Protein AF-A0A7G6E008-F1 (afdb_monomer)

Sequence (387 aa):
MEILMIYGLDGNKMNLVDRDIKILSAIYQLQAVRAIDIADAYYTGKNYGMARMQRLVERGYLERSYTVTPQGRRNHAVLQISEKGIDALVSIGVIKEQERRRARDLKLSGWDMVQRVDVSRICIHLAKAGWRFMSAQEAKQKHNINPSSIMHCCLISPDKEIYQTYRMGVTIKESTLAKLVSELGENRYSSLILYDAKEPLEKTEAYQSLLSELQRQQVFVNELCLIPLVDYFAGLGSFSLGVTMLKNSTNMHIWHYIHRNFGFVGHMSNRYGFGSMYTKIGEEDYLICNYLRRNLTALKMLARTLTISEHRNSGYNAFVLTWQGFKDEVQEEIDRVQPGRDFIQILPVLSKDLALPDDKPDLKLIKPEKPEGEWEKDEEEREEDEK

Nearest PDB structures (foldseek):
  5x11-assembly3_D  TM=4.011E-01  e=6.700E-02  Bacillus spizizenii str. W23
  1rq7-assembly1_A  TM=1.927E-01  e=3.352E+00  Mycobacterium tuberculosis
  6umk-assembly1_A  TM=1.759E-01  e=6.435E+00  Escherichia coli
  6ym9-assembly1_A  TM=2.028E-01  e=7.688E+00  Mycobacterium tuberculosis CDC1551

Secondary structure (DSSP, 8-state):
---------STT-----HHHHHHHHHHHHHS-EEHHHHHHHH-SSHHHHHHHHHHHHHTTSEEEEEEE-TTS-EEEEEEEE-HHHHHHHHHTTSS-GGG---HHHHPPPHHHHHHHHHHHHHHHHHHTTT-EEEEHHHHHHHHT--TT----EEEE-TT--EEEEEEE-SS--HHHHHHHHHHHHH-SSEEEEEE--SS-GGG-HHHHHHHHHHHHTT---S-EEEEE------TT----HHHHHHHTHHHHHHHHHHHHHHS-EEE---TT-S-SEEEEETTEEEEEEE-TT--HHHHHHHHHHS-HHHHHHH--EEEEEEEGGGHHHHHHHHHHHSS--TTEEEEEE-GGGGPPPSS---GGG-S-----SSTTHHHHHHHHTT-

Structure (mmCIF, N/CA/C/O backbone):
data_AF-A0A7G6E008-F1
#
_entry.id   AF-A0A7G6E008-F1
#
loop_
_atom_site.group_PDB
_atom_site.id
_atom_site.type_symbol
_atom_site.label_atom_id
_atom_site.label_alt_id
_atom_site.label_comp_id
_atom_site.label_asym_id
_atom_site.label_entity_id
_atom_site.label_seq_id
_atom_site.pdbx_PDB_ins_code
_atom_site.Cartn_x
_atom_site.Cartn_y
_atom_site.Cartn_z
_atom_site.occupancy
_atom_site.B_iso_or_equiv
_atom_site.auth_seq_id
_atom_site.auth_comp_id
_atom_site.auth_asym_id
_atom_site.auth_atom_id
_atom_site.pdbx_PDB_model_num
ATOM 1 N N . MET A 1 1 ? -12.595 -26.556 12.669 1.00 34.84 1 MET A N 1
ATOM 2 C CA . MET A 1 1 ? -12.632 -26.435 14.140 1.00 34.84 1 MET A CA 1
ATOM 3 C C . MET A 1 1 ? -13.800 -25.510 14.459 1.00 34.84 1 MET A C 1
ATOM 5 O O . MET A 1 1 ? -13.659 -24.300 14.354 1.00 34.84 1 MET A O 1
ATOM 9 N N . GLU A 1 2 ? -14.987 -26.088 14.653 1.00 38.28 2 GLU A N 1
ATOM 10 C CA . GLU A 1 2 ? -16.233 -25.368 14.948 1.00 38.28 2 GLU A CA 1
ATOM 11 C C . GLU A 1 2 ? -16.289 -25.071 16.449 1.00 38.28 2 GLU A C 1
ATOM 13 O O . GLU A 1 2 ? -16.404 -25.987 17.257 1.00 38.28 2 GLU A O 1
ATOM 18 N N . ILE A 1 3 ? -16.186 -23.796 16.827 1.00 38.97 3 ILE A N 1
ATOM 19 C CA . ILE A 1 3 ? -16.485 -23.339 18.189 1.00 38.97 3 ILE A CA 1
ATOM 20 C C . ILE A 1 3 ? -17.774 -22.522 18.105 1.00 38.97 3 ILE A C 1
ATOM 22 O O . ILE A 1 3 ? -17.759 -21.300 18.013 1.00 38.97 3 ILE A O 1
ATOM 26 N N . LEU A 1 4 ? -18.907 -23.223 18.104 1.00 43.78 4 LEU A N 1
ATOM 27 C CA . LEU A 1 4 ? -20.222 -22.654 18.390 1.00 43.78 4 LEU A CA 1
ATOM 28 C C . LEU A 1 4 ? -20.445 -22.746 19.906 1.00 43.78 4 LEU A C 1
ATOM 30 O O . LEU A 1 4 ? -21.076 -23.678 20.394 1.00 43.78 4 LEU A O 1
ATOM 34 N N . MET A 1 5 ? -19.909 -21.788 20.669 1.00 48.88 5 MET A N 1
ATOM 35 C CA . MET A 1 5 ? -20.347 -21.576 22.054 1.00 48.88 5 MET A CA 1
ATOM 36 C C . MET A 1 5 ? -21.422 -20.491 22.088 1.00 48.88 5 MET A C 1
ATOM 38 O O . MET A 1 5 ? -21.156 -19.292 22.014 1.00 48.88 5 MET A O 1
ATOM 42 N N . ILE A 1 6 ? -22.668 -20.952 22.185 1.00 47.78 6 ILE A N 1
ATOM 43 C CA . ILE A 1 6 ? -23.851 -20.135 22.437 1.00 47.78 6 ILE A CA 1
ATOM 44 C C . ILE A 1 6 ? -23.836 -19.745 23.921 1.00 47.78 6 ILE A C 1
ATOM 46 O O . ILE A 1 6 ? -24.185 -20.548 24.781 1.00 47.78 6 ILE A O 1
ATOM 50 N N . TYR A 1 7 ? -23.451 -18.507 24.229 1.00 47.00 7 TYR A N 1
ATOM 51 C CA . TYR A 1 7 ? -23.603 -17.937 25.570 1.00 47.00 7 TYR A CA 1
ATOM 52 C C . TYR A 1 7 ? -24.940 -17.182 25.692 1.00 47.00 7 TYR A C 1
ATOM 54 O O . TYR A 1 7 ? -25.028 -16.006 25.352 1.00 47.00 7 TYR A O 1
ATOM 62 N N . GLY A 1 8 ? -25.975 -17.845 26.217 1.00 39.12 8 GLY A N 1
ATOM 63 C CA . GLY A 1 8 ? -27.084 -17.208 26.951 1.00 39.12 8 GLY A CA 1
ATOM 64 C C . GLY A 1 8 ? -26.868 -17.490 28.443 1.00 39.12 8 GLY A C 1
ATOM 65 O O . GLY A 1 8 ? -26.446 -18.584 28.787 1.00 39.12 8 GLY A O 1
ATOM 66 N N . LEU A 1 9 ? -27.005 -16.553 29.379 1.00 37.88 9 LEU A N 1
ATOM 67 C CA . LEU A 1 9 ? -28.274 -16.041 29.891 1.00 37.88 9 LEU A CA 1
ATOM 68 C C . LEU A 1 9 ? -27.993 -14.713 30.623 1.00 37.88 9 LEU A C 1
ATOM 70 O O . LEU A 1 9 ? -27.474 -14.709 31.727 1.00 37.88 9 LEU A O 1
ATOM 74 N N . ASP A 1 10 ? -28.294 -13.591 29.981 1.00 45.91 10 ASP A N 1
ATOM 75 C CA . ASP A 1 10 ? -28.646 -12.317 30.621 1.00 45.91 10 ASP A CA 1
ATOM 76 C C . ASP A 1 10 ? -29.444 -11.557 29.567 1.00 45.91 10 ASP A C 1
ATOM 78 O O . ASP A 1 10 ? -28.973 -11.412 28.435 1.00 45.91 10 ASP A O 1
ATOM 82 N N . GLY A 1 11 ? -30.641 -11.079 29.910 1.00 45.81 11 GLY A N 1
ATOM 83 C CA . GLY A 1 11 ? -31.643 -10.526 28.982 1.00 45.81 11 GLY A CA 1
ATOM 84 C C . GLY A 1 11 ? -31.223 -9.296 28.160 1.00 45.81 11 GLY A C 1
ATOM 85 O O . GLY A 1 11 ? -32.052 -8.712 27.473 1.00 45.81 11 GLY A O 1
ATOM 86 N N . ASN A 1 12 ? -29.947 -8.904 28.197 1.00 55.44 12 ASN A N 1
ATOM 87 C CA . ASN A 1 12 ? -29.382 -7.792 27.438 1.00 55.44 12 ASN A CA 1
ATOM 88 C C . ASN A 1 12 ? -28.100 -8.156 26.646 1.00 55.44 12 ASN A C 1
ATOM 90 O O . ASN A 1 12 ? -27.477 -7.293 26.016 1.00 55.44 12 ASN A O 1
ATOM 94 N N . LYS A 1 13 ? -27.674 -9.430 26.638 1.00 61.47 13 LYS A N 1
ATOM 95 C CA . LYS A 1 13 ? -26.475 -9.868 25.900 1.00 61.47 13 LYS A CA 1
ATOM 96 C C . LYS A 1 13 ? -26.776 -10.020 24.407 1.00 61.47 13 LYS A C 1
ATOM 98 O O . LYS A 1 13 ? -27.789 -10.571 23.988 1.00 61.47 13 LYS A O 1
ATOM 103 N N . MET A 1 14 ? -25.924 -9.428 23.573 1.00 69.75 14 MET A N 1
ATOM 104 C CA . MET A 1 14 ? -25.943 -9.678 22.129 1.00 69.75 14 MET A CA 1
ATOM 105 C C . MET A 1 14 ? -25.180 -10.955 21.923 1.00 69.75 14 MET A C 1
ATOM 107 O O . MET A 1 14 ? -24.014 -11.006 22.302 1.00 69.75 14 MET A O 1
ATOM 111 N N . ASN A 1 15 ? -25.799 -11.940 21.289 1.00 84.56 15 ASN A N 1
ATOM 112 C CA . ASN A 1 15 ? -25.014 -13.030 20.742 1.00 84.56 15 ASN A CA 1
ATOM 113 C C . ASN A 1 15 ? -24.193 -12.439 19.592 1.00 84.56 15 ASN A C 1
ATOM 115 O O . ASN A 1 15 ? -24.741 -12.052 18.549 1.00 84.56 15 ASN A O 1
ATOM 119 N N . LEU A 1 16 ? -22.895 -12.264 19.853 1.00 92.50 16 LEU A N 1
ATOM 120 C CA . LEU A 1 16 ? -21.910 -11.945 18.833 1.00 92.50 16 LEU A CA 1
ATOM 121 C C . LEU A 1 16 ? -21.843 -13.152 17.905 1.00 92.50 16 LEU A C 1
ATOM 123 O O . LEU A 1 16 ? -21.568 -14.263 18.348 1.00 92.50 16 LEU A O 1
ATOM 127 N N . VAL A 1 17 ? -22.141 -12.939 16.630 1.00 94.38 17 VAL A N 1
ATOM 128 C CA . VAL A 1 17 ? -21.931 -13.971 15.612 1.00 94.38 17 VAL A CA 1
ATOM 129 C C . VAL A 1 17 ? -20.484 -13.902 15.127 1.00 94.38 17 VAL A C 1
ATOM 131 O O . VAL A 1 17 ? -19.844 -12.856 15.252 1.00 94.38 17 VAL A O 1
ATOM 134 N N . ASP A 1 18 ? -19.979 -14.956 14.485 1.00 94.94 18 ASP A N 1
ATOM 135 C CA . ASP A 1 18 ? -18.603 -15.016 13.954 1.00 94.94 18 ASP A CA 1
ATOM 136 C C . ASP A 1 18 ? -18.214 -13.789 13.127 1.00 94.94 18 ASP A C 1
ATOM 138 O O . ASP A 1 18 ? -17.078 -13.315 13.156 1.00 94.94 18 ASP A O 1
ATOM 142 N N . ARG A 1 19 ? -19.176 -13.240 12.381 1.00 95.69 19 ARG A N 1
ATOM 143 C CA . ARG A 1 19 ? -18.972 -12.018 11.607 1.00 95.69 19 ARG A CA 1
ATOM 144 C C . ARG A 1 19 ? -18.689 -10.808 12.495 1.00 95.69 19 ARG A C 1
ATOM 146 O O . ARG A 1 19 ? -17.813 -10.026 12.148 1.00 95.69 19 ARG A O 1
ATOM 153 N N . ASP A 1 20 ? -19.403 -10.642 13.608 1.00 97.38 20 ASP A N 1
ATOM 154 C CA . ASP A 1 20 ? -19.132 -9.542 14.536 1.00 97.38 20 ASP A CA 1
ATOM 155 C C . ASP A 1 20 ? -17.742 -9.705 15.146 1.00 97.38 20 ASP A C 1
ATOM 157 O O . ASP A 1 20 ? -17.000 -8.735 15.215 1.00 97.38 20 ASP A O 1
ATOM 161 N N . ILE A 1 21 ? -17.356 -10.933 15.506 1.00 96.75 21 ILE A N 1
ATOM 162 C CA . ILE A 1 21 ? -16.025 -11.238 16.044 1.00 96.75 21 ILE A CA 1
ATOM 163 C C . ILE A 1 21 ? -14.933 -10.841 15.040 1.00 96.75 21 ILE A C 1
ATOM 165 O O . ILE A 1 21 ? -13.984 -10.147 15.404 1.00 96.75 21 ILE A O 1
ATOM 169 N N . LYS A 1 22 ? -15.098 -11.192 13.756 1.00 95.62 22 LYS A N 1
ATOM 170 C CA . LYS A 1 22 ? -14.180 -10.773 12.680 1.00 95.62 22 LYS A CA 1
ATOM 171 C C . LYS A 1 22 ? -14.107 -9.250 12.541 1.00 95.62 22 LYS A C 1
ATOM 173 O O . LYS A 1 22 ? -13.021 -8.706 12.370 1.00 95.62 22 LYS A O 1
ATOM 178 N N . ILE A 1 23 ? -15.241 -8.558 12.648 1.00 96.44 23 ILE A N 1
ATOM 179 C CA . ILE A 1 23 ? -15.301 -7.092 12.578 1.00 96.44 23 ILE A CA 1
ATOM 180 C C . ILE A 1 23 ? -14.591 -6.453 13.776 1.00 96.44 23 ILE A C 1
ATOM 182 O O . ILE A 1 23 ? -13.779 -5.550 13.586 1.00 96.44 23 ILE A O 1
ATOM 186 N N . LEU A 1 24 ? -14.859 -6.926 14.995 1.00 97.56 24 LEU A N 1
ATOM 187 C CA . LEU A 1 24 ? -14.200 -6.446 16.209 1.00 97.56 24 LEU A CA 1
ATOM 188 C C . LEU A 1 24 ? -12.685 -6.671 16.127 1.00 97.56 24 LEU A C 1
ATOM 190 O O . LEU A 1 24 ? -11.922 -5.747 16.393 1.00 97.56 24 LEU A O 1
ATOM 194 N N . SER A 1 25 ? -12.248 -7.855 15.688 1.00 95.94 25 SER A N 1
ATOM 195 C CA . SER A 1 25 ? -10.831 -8.181 15.482 1.00 95.94 25 SER A CA 1
ATOM 196 C C . SER A 1 25 ? -10.171 -7.253 14.453 1.00 95.94 25 SER A C 1
ATOM 198 O O . SER A 1 25 ? -9.117 -6.673 14.726 1.00 95.94 25 SER A O 1
ATOM 200 N N . ALA A 1 26 ? -10.830 -7.010 13.314 1.00 95.69 26 ALA A N 1
ATOM 201 C CA . ALA A 1 26 ? -10.336 -6.082 12.301 1.00 95.69 26 ALA A CA 1
ATOM 202 C C . ALA A 1 26 ? -10.204 -4.649 12.846 1.00 95.69 26 ALA A C 1
ATOM 204 O O . ALA A 1 26 ? -9.173 -4.010 12.645 1.00 95.69 26 ALA A O 1
ATOM 205 N N . ILE A 1 27 ? -11.204 -4.147 13.581 1.00 96.56 27 ILE A N 1
ATOM 206 C CA . ILE A 1 27 ? -11.151 -2.810 14.196 1.00 96.56 27 ILE A CA 1
ATOM 207 C C . ILE A 1 27 ? -10.069 -2.745 15.281 1.00 96.56 27 ILE A C 1
ATOM 209 O O . ILE A 1 27 ? -9.379 -1.736 15.383 1.00 96.56 27 ILE A O 1
ATOM 213 N N . TYR A 1 28 ? -9.866 -3.806 16.064 1.00 96.31 28 TYR A N 1
ATOM 214 C CA . TYR A 1 28 ? -8.793 -3.873 17.059 1.00 96.31 28 TYR A CA 1
ATOM 215 C C . TYR A 1 28 ? -7.401 -3.753 16.418 1.00 96.31 28 TYR A C 1
ATOM 217 O O . TYR A 1 28 ? -6.537 -3.024 16.914 1.00 96.31 28 TYR A O 1
ATOM 225 N N . GLN A 1 29 ? -7.177 -4.440 15.297 1.00 94.94 29 GLN A N 1
ATOM 226 C CA . GLN A 1 29 ? -5.901 -4.407 14.579 1.00 94.94 29 GLN A CA 1
ATOM 227 C C . GLN A 1 29 ? -5.678 -3.081 13.836 1.00 94.94 29 GLN A C 1
ATOM 229 O O . GLN A 1 29 ? -4.562 -2.559 13.836 1.00 94.94 29 GLN A O 1
ATOM 234 N N . LEU A 1 30 ? -6.733 -2.527 13.234 1.00 94.62 30 LEU A N 1
ATOM 235 C CA . LEU A 1 30 ? -6.676 -1.325 12.395 1.00 94.62 30 LEU A CA 1
ATOM 236 C C . LEU A 1 30 ? -6.936 -0.017 13.157 1.00 94.62 30 LEU A C 1
ATOM 238 O O . LEU A 1 30 ? -6.732 1.059 12.601 1.00 94.62 30 LEU A O 1
ATOM 242 N N . GLN A 1 31 ? -7.359 -0.095 14.422 1.00 95.38 31 GLN A N 1
ATOM 243 C CA . GLN A 1 31 ? -7.668 0.994 15.365 1.00 95.38 31 GLN A CA 1
ATOM 244 C C . GLN A 1 31 ? -8.846 1.908 14.985 1.00 95.38 31 GLN A C 1
ATOM 246 O O . GLN A 1 31 ? -9.569 2.368 15.866 1.00 95.38 31 GLN A O 1
ATOM 251 N N . ALA A 1 32 ? -9.039 2.198 13.699 1.00 94.88 32 ALA A N 1
ATOM 252 C CA . ALA A 1 32 ? -10.036 3.132 13.193 1.00 94.88 32 ALA A CA 1
ATOM 253 C C . ALA A 1 32 ? -10.522 2.701 11.806 1.00 94.88 32 ALA A C 1
ATOM 255 O O . ALA A 1 32 ? -9.730 2.598 10.868 1.00 94.88 32 ALA A O 1
ATOM 256 N N . VAL A 1 33 ? -11.829 2.474 11.666 1.00 95.31 33 VAL A N 1
ATOM 257 C CA . VAL A 1 33 ? -12.448 2.024 10.410 1.00 95.31 33 VAL A CA 1
ATOM 258 C C . VAL A 1 33 ? -13.788 2.726 10.198 1.00 95.31 33 VAL A C 1
ATOM 260 O O . VAL A 1 33 ? -14.564 2.860 11.145 1.00 95.31 33 VAL A O 1
ATOM 263 N N . ARG A 1 34 ? -14.122 3.163 8.976 1.00 94.25 34 ARG A N 1
ATOM 264 C CA . ARG A 1 34 ? -15.466 3.711 8.720 1.00 94.25 34 ARG A CA 1
ATOM 265 C C . ARG A 1 34 ? -16.497 2.588 8.739 1.00 94.25 34 ARG A C 1
ATOM 267 O O . ARG A 1 34 ? -16.288 1.515 8.176 1.00 94.25 34 ARG A O 1
ATOM 274 N N . ALA A 1 35 ? -17.661 2.876 9.316 1.00 93.19 35 ALA A N 1
ATOM 275 C CA . ALA A 1 35 ? -18.782 1.937 9.327 1.00 93.19 35 ALA A CA 1
ATOM 276 C C . ALA A 1 35 ? -19.182 1.496 7.907 1.00 93.19 35 ALA A C 1
ATOM 278 O O . ALA A 1 35 ? -19.553 0.343 7.705 1.00 93.19 35 ALA A O 1
ATOM 279 N N . ILE A 1 36 ? -19.055 2.407 6.934 1.00 91.12 36 ILE A N 1
ATOM 280 C CA . ILE A 1 36 ? -19.383 2.160 5.529 1.00 91.12 36 ILE A CA 1
ATOM 281 C C . ILE A 1 36 ? -18.482 1.091 4.905 1.00 91.12 36 ILE A C 1
ATOM 283 O O . ILE A 1 36 ? -18.987 0.176 4.266 1.00 91.12 36 ILE A O 1
ATOM 287 N N . ASP A 1 37 ? -17.176 1.142 5.185 1.00 91.25 37 ASP A N 1
ATOM 288 C CA . ASP A 1 37 ? -16.206 0.191 4.641 1.00 91.25 37 ASP A CA 1
ATOM 289 C C . ASP A 1 37 ? -16.450 -1.204 5.228 1.00 91.25 37 ASP A C 1
ATOM 291 O O . ASP A 1 37 ? -16.359 -2.208 4.529 1.00 91.25 37 ASP A O 1
ATOM 295 N N . ILE A 1 38 ? -16.839 -1.284 6.507 1.00 93.06 38 ILE A N 1
ATOM 296 C CA . ILE A 1 38 ? -17.223 -2.550 7.146 1.00 93.06 38 ILE A CA 1
ATOM 297 C C . ILE A 1 38 ? -18.526 -3.085 6.559 1.00 93.06 38 ILE A C 1
ATOM 299 O O . ILE A 1 38 ? -18.626 -4.285 6.304 1.00 93.06 38 ILE A O 1
ATOM 303 N N . ALA A 1 39 ? -19.529 -2.225 6.368 1.00 92.62 39 ALA A N 1
ATOM 304 C CA . ALA A 1 39 ? -20.806 -2.619 5.788 1.00 92.62 39 ALA A CA 1
ATOM 305 C C . ALA A 1 39 ? -20.595 -3.211 4.389 1.00 92.62 39 ALA A C 1
ATOM 307 O O . ALA A 1 39 ? -21.026 -4.334 4.134 1.00 92.62 39 ALA A O 1
ATOM 308 N N . ASP A 1 40 ? -19.844 -2.512 3.542 1.00 88.31 40 ASP A N 1
ATOM 309 C CA . ASP A 1 40 ? -19.530 -2.946 2.182 1.00 88.31 40 ASP A CA 1
ATOM 310 C C . ASP A 1 40 ? -18.629 -4.196 2.185 1.00 88.31 40 ASP A C 1
ATOM 312 O O . ASP A 1 40 ? -18.685 -5.030 1.275 1.00 88.31 40 ASP A O 1
ATOM 316 N N . ALA A 1 41 ? -17.797 -4.378 3.217 1.00 88.50 41 ALA A N 1
ATOM 317 C CA . ALA A 1 41 ? -16.877 -5.501 3.294 1.00 88.50 41 ALA A CA 1
ATOM 318 C C . ALA A 1 41 ? -17.466 -6.798 3.874 1.00 88.50 41 ALA A C 1
ATOM 320 O O . ALA A 1 41 ? -17.191 -7.885 3.376 1.00 88.50 41 ALA A O 1
ATOM 321 N N . TYR A 1 42 ? -18.275 -6.718 4.919 1.00 92.00 42 TYR A N 1
ATOM 322 C CA . TYR A 1 42 ? -18.723 -7.900 5.661 1.00 92.00 42 TYR A CA 1
ATOM 323 C C . TYR A 1 42 ? -20.179 -8.274 5.381 1.00 92.00 42 TYR A C 1
ATOM 325 O O . TYR A 1 42 ? -20.645 -9.317 5.848 1.00 92.00 42 TYR A O 1
ATOM 333 N N . TYR A 1 43 ? -20.910 -7.447 4.632 1.00 92.06 43 TYR A N 1
ATOM 334 C CA . TYR A 1 43 ? -22.332 -7.635 4.378 1.00 92.06 43 TYR A CA 1
ATOM 335 C C . TYR A 1 43 ? -22.650 -7.501 2.890 1.00 92.06 43 TYR A C 1
ATOM 337 O O . TYR A 1 43 ? -22.039 -6.722 2.169 1.00 92.06 43 TYR A O 1
ATOM 345 N N . THR A 1 44 ? -23.641 -8.266 2.437 1.00 89.50 44 THR A N 1
ATOM 346 C CA . THR A 1 44 ? -24.230 -8.127 1.097 1.00 89.50 44 THR A CA 1
ATOM 347 C C . THR A 1 44 ? -25.186 -6.934 1.032 1.00 89.50 44 THR A C 1
ATOM 349 O O . THR A 1 44 ? -25.257 -6.249 0.020 1.00 89.50 44 THR A O 1
ATOM 352 N N . GLY A 1 45 ? -25.902 -6.655 2.128 1.00 90.44 45 GLY A N 1
ATOM 353 C CA . GLY A 1 45 ? -26.804 -5.513 2.261 1.00 90.44 45 GLY A CA 1
ATOM 354 C C . GLY A 1 45 ? -26.198 -4.393 3.104 1.00 90.44 45 GLY A C 1
ATOM 355 O O . GLY A 1 45 ? -26.106 -4.516 4.327 1.00 90.44 45 GLY A O 1
ATOM 356 N N . LYS A 1 46 ? -25.861 -3.270 2.463 1.00 89.88 46 LYS A N 1
ATOM 357 C CA . LYS A 1 46 ? -25.259 -2.089 3.103 1.00 89.88 46 LYS A CA 1
ATOM 358 C C . LYS A 1 46 ? -26.081 -1.549 4.278 1.00 89.88 46 LYS A C 1
ATOM 360 O O . LYS A 1 46 ? -25.547 -1.357 5.367 1.00 89.88 46 LYS A O 1
ATOM 365 N N . ASN A 1 47 ? -27.395 -1.394 4.097 1.00 93.25 47 ASN A N 1
ATOM 366 C CA . ASN A 1 47 ? -28.304 -0.912 5.146 1.00 93.25 47 ASN A CA 1
ATOM 367 C C . ASN A 1 47 ? -28.318 -1.841 6.366 1.00 93.25 47 ASN A C 1
ATOM 369 O O . ASN A 1 47 ? -28.248 -1.383 7.506 1.00 93.25 47 ASN A O 1
ATOM 373 N N . TYR A 1 48 ? -28.343 -3.155 6.127 1.00 95.25 48 TYR A N 1
ATOM 374 C CA . TYR A 1 48 ? -28.282 -4.145 7.197 1.00 95.25 48 TYR A CA 1
ATOM 375 C C . TYR A 1 48 ? -26.937 -4.097 7.936 1.00 95.25 48 TYR A C 1
ATOM 377 O O . TYR A 1 48 ? -26.919 -4.101 9.168 1.00 95.25 48 TYR A O 1
ATOM 385 N N . GLY A 1 49 ? -25.822 -3.998 7.204 1.00 95.06 49 GLY A N 1
ATOM 386 C CA . GLY A 1 49 ? -24.487 -3.848 7.786 1.00 95.06 49 GLY A CA 1
ATOM 387 C C . GLY A 1 49 ? -24.384 -2.613 8.682 1.00 95.06 49 GLY A C 1
ATOM 388 O O . GLY A 1 49 ? -23.981 -2.722 9.840 1.00 95.06 49 GLY A O 1
ATOM 389 N N . MET A 1 50 ? -24.852 -1.460 8.199 1.00 95.94 50 MET A N 1
ATOM 390 C CA . MET A 1 50 ? -24.888 -0.213 8.972 1.00 95.94 50 MET A CA 1
ATOM 391 C C . MET A 1 50 ? -25.755 -0.335 10.235 1.00 95.94 50 MET A C 1
ATOM 393 O O . MET A 1 50 ? -25.317 0.050 11.322 1.00 95.94 50 MET A O 1
ATOM 397 N N . ALA A 1 51 ? -26.943 -0.939 10.131 1.00 96.06 51 ALA A N 1
ATOM 398 C CA . ALA A 1 51 ? -27.814 -1.193 11.280 1.00 96.06 51 ALA A CA 1
ATOM 399 C C . ALA A 1 51 ? -27.193 -2.180 12.288 1.00 96.06 51 ALA A C 1
ATOM 401 O O . ALA A 1 51 ? -27.390 -2.055 13.499 1.00 96.06 51 ALA A O 1
ATOM 402 N N . ARG A 1 52 ? -26.419 -3.175 11.830 1.00 96.06 52 ARG A N 1
ATOM 403 C CA . ARG A 1 52 ? -25.667 -4.071 12.725 1.00 96.06 52 ARG A CA 1
ATOM 404 C C . ARG A 1 52 ? -24.547 -3.322 13.450 1.00 96.06 52 ARG A C 1
ATOM 406 O O . ARG A 1 52 ? -24.394 -3.526 14.651 1.00 96.06 52 ARG A O 1
ATOM 413 N N . MET A 1 53 ? -23.829 -2.422 12.774 1.00 96.69 53 MET A N 1
ATOM 414 C CA . MET A 1 53 ? -22.789 -1.596 13.405 1.00 96.69 53 MET A CA 1
ATOM 415 C C . MET A 1 53 ? -23.364 -0.644 14.456 1.00 96.69 53 MET A C 1
ATOM 417 O O . MET A 1 53 ? -22.793 -0.523 15.535 1.00 96.69 53 MET A O 1
ATOM 421 N N . GLN A 1 54 ? -24.518 -0.022 14.187 1.00 96.50 54 GLN A N 1
ATOM 422 C CA . GLN A 1 54 ? -25.245 0.777 15.181 1.00 96.50 54 GLN A CA 1
ATOM 423 C C . GLN A 1 54 ? -25.535 -0.043 16.449 1.00 96.50 54 GLN A C 1
ATOM 425 O O . GLN A 1 54 ? -25.225 0.412 17.544 1.00 96.50 54 GLN A O 1
ATOM 430 N N . ARG A 1 55 ? -26.035 -1.278 16.307 1.00 96.56 55 ARG A N 1
ATOM 431 C CA . ARG A 1 55 ? -26.312 -2.161 17.454 1.00 96.56 55 ARG A CA 1
ATOM 432 C C . ARG A 1 55 ? -25.057 -2.518 18.256 1.00 96.56 55 ARG A C 1
ATOM 434 O O . ARG A 1 55 ? -25.123 -2.577 19.481 1.00 96.56 55 ARG A O 1
ATOM 441 N N . LEU A 1 56 ? -23.917 -2.748 17.597 1.00 97.25 56 LEU A N 1
ATOM 442 C CA . LEU A 1 56 ? -22.643 -2.989 18.294 1.00 97.25 56 LEU A CA 1
ATOM 443 C C . LEU A 1 56 ? -22.190 -1.762 19.101 1.00 97.25 56 LEU A C 1
ATOM 445 O O . LEU A 1 56 ? -21.656 -1.925 20.198 1.00 97.25 56 LEU A O 1
ATOM 449 N N . VAL A 1 57 ? -22.441 -0.554 18.583 1.00 97.44 57 VAL A N 1
ATOM 450 C CA . VAL A 1 57 ? -22.165 0.710 19.285 1.00 97.44 57 VAL A CA 1
ATOM 451 C C . VAL A 1 57 ? -23.099 0.897 20.479 1.00 97.44 57 VAL A C 1
ATOM 453 O O . VAL A 1 57 ? -22.629 1.130 21.585 1.00 97.44 57 VAL A O 1
ATOM 456 N N . GLU A 1 58 ? -24.410 0.735 20.295 1.00 96.44 58 GLU A N 1
ATOM 457 C CA . GLU A 1 58 ? -25.410 0.873 21.369 1.00 96.44 58 GLU A CA 1
ATOM 458 C C . GLU A 1 58 ? -25.163 -0.093 22.526 1.00 96.44 58 GLU A C 1
ATOM 460 O O . GLU A 1 58 ? -25.380 0.240 23.687 1.00 96.44 58 GLU A O 1
ATOM 465 N N . ARG A 1 59 ? -24.664 -1.293 22.219 1.00 95.25 59 ARG A N 1
ATOM 466 C CA . ARG A 1 59 ? -24.310 -2.289 23.235 1.00 95.25 59 ARG A CA 1
ATOM 467 C C . ARG A 1 59 ? -22.896 -2.130 23.783 1.00 95.25 59 ARG A C 1
ATOM 469 O O . ARG A 1 59 ? -22.482 -2.938 24.617 1.00 95.25 59 ARG A O 1
ATOM 476 N N . GLY A 1 60 ? -22.175 -1.105 23.341 1.00 97.06 60 GLY A N 1
ATOM 477 C CA . GLY A 1 60 ? -20.893 -0.692 23.883 1.00 97.06 60 GLY A CA 1
ATOM 478 C C . GLY A 1 60 ? -19.711 -1.557 23.470 1.00 97.06 60 GLY A C 1
ATOM 479 O O . GLY A 1 60 ? -18.696 -1.470 24.141 1.00 97.06 60 GLY A O 1
ATOM 480 N N . TYR A 1 61 ? -19.800 -2.389 22.424 1.00 97.88 61 TYR A N 1
ATOM 481 C CA . TYR A 1 61 ? -18.638 -3.123 21.880 1.00 97.88 61 TYR A CA 1
ATOM 482 C C . TYR A 1 61 ? -17.755 -2.238 20.989 1.00 97.88 61 TYR A C 1
ATOM 484 O O . TYR A 1 61 ? -16.568 -2.505 20.810 1.00 97.88 61 TYR A O 1
ATOM 492 N N . LEU A 1 62 ? -18.352 -1.191 20.422 1.00 97.94 62 LEU A N 1
ATOM 493 C CA . LEU A 1 62 ? -17.699 -0.205 19.574 1.00 97.94 62 LEU A CA 1
ATOM 494 C C . LEU A 1 62 ? -18.038 1.200 20.059 1.00 97.94 62 LEU A C 1
ATOM 496 O O . LEU A 1 62 ? -19.112 1.443 20.604 1.00 97.94 62 LEU A O 1
ATOM 500 N N . GLU A 1 63 ? -17.144 2.138 19.793 1.00 97.19 63 GLU A N 1
ATOM 501 C CA . GLU A 1 63 ? -17.358 3.562 20.008 1.00 97.19 63 GLU A CA 1
ATOM 502 C C . GLU A 1 63 ? -17.363 4.300 18.670 1.00 97.19 63 GLU A C 1
ATOM 504 O O . GLU A 1 63 ? -16.665 3.923 17.724 1.00 97.19 63 GLU A O 1
ATOM 509 N N . ARG A 1 64 ? -18.153 5.375 18.597 1.00 96.00 64 ARG A N 1
ATOM 510 C CA . ARG A 1 64 ? -18.135 6.299 17.463 1.00 96.00 64 ARG A CA 1
ATOM 511 C C . ARG A 1 64 ? -17.217 7.468 17.743 1.00 96.00 64 ARG A C 1
ATOM 513 O O . ARG A 1 64 ? -17.371 8.159 18.744 1.00 96.00 64 ARG A O 1
ATOM 520 N N . SER A 1 65 ? -16.351 7.734 16.782 1.00 95.00 65 SER A N 1
ATOM 521 C CA . SER A 1 65 ? -15.527 8.928 16.713 1.00 95.00 65 SER A CA 1
ATOM 522 C C . SER A 1 65 ? -15.687 9.587 15.342 1.00 95.00 65 SER A C 1
ATOM 524 O O . SER A 1 65 ? -16.447 9.111 14.492 1.00 95.00 65 SER A O 1
ATOM 526 N N . TYR A 1 66 ? -14.998 10.703 15.128 1.00 92.06 66 TYR A N 1
ATOM 527 C CA . TYR A 1 66 ? -15.068 11.451 13.878 1.00 92.06 66 TYR A CA 1
ATOM 528 C C . TYR A 1 66 ? -13.678 11.867 13.416 1.00 92.06 66 TYR A C 1
ATOM 530 O O . TYR A 1 66 ? -12.884 12.373 14.211 1.00 92.06 66 TYR A O 1
ATOM 538 N N . THR A 1 67 ? -13.405 11.714 12.119 1.00 89.19 67 THR A N 1
ATOM 539 C CA . THR A 1 67 ? -12.264 12.403 11.508 1.00 89.19 67 THR A CA 1
ATOM 540 C C . THR A 1 67 ? -12.500 13.908 11.510 1.00 89.19 67 THR A C 1
ATOM 542 O O . THR A 1 67 ? -13.643 14.379 11.550 1.00 89.19 67 THR A O 1
ATOM 545 N N . VAL A 1 68 ? -11.409 14.666 11.450 1.00 87.38 68 VAL A N 1
ATOM 546 C CA . VAL A 1 68 ? -11.431 16.128 11.487 1.00 87.38 68 VAL A CA 1
ATOM 547 C C . VAL A 1 68 ? -10.860 16.683 10.179 1.00 87.38 68 VAL A C 1
ATOM 549 O O . VAL A 1 68 ? -9.838 16.201 9.697 1.00 87.38 68 VAL A O 1
ATOM 552 N N . THR A 1 69 ? -11.538 17.655 9.566 1.00 84.19 69 THR A N 1
ATOM 553 C CA . THR A 1 69 ? -11.034 18.381 8.390 1.00 84.19 69 THR A CA 1
ATOM 554 C C . THR A 1 69 ? -9.908 19.337 8.784 1.00 84.19 69 THR A C 1
ATOM 556 O O . THR A 1 69 ? -9.779 19.673 9.963 1.00 84.19 69 THR A O 1
ATOM 559 N N . PRO A 1 70 ? -9.155 19.893 7.817 1.00 78.88 70 PRO A N 1
ATOM 560 C CA . PRO A 1 70 ? -8.170 20.925 8.122 1.00 78.88 70 PRO A CA 1
ATOM 561 C C . PRO A 1 70 ? -8.703 22.148 8.868 1.00 78.88 70 PRO A C 1
ATOM 563 O O . PRO A 1 70 ? -7.976 22.768 9.633 1.00 78.88 70 PRO A O 1
ATOM 566 N N . GLN A 1 71 ? -9.991 22.453 8.712 1.00 84.31 71 GLN A N 1
ATOM 567 C CA . GLN A 1 71 ? -10.684 23.536 9.411 1.00 84.31 71 GLN A CA 1
ATOM 568 C C . GLN A 1 71 ? -11.244 23.114 10.781 1.00 84.31 71 GLN A C 1
ATOM 570 O O . GLN A 1 71 ? -12.078 23.818 11.344 1.00 84.31 71 GLN A O 1
ATOM 575 N N . GLY A 1 72 ? -10.867 21.943 11.301 1.00 84.00 72 GLY A N 1
ATOM 576 C CA . GLY A 1 72 ? -11.337 21.459 12.599 1.00 84.00 72 GLY A CA 1
ATOM 577 C C . GLY A 1 72 ? -12.762 20.891 12.594 1.00 84.00 72 GLY A C 1
ATOM 578 O O . GLY A 1 72 ? -13.294 20.566 13.655 1.00 84.00 72 GLY A O 1
ATOM 579 N N . ARG A 1 73 ? -13.411 20.753 11.429 1.00 83.50 73 ARG A N 1
ATOM 580 C CA . ARG A 1 73 ? -14.803 20.280 11.341 1.00 83.50 73 ARG A CA 1
ATOM 581 C C . ARG A 1 73 ? -14.862 18.758 11.330 1.00 83.50 73 ARG A C 1
ATOM 583 O O . ARG A 1 73 ? -13.991 18.108 10.765 1.00 83.50 73 ARG A O 1
ATOM 590 N N . ARG A 1 74 ? -15.908 18.170 11.914 1.00 85.94 74 ARG A N 1
ATOM 591 C CA . ARG A 1 74 ? -16.155 16.722 11.801 1.00 85.94 74 ARG A CA 1
ATOM 592 C C . ARG A 1 74 ? -16.420 16.364 10.338 1.00 85.94 74 ARG A C 1
ATOM 594 O O . ARG A 1 74 ? -17.195 17.058 9.686 1.00 85.94 74 ARG A O 1
ATOM 601 N N . ASN A 1 75 ? -15.798 15.295 9.848 1.00 84.38 75 ASN A N 1
ATOM 602 C CA . ASN A 1 75 ? -15.938 14.851 8.461 1.00 84.38 75 ASN A CA 1
ATOM 603 C C . ASN A 1 75 ? -16.642 13.488 8.363 1.00 84.38 75 ASN A C 1
ATOM 605 O O . ASN A 1 75 ? -17.821 13.419 8.025 1.00 84.38 75 ASN A O 1
ATOM 609 N N . HIS A 1 76 ? -15.960 12.397 8.718 1.00 84.88 76 HIS A N 1
ATOM 610 C CA . HIS A 1 76 ? -16.504 11.042 8.600 1.00 84.88 76 HIS A CA 1
ATOM 611 C C . HIS A 1 76 ? -16.655 10.377 9.963 1.00 84.88 76 HIS A C 1
ATOM 613 O O . HIS A 1 76 ? -15.784 10.510 10.820 1.00 84.88 76 HIS A O 1
ATOM 619 N N . ALA A 1 77 ? -17.741 9.621 10.146 1.00 89.00 77 ALA A N 1
ATOM 620 C CA . ALA A 1 77 ? -17.916 8.769 11.314 1.00 89.00 77 ALA A CA 1
ATOM 621 C C . ALA A 1 77 ? -17.006 7.536 11.215 1.00 89.00 77 ALA A C 1
ATOM 623 O O . ALA A 1 77 ? -16.995 6.824 10.206 1.00 89.00 77 ALA A O 1
ATOM 624 N N . VAL A 1 78 ? -16.270 7.276 12.288 1.00 95.12 78 VAL A N 1
ATOM 625 C CA . VAL A 1 78 ? -15.299 6.187 12.403 1.00 95.12 78 VAL A CA 1
ATOM 626 C C . VAL A 1 78 ? -15.649 5.345 13.620 1.00 95.12 78 VAL A C 1
ATOM 628 O O . VAL A 1 78 ? -16.089 5.867 14.643 1.00 95.12 78 VAL A O 1
ATOM 631 N N . LEU A 1 79 ? -15.476 4.034 13.499 1.00 97.62 79 LEU A N 1
ATOM 632 C CA . LEU A 1 79 ? -15.644 3.076 14.580 1.00 97.62 79 LEU A CA 1
ATOM 633 C C . LEU A 1 79 ? -14.278 2.724 15.169 1.00 97.62 79 LEU A C 1
ATOM 635 O O . LEU A 1 79 ? -13.324 2.460 14.432 1.00 97.62 79 LEU A O 1
ATOM 639 N N . GLN A 1 80 ? -14.215 2.710 16.496 1.00 97.50 80 GLN A N 1
ATOM 640 C CA . GLN A 1 80 ? -13.074 2.252 17.287 1.00 97.50 80 GLN A CA 1
ATOM 641 C C . GLN A 1 80 ? -13.561 1.189 18.273 1.00 97.50 80 GLN A C 1
ATOM 643 O O . GLN A 1 80 ? -14.737 1.173 18.642 1.00 97.50 80 GLN A O 1
ATOM 648 N N . ILE A 1 81 ? -12.681 0.278 18.683 1.00 97.88 81 ILE A N 1
ATOM 649 C CA . ILE A 1 81 ? -13.048 -0.770 19.639 1.00 97.88 81 ILE A CA 1
ATOM 650 C C . ILE A 1 81 ? -13.090 -0.206 21.067 1.00 97.88 81 ILE A C 1
ATOM 652 O O . ILE A 1 81 ? -12.231 0.587 21.451 1.00 97.88 81 ILE A O 1
ATOM 656 N N . SER A 1 82 ? -14.098 -0.597 21.848 1.00 98.00 82 SER A N 1
ATOM 657 C CA . SER A 1 82 ? -14.206 -0.251 23.272 1.00 98.00 82 SER A CA 1
ATOM 658 C C . SER A 1 82 ? -13.512 -1.297 24.156 1.00 98.00 82 SER A C 1
ATOM 660 O O . SER A 1 82 ? -13.169 -2.375 23.673 1.00 98.00 82 SER A O 1
ATOM 662 N N . GLU A 1 83 ? -13.376 -1.047 25.465 1.00 98.00 83 GLU A N 1
ATOM 663 C CA . GLU A 1 83 ? -12.891 -2.086 26.400 1.00 98.00 83 GLU A CA 1
ATOM 664 C C . GLU A 1 83 ? -13.772 -3.333 26.370 1.00 98.00 83 GLU A C 1
ATOM 666 O O . GLU A 1 83 ? -13.269 -4.434 26.194 1.00 98.00 83 GLU A O 1
ATOM 671 N N . LYS A 1 84 ? -15.099 -3.164 26.403 1.00 97.44 84 LYS A N 1
ATOM 672 C CA . LYS A 1 84 ? -16.034 -4.293 26.319 1.00 97.44 84 LYS A CA 1
ATOM 673 C C . LYS A 1 84 ? -15.861 -5.096 25.022 1.00 97.44 84 LYS A C 1
ATOM 675 O O . LYS A 1 84 ? -16.047 -6.311 25.019 1.00 97.44 84 LYS A O 1
ATOM 680 N N . GLY A 1 85 ? -15.528 -4.431 23.914 1.00 97.62 85 GLY A N 1
ATOM 681 C CA . GLY A 1 85 ? -15.165 -5.087 22.657 1.00 97.62 85 GLY A CA 1
ATOM 682 C C . GLY A 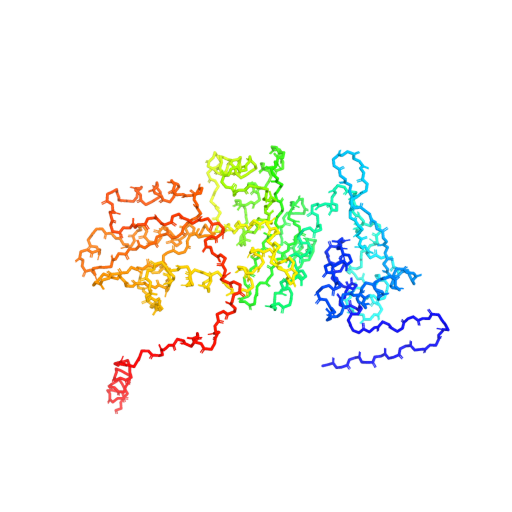1 85 ? -13.905 -5.941 22.785 1.00 97.62 85 GLY A C 1
ATOM 683 O O . GLY A 1 85 ? -13.883 -7.072 22.306 1.00 97.62 85 GLY A O 1
ATOM 684 N N . ILE A 1 86 ? -12.881 -5.421 23.459 1.00 97.81 86 ILE A N 1
ATOM 685 C CA . ILE A 1 86 ? -11.609 -6.115 23.699 1.00 97.81 86 ILE A CA 1
ATOM 686 C C . ILE A 1 86 ? -11.806 -7.294 24.657 1.00 97.81 86 ILE A C 1
ATOM 688 O O . ILE A 1 86 ? -11.376 -8.398 24.337 1.00 97.81 86 ILE A O 1
ATOM 692 N N . ASP A 1 87 ? -12.523 -7.101 25.766 1.00 97.19 87 ASP A N 1
ATOM 693 C CA . ASP A 1 87 ? -12.877 -8.160 26.722 1.00 97.19 87 ASP A CA 1
ATOM 694 C C . ASP A 1 87 ? -13.603 -9.325 26.030 1.00 97.19 87 ASP A C 1
ATOM 696 O O . ASP A 1 87 ? -13.337 -10.501 26.293 1.00 97.19 87 ASP A O 1
ATOM 700 N N . ALA A 1 88 ? -14.502 -9.012 25.092 1.00 96.69 88 ALA A N 1
ATOM 701 C CA . ALA A 1 88 ? -15.191 -10.023 24.300 1.00 96.69 88 ALA A CA 1
ATOM 702 C C . ALA A 1 88 ? -14.227 -10.815 23.397 1.00 96.69 88 ALA A C 1
ATOM 704 O O . ALA A 1 88 ? -14.342 -12.033 23.297 1.00 96.69 88 ALA A O 1
ATOM 705 N N . LEU A 1 89 ? -13.252 -10.156 22.763 1.00 96.88 89 LEU A N 1
ATOM 706 C CA . LEU A 1 89 ? -12.249 -10.840 21.937 1.00 96.88 89 LEU A CA 1
ATOM 707 C C . LEU A 1 89 ? -11.305 -11.722 22.767 1.00 96.88 89 LEU A C 1
ATOM 709 O O . LEU A 1 89 ? -10.948 -12.812 22.323 1.00 96.88 89 LEU A O 1
ATOM 713 N N . VAL A 1 90 ? -10.925 -11.266 23.961 1.00 96.88 90 VAL A N 1
ATOM 714 C CA . VAL A 1 90 ? -10.090 -12.023 24.904 1.00 96.88 90 VAL A CA 1
ATOM 715 C C . VAL A 1 90 ? -10.826 -13.258 25.417 1.00 96.88 90 VAL A C 1
ATOM 717 O O . VAL A 1 90 ? -10.298 -14.364 25.349 1.00 96.88 90 VAL A O 1
ATOM 720 N N . SER A 1 91 ? -12.064 -13.093 25.889 1.00 95.56 91 SER A N 1
ATOM 721 C CA . SER A 1 91 ? -12.852 -14.199 26.457 1.00 95.56 91 SER A CA 1
ATOM 722 C C . SER A 1 91 ? -13.139 -15.324 25.458 1.00 95.56 91 SER A C 1
ATOM 724 O O . SER A 1 91 ? -13.240 -16.480 25.859 1.00 95.56 91 SER A O 1
ATOM 726 N N . ILE A 1 92 ? -13.222 -15.008 24.162 1.00 94.81 92 ILE A N 1
ATOM 727 C CA . ILE A 1 92 ? -13.417 -15.987 23.077 1.00 94.81 92 ILE A CA 1
ATOM 728 C C . ILE A 1 92 ? -12.067 -16.534 22.553 1.00 94.81 92 ILE A C 1
ATOM 730 O O . ILE A 1 92 ? -12.034 -17.424 21.707 1.00 94.81 92 ILE A O 1
ATOM 734 N N . GLY A 1 93 ? -10.932 -16.038 23.058 1.00 95.19 93 GLY A N 1
ATOM 735 C CA . GLY A 1 93 ? -9.592 -16.514 22.697 1.00 95.19 93 GLY A CA 1
ATOM 736 C C . GLY A 1 93 ? -9.069 -16.001 21.353 1.00 95.19 93 GLY A C 1
ATOM 737 O O . GLY A 1 93 ? -8.106 -16.550 20.821 1.00 95.19 93 GLY A O 1
ATOM 738 N N . VAL A 1 94 ? -9.680 -14.952 20.791 1.00 94.88 94 VAL A N 1
ATOM 739 C CA . VAL A 1 94 ? -9.205 -14.304 19.553 1.00 94.88 94 VAL A CA 1
ATOM 740 C C . VAL A 1 94 ? -7.941 -13.486 19.810 1.00 94.88 94 VAL A C 1
ATOM 742 O O . VAL A 1 94 ? -7.081 -13.389 18.939 1.00 94.88 94 VAL A O 1
ATOM 745 N N . ILE A 1 95 ? -7.838 -12.897 21.002 1.00 94.19 95 ILE A N 1
ATOM 746 C CA . ILE A 1 95 ? -6.658 -12.179 21.490 1.00 94.19 95 ILE A CA 1
ATOM 747 C C . ILE A 1 95 ? -6.229 -12.856 22.785 1.00 94.19 95 ILE A C 1
ATOM 749 O O . ILE A 1 95 ? -7.072 -13.169 23.625 1.00 94.19 95 ILE A O 1
ATOM 753 N N . LYS A 1 96 ? -4.930 -13.080 22.968 1.00 93.50 96 LYS A N 1
ATOM 754 C CA . LYS A 1 96 ? -4.422 -13.635 24.227 1.00 93.50 96 LYS A CA 1
ATOM 755 C C . LYS A 1 96 ? -4.327 -12.539 25.289 1.00 93.50 96 LYS A C 1
ATOM 757 O O . LYS A 1 96 ? -4.056 -11.391 24.952 1.00 93.50 96 LYS A O 1
ATOM 762 N N . GLU A 1 97 ? -4.472 -12.876 26.570 1.00 94.44 97 GLU A N 1
ATOM 763 C CA . GLU A 1 97 ? -4.439 -11.866 27.646 1.00 94.44 97 GLU A CA 1
ATOM 764 C C . GLU A 1 97 ? -3.132 -11.056 27.650 1.00 94.44 97 GLU A C 1
ATOM 766 O O . GLU A 1 97 ? -3.147 -9.844 27.831 1.00 94.44 97 GLU A O 1
ATOM 771 N N . GLN A 1 98 ? -1.995 -11.682 27.340 1.00 92.12 98 GLN A N 1
ATOM 772 C CA . GLN A 1 98 ? -0.705 -10.991 27.227 1.00 92.12 98 GLN A CA 1
ATOM 773 C C . GLN A 1 98 ? -0.594 -10.045 26.017 1.00 92.12 98 GLN A C 1
ATOM 775 O O . GLN A 1 98 ? 0.276 -9.180 25.990 1.00 92.12 98 GLN A O 1
ATOM 780 N N . GLU A 1 99 ? -1.451 -10.210 25.010 1.00 90.19 99 GLU A N 1
ATOM 781 C CA . GLU A 1 99 ? -1.553 -9.334 23.835 1.00 90.19 99 GLU A CA 1
ATOM 782 C C . GLU A 1 99 ? -2.630 -8.254 24.044 1.00 90.19 99 GLU A C 1
ATOM 784 O O . GLU A 1 99 ? -2.834 -7.389 23.187 1.00 90.19 99 GLU A O 1
ATOM 789 N N . ARG A 1 100 ? -3.340 -8.279 25.180 1.00 93.88 100 ARG A N 1
ATOM 790 C CA . ARG A 1 100 ? -4.399 -7.325 25.490 1.00 93.88 100 ARG A CA 1
ATOM 791 C C . ARG A 1 100 ? -3.837 -5.906 25.529 1.00 93.88 100 ARG A C 1
ATOM 793 O O . ARG A 1 100 ? -2.888 -5.588 26.241 1.00 93.88 100 ARG A O 1
ATOM 800 N N . ARG A 1 101 ? -4.485 -5.017 24.778 1.00 93.31 101 ARG A N 1
ATOM 801 C CA . ARG A 1 101 ? -4.206 -3.576 24.764 1.00 93.31 101 ARG A CA 1
ATOM 802 C C . ARG A 1 101 ? -5.417 -2.860 25.322 1.00 93.31 101 ARG A C 1
ATOM 804 O O . ARG A 1 101 ? -6.535 -3.287 25.054 1.00 93.31 101 ARG A O 1
ATOM 811 N N . ARG A 1 102 ? -5.213 -1.776 26.070 1.00 95.31 102 ARG A N 1
ATOM 812 C CA . ARG A 1 102 ? -6.347 -0.997 26.578 1.00 95.31 102 ARG A CA 1
ATOM 813 C C . ARG A 1 102 ? -6.979 -0.200 25.455 1.00 95.31 102 ARG A C 1
ATOM 815 O O . ARG A 1 102 ? -6.266 0.361 24.623 1.00 95.31 102 ARG A O 1
ATOM 822 N N . ALA A 1 103 ? -8.298 -0.047 25.485 1.00 95.38 103 ALA A N 1
ATOM 823 C CA . ALA A 1 103 ? -9.017 0.702 24.454 1.00 95.38 103 ALA A CA 1
ATOM 824 C C . ALA A 1 103 ? -8.486 2.136 24.314 1.00 95.38 103 ALA A C 1
ATOM 826 O O . ALA A 1 103 ? -8.295 2.617 23.202 1.00 95.38 103 ALA A O 1
ATOM 827 N N . ARG A 1 104 ? -8.158 2.799 25.434 1.00 94.94 104 ARG A N 1
ATOM 828 C CA . ARG A 1 104 ? -7.594 4.161 25.444 1.00 94.94 104 ARG A CA 1
ATOM 829 C C . ARG A 1 104 ? -6.257 4.281 24.702 1.00 94.94 104 ARG A C 1
ATOM 831 O O . ARG A 1 104 ? -6.005 5.321 24.112 1.00 94.94 104 ARG A O 1
ATOM 838 N N . ASP A 1 105 ? -5.446 3.222 24.711 1.00 92.88 105 ASP A N 1
ATOM 839 C CA . ASP A 1 105 ? -4.128 3.189 24.066 1.00 92.88 105 ASP A CA 1
ATOM 840 C C . ASP A 1 105 ? -4.269 2.917 22.547 1.00 92.88 105 ASP A C 1
ATOM 842 O O . ASP A 1 105 ? -3.336 3.128 21.775 1.00 92.88 105 ASP A O 1
ATOM 846 N N . LEU A 1 106 ? -5.453 2.473 22.101 1.00 92.81 106 LEU A N 1
ATOM 847 C CA . LEU A 1 106 ? -5.809 2.287 20.690 1.00 92.81 106 LEU A CA 1
ATOM 848 C C . LEU A 1 106 ? -6.534 3.493 20.084 1.00 92.81 106 LEU A C 1
ATOM 850 O O . LEU A 1 106 ? -6.704 3.542 18.864 1.00 92.81 106 LEU A O 1
ATOM 854 N N . LYS A 1 107 ? -6.980 4.452 20.906 1.00 93.81 107 LYS A N 1
ATOM 855 C CA . LYS A 1 107 ? -7.699 5.631 20.418 1.00 93.81 107 LYS A CA 1
ATOM 856 C C . LYS A 1 107 ? -6.751 6.541 19.646 1.00 93.81 107 LYS A C 1
ATOM 858 O O . LYS A 1 107 ? -5.708 6.957 20.135 1.00 93.81 107 LYS A O 1
ATOM 863 N N . LEU A 1 108 ? -7.166 6.871 18.433 1.00 92.38 108 LEU A N 1
ATOM 864 C CA . LEU A 1 108 ? -6.499 7.832 17.562 1.00 92.38 108 LEU A CA 1
ATOM 865 C C . LEU A 1 108 ? -7.141 9.215 17.672 1.00 92.38 108 LEU A C 1
ATOM 867 O O . LEU A 1 108 ? -8.353 9.331 17.871 1.00 92.38 108 LEU A O 1
ATOM 871 N N . SER A 1 109 ? -6.329 10.258 17.495 1.00 91.12 109 SER A N 1
ATOM 872 C CA . SER A 1 109 ? -6.814 11.635 17.400 1.00 91.12 109 SER A CA 1
ATOM 873 C C . SER A 1 109 ? -7.593 11.874 16.096 1.00 91.12 109 SER A C 1
ATOM 875 O O . SER A 1 109 ? -7.492 11.103 15.140 1.00 91.12 109 SER A O 1
ATOM 877 N N . GLY A 1 110 ? -8.350 12.977 16.033 1.00 87.44 110 GLY A N 1
ATOM 878 C CA . GLY A 1 110 ? -9.093 13.415 14.839 1.00 87.44 110 GLY A CA 1
ATOM 879 C C . GLY A 1 110 ? -8.275 13.392 13.544 1.00 87.44 110 GLY A C 1
ATOM 880 O O . GLY A 1 110 ? -8.767 12.957 12.501 1.00 87.44 110 GLY A O 1
ATOM 881 N N . TRP A 1 111 ? -7.023 13.838 13.643 1.00 85.50 111 TRP A N 1
ATOM 882 C CA . TRP A 1 111 ? -6.071 13.938 12.541 1.00 85.50 111 TRP A CA 1
ATOM 883 C C . TRP A 1 111 ? -5.421 12.596 12.199 1.00 85.50 111 TRP A C 1
ATOM 885 O O . TRP A 1 111 ? -5.361 12.230 11.026 1.00 85.50 111 TRP A O 1
ATOM 895 N N . ASP A 1 112 ? -5.009 11.822 13.206 1.00 87.69 112 ASP A N 1
ATOM 896 C CA . ASP A 1 112 ? -4.413 10.497 12.986 1.00 87.69 112 ASP A CA 1
ATOM 897 C C . ASP A 1 112 ? -5.425 9.515 12.384 1.00 87.69 112 ASP A C 1
ATOM 899 O O . ASP A 1 112 ? -5.068 8.647 11.586 1.00 87.69 112 ASP A O 1
ATOM 903 N N . MET A 1 113 ? -6.712 9.677 12.713 1.00 91.00 113 MET A N 1
ATOM 904 C CA . MET A 1 113 ? -7.786 8.894 12.105 1.00 91.00 113 MET A CA 1
ATOM 905 C C . MET A 1 113 ? -7.900 9.130 10.599 1.00 91.00 113 MET A C 1
ATOM 907 O O . MET A 1 113 ? -8.174 8.171 9.884 1.00 91.00 113 MET A O 1
ATOM 911 N N . VAL A 1 114 ? -7.669 10.352 10.098 1.00 86.44 114 VAL A N 1
ATOM 912 C CA . VAL A 1 114 ? -7.676 10.617 8.644 1.00 86.44 114 VAL A CA 1
ATOM 913 C C . VAL A 1 114 ? -6.632 9.749 7.956 1.00 86.44 114 VAL A C 1
ATOM 915 O O . VAL A 1 114 ? -6.933 9.089 6.967 1.00 86.44 114 VAL A O 1
ATOM 918 N N . GLN A 1 115 ? -5.427 9.689 8.526 1.00 84.25 115 GLN A N 1
ATOM 919 C CA . GLN A 1 115 ? -4.351 8.882 7.964 1.00 84.25 115 GLN A CA 1
ATOM 920 C C . GLN A 1 115 ? -4.668 7.383 8.049 1.00 84.25 115 GLN A C 1
ATOM 922 O O . GLN A 1 115 ? -4.379 6.614 7.137 1.00 84.25 115 GLN A O 1
ATOM 927 N N . ARG A 1 116 ? -5.291 6.951 9.149 1.00 90.12 116 ARG A N 1
ATOM 928 C CA . ARG A 1 116 ? -5.566 5.535 9.394 1.00 90.12 116 ARG A CA 1
ATOM 929 C C . ARG A 1 116 ? -6.692 4.977 8.530 1.00 90.12 116 ARG A C 1
ATOM 931 O O . ARG A 1 116 ? -6.594 3.843 8.073 1.00 90.12 116 ARG A O 1
ATOM 938 N N . VAL A 1 117 ? -7.759 5.745 8.330 1.00 90.50 117 VAL A N 1
ATOM 939 C CA . VAL A 1 117 ? -8.998 5.267 7.702 1.00 90.50 117 VAL A CA 1
ATOM 940 C C . VAL A 1 117 ? -8.773 4.753 6.280 1.00 90.5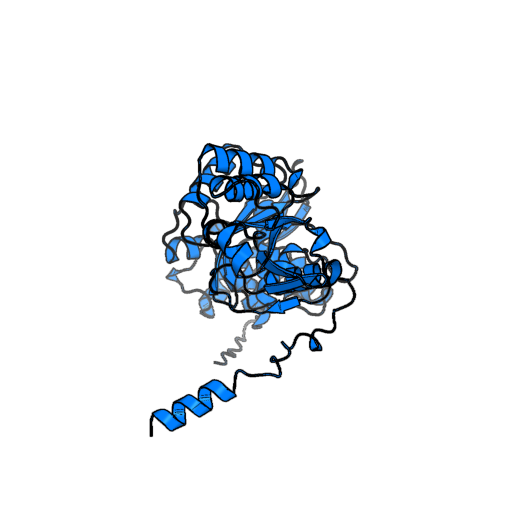0 117 VAL A C 1
ATOM 942 O O . VAL A 1 117 ? -9.318 3.706 5.932 1.00 90.50 117 VAL A O 1
ATOM 945 N N . ASP A 1 118 ? -7.945 5.429 5.483 1.00 86.69 118 ASP A N 1
ATOM 946 C CA . ASP A 1 118 ? -7.683 5.006 4.103 1.00 86.69 118 ASP A CA 1
ATOM 947 C C . ASP A 1 118 ? -6.926 3.676 4.052 1.00 86.69 118 ASP A C 1
ATOM 949 O O . ASP A 1 118 ? -7.281 2.773 3.291 1.00 86.69 118 ASP A O 1
ATOM 953 N N . VAL A 1 119 ? -5.933 3.513 4.931 1.00 91.00 119 VAL A N 1
ATOM 954 C CA . VAL A 1 119 ? -5.191 2.255 5.080 1.00 91.00 119 VAL A CA 1
ATOM 955 C C . VAL A 1 119 ? -6.133 1.135 5.521 1.00 91.00 119 VAL A C 1
ATOM 957 O O . VAL A 1 119 ? -6.130 0.049 4.939 1.00 91.00 119 VAL A O 1
ATOM 960 N N . SER A 1 120 ? -6.987 1.403 6.512 1.00 92.81 120 SER A N 1
ATOM 961 C CA . SER A 1 120 ? -7.963 0.442 7.027 1.00 92.81 120 SER A CA 1
ATOM 962 C C . SER A 1 120 ? -8.943 -0.030 5.960 1.00 92.81 120 SER A C 1
ATOM 964 O O . SER A 1 120 ? -9.223 -1.227 5.867 1.00 92.81 120 SER A O 1
ATOM 966 N N . ARG A 1 121 ? -9.446 0.896 5.133 1.00 89.62 121 ARG A N 1
ATOM 967 C CA . ARG A 1 121 ? -10.311 0.578 3.994 1.00 89.62 121 ARG A CA 1
ATOM 968 C C . ARG A 1 121 ? -9.621 -0.430 3.079 1.00 89.62 121 ARG A C 1
ATOM 970 O O . ARG A 1 121 ? -10.188 -1.483 2.795 1.00 89.62 121 ARG A O 1
ATOM 977 N N . ILE A 1 122 ? -8.383 -0.151 2.672 1.00 88.12 122 ILE A N 1
ATOM 978 C CA . ILE A 1 122 ? -7.612 -1.043 1.798 1.00 88.12 122 ILE A CA 1
ATOM 979 C C . ILE A 1 122 ? -7.430 -2.421 2.430 1.00 88.12 122 ILE A C 1
ATOM 981 O O . ILE A 1 122 ? -7.766 -3.420 1.795 1.00 88.12 122 ILE A O 1
ATOM 985 N N . CYS A 1 123 ? -6.993 -2.483 3.689 1.00 91.50 123 CYS A N 1
ATOM 986 C CA . CYS A 1 123 ? -6.783 -3.744 4.404 1.00 91.50 123 CYS A CA 1
ATOM 987 C C . CYS A 1 123 ? -8.039 -4.624 4.394 1.00 91.50 123 CYS A C 1
ATOM 989 O O . CYS A 1 123 ? -7.986 -5.809 4.069 1.00 91.50 123 CYS A O 1
ATOM 991 N N . ILE A 1 124 ? -9.192 -4.029 4.700 1.00 91.56 124 ILE A N 1
ATOM 992 C CA . ILE A 1 124 ? -10.468 -4.740 4.775 1.00 91.56 124 ILE A CA 1
ATOM 993 C C . ILE A 1 124 ? -10.932 -5.216 3.396 1.00 91.56 124 ILE A C 1
ATOM 995 O O . ILE A 1 124 ? -11.417 -6.342 3.257 1.00 91.56 124 ILE A O 1
ATOM 999 N N . HIS A 1 125 ? -10.783 -4.393 2.357 1.00 86.19 125 HIS A N 1
ATOM 1000 C CA . HIS A 1 125 ? -11.165 -4.807 1.010 1.00 86.19 125 HIS A CA 1
ATOM 1001 C C . HIS A 1 125 ? -10.236 -5.885 0.452 1.00 86.19 125 HIS A C 1
ATOM 1003 O O . HIS A 1 125 ? -10.731 -6.778 -0.242 1.00 86.19 125 HIS A O 1
ATOM 1009 N N . LEU A 1 126 ? -8.934 -5.825 0.742 1.00 86.62 126 LEU A N 1
ATOM 1010 C CA . LEU A 1 126 ? -7.960 -6.842 0.346 1.00 86.62 126 LEU A CA 1
ATOM 1011 C C . LEU A 1 126 ? -8.174 -8.163 1.081 1.00 86.62 126 LEU A C 1
ATOM 1013 O O . LEU A 1 126 ? -8.019 -9.216 0.467 1.00 86.62 126 LEU A O 1
ATOM 1017 N N . ALA A 1 127 ? -8.630 -8.134 2.335 1.00 89.06 127 ALA A N 1
ATOM 1018 C CA . ALA A 1 127 ? -8.946 -9.352 3.079 1.00 89.06 127 ALA A CA 1
ATOM 1019 C C . ALA A 1 127 ? -9.980 -10.244 2.364 1.00 89.06 127 ALA A C 1
ATOM 1021 O O . ALA A 1 127 ? -9.898 -11.469 2.429 1.00 89.06 127 ALA A O 1
ATOM 1022 N N . LYS A 1 128 ? -10.907 -9.653 1.590 1.00 83.44 128 LYS A N 1
ATOM 1023 C CA . LYS A 1 128 ? -11.835 -10.412 0.726 1.00 83.44 128 LYS A CA 1
ATOM 1024 C C . LYS A 1 128 ? -11.146 -11.211 -0.380 1.00 83.44 128 LYS A C 1
ATOM 1026 O O . LYS A 1 128 ? -11.720 -12.177 -0.864 1.00 83.44 128 LYS A O 1
ATOM 1031 N N . ALA A 1 129 ? -9.971 -10.771 -0.813 1.00 80.88 129 ALA A N 1
ATOM 1032 C CA . ALA A 1 129 ? -9.171 -11.404 -1.856 1.00 80.88 129 ALA A CA 1
ATOM 1033 C C . ALA A 1 129 ? -8.084 -12.326 -1.272 1.00 80.88 129 ALA A C 1
ATOM 1035 O O . ALA A 1 129 ? -7.095 -12.611 -1.934 1.00 80.88 129 ALA A O 1
ATOM 1036 N N . GLY A 1 130 ? -8.232 -12.759 -0.014 1.00 87.19 130 GLY A N 1
ATOM 1037 C CA . GLY A 1 130 ? -7.300 -13.688 0.631 1.00 87.19 130 GLY A CA 1
ATOM 1038 C C . GLY A 1 130 ? -6.048 -13.038 1.224 1.00 87.19 130 GLY A C 1
ATOM 1039 O O . GLY A 1 130 ? -5.217 -13.742 1.796 1.00 87.19 130 GLY A O 1
ATOM 1040 N N . TRP A 1 131 ? -5.918 -11.712 1.145 1.00 92.12 131 TRP A N 1
ATOM 1041 C CA . TRP A 1 131 ? -4.851 -11.007 1.848 1.00 92.12 131 TRP A CA 1
ATOM 1042 C C . TRP A 1 131 ? -5.068 -11.072 3.359 1.00 92.12 131 TRP A C 1
ATOM 1044 O O . TRP A 1 131 ? -6.193 -11.138 3.859 1.00 92.12 131 TRP A O 1
ATOM 1054 N N . ARG A 1 132 ? -3.975 -11.000 4.107 1.00 93.75 132 ARG A N 1
ATOM 1055 C CA . ARG A 1 132 ? -3.995 -10.849 5.562 1.00 93.75 132 ARG A CA 1
ATOM 1056 C C . ARG A 1 132 ? -3.343 -9.528 5.925 1.00 93.75 132 ARG A C 1
ATOM 1058 O O . ARG A 1 132 ? -2.524 -9.010 5.175 1.00 93.75 132 ARG A O 1
ATOM 1065 N N . PHE A 1 133 ? -3.700 -8.978 7.073 1.00 95.12 133 PHE A N 1
ATOM 1066 C CA . PHE A 1 133 ? -3.051 -7.784 7.590 1.00 95.12 133 PHE A CA 1
ATOM 1067 C C . PHE A 1 133 ? -2.645 -7.990 9.041 1.00 95.12 133 PHE A C 1
ATOM 1069 O O . PHE A 1 133 ? -3.257 -8.764 9.774 1.00 95.12 133 PHE A O 1
ATOM 1076 N N . MET A 1 134 ? -1.579 -7.304 9.421 1.00 94.69 134 MET A N 1
ATOM 1077 C CA . MET A 1 134 ? -0.980 -7.329 10.743 1.00 94.69 134 MET A CA 1
ATOM 1078 C C . MET A 1 134 ? -0.895 -5.899 11.253 1.00 94.69 134 MET A C 1
ATOM 1080 O O . MET A 1 134 ? -0.479 -4.997 10.519 1.00 94.69 134 MET A O 1
ATOM 1084 N N . SER A 1 135 ? -1.285 -5.673 12.507 1.00 93.56 135 SER A N 1
ATOM 1085 C CA . SER A 1 135 ? -1.189 -4.334 13.096 1.00 93.56 135 SER A CA 1
ATOM 1086 C C . SER A 1 135 ? 0.268 -3.848 13.112 1.00 93.56 135 SER A C 1
ATOM 1088 O O . SER A 1 135 ? 1.190 -4.660 13.188 1.00 93.56 135 SER A O 1
ATOM 1090 N N . ALA A 1 136 ? 0.500 -2.530 13.086 1.00 93.31 136 ALA A N 1
ATOM 1091 C CA . ALA A 1 136 ? 1.863 -1.989 13.152 1.00 93.31 136 ALA A CA 1
ATOM 1092 C C . ALA A 1 136 ? 2.659 -2.516 14.350 1.00 93.31 136 ALA A C 1
ATOM 1094 O O . ALA A 1 136 ? 3.837 -2.816 14.218 1.00 93.31 136 ALA A O 1
ATOM 1095 N N . GLN A 1 137 ? 2.027 -2.623 15.518 1.00 91.38 137 GLN A N 1
ATOM 1096 C CA . GLN A 1 137 ? 2.701 -3.056 16.739 1.00 91.38 137 GLN A CA 1
ATOM 1097 C C . GLN A 1 137 ? 3.114 -4.528 16.672 1.00 91.38 137 GLN A C 1
ATOM 1099 O O . GLN A 1 137 ? 4.259 -4.855 16.973 1.00 91.38 137 GLN A O 1
ATOM 1104 N N . GLU A 1 138 ? 2.202 -5.394 16.229 1.00 92.81 138 GLU A N 1
ATOM 1105 C CA . GLU A 1 138 ? 2.486 -6.817 16.036 1.00 92.81 138 GLU A CA 1
ATOM 1106 C C . GLU A 1 138 ? 3.586 -7.013 14.986 1.00 92.81 138 GLU A C 1
ATOM 1108 O O . GLU A 1 138 ? 4.538 -7.752 15.222 1.00 92.81 138 GLU A O 1
ATOM 1113 N N . ALA A 1 139 ? 3.518 -6.280 13.872 1.00 94.56 139 ALA A N 1
ATOM 1114 C CA . ALA A 1 139 ? 4.537 -6.325 12.833 1.00 94.56 139 ALA A CA 1
ATOM 1115 C C . ALA A 1 139 ? 5.904 -5.855 13.337 1.00 94.56 139 ALA A C 1
ATOM 1117 O O . ALA A 1 139 ? 6.910 -6.511 13.072 1.00 94.56 139 ALA A O 1
ATOM 1118 N N . LYS A 1 140 ? 5.947 -4.766 14.113 1.00 94.50 140 LYS A N 1
ATOM 1119 C CA . LYS A 1 140 ? 7.185 -4.254 14.712 1.00 94.50 140 LYS A CA 1
ATOM 1120 C C . LYS A 1 140 ? 7.839 -5.265 15.638 1.00 94.50 140 LYS A C 1
ATOM 1122 O O . LYS A 1 140 ? 9.034 -5.509 15.516 1.00 94.50 140 LYS A O 1
ATOM 1127 N N . GLN A 1 141 ? 7.050 -5.903 16.496 1.00 93.19 141 GLN A N 1
ATOM 1128 C CA . GLN A 1 141 ? 7.546 -6.940 17.392 1.00 93.19 141 GLN A CA 1
ATOM 1129 C C . GLN A 1 141 ? 8.010 -8.182 16.623 1.00 93.19 141 GLN A C 1
ATOM 1131 O O . GLN A 1 141 ? 9.116 -8.669 16.837 1.00 93.19 141 GLN A O 1
ATOM 1136 N N . LYS A 1 142 ? 7.176 -8.691 15.712 1.00 94.44 142 LYS A N 1
ATOM 1137 C CA . LYS A 1 142 ? 7.428 -9.946 14.997 1.00 94.44 142 LYS A CA 1
ATOM 1138 C C . LYS A 1 142 ? 8.609 -9.858 14.036 1.00 94.44 142 LYS A C 1
ATOM 1140 O O . LYS A 1 142 ? 9.354 -10.822 13.894 1.00 94.44 142 LYS A O 1
ATOM 1145 N N . HIS A 1 143 ? 8.759 -8.722 13.363 1.00 93.06 143 HIS A N 1
ATOM 1146 C CA . HIS A 1 143 ? 9.756 -8.528 12.313 1.00 93.06 143 HIS A CA 1
ATOM 1147 C C . HIS A 1 143 ? 10.947 -7.673 12.761 1.00 93.06 143 HIS A C 1
ATOM 1149 O O . HIS A 1 143 ? 11.770 -7.314 11.922 1.00 93.06 143 HIS A O 1
ATOM 1155 N N . ASN A 1 144 ? 11.047 -7.369 14.062 1.00 92.38 144 ASN A N 1
ATOM 1156 C CA . ASN A 1 144 ? 12.085 -6.520 14.650 1.00 92.38 144 ASN A CA 1
ATOM 1157 C C . ASN A 1 144 ? 12.230 -5.164 13.926 1.00 92.38 144 ASN A C 1
ATOM 1159 O O . ASN A 1 144 ? 13.338 -4.689 13.682 1.00 92.38 144 ASN A O 1
ATOM 1163 N N . ILE A 1 145 ? 11.099 -4.567 13.534 1.00 92.56 145 ILE A N 1
ATOM 1164 C CA . ILE A 1 145 ? 11.066 -3.232 12.920 1.00 92.56 145 ILE A CA 1
ATOM 1165 C C . ILE A 1 145 ? 11.174 -2.204 14.045 1.00 92.56 145 ILE A C 1
ATOM 1167 O O . ILE A 1 145 ? 10.599 -2.389 15.122 1.00 92.56 145 ILE A O 1
ATOM 1171 N N . ASN A 1 146 ? 11.879 -1.101 13.782 1.00 93.81 146 ASN A N 1
ATOM 1172 C CA . ASN A 1 146 ? 12.051 -0.009 14.732 1.00 93.81 146 ASN A CA 1
ATOM 1173 C C . ASN A 1 146 ? 10.697 0.380 15.377 1.00 93.81 146 ASN A C 1
ATOM 1175 O O . ASN A 1 146 ? 9.754 0.736 14.657 1.00 93.81 146 ASN A O 1
ATOM 1179 N N . PRO A 1 147 ? 10.570 0.360 16.721 1.00 92.62 147 PRO A N 1
ATOM 1180 C CA . PRO A 1 147 ? 9.332 0.723 17.411 1.00 92.62 147 PRO A CA 1
ATOM 1181 C C . PRO A 1 147 ? 8.810 2.111 17.029 1.00 92.62 147 PRO A C 1
ATOM 1183 O O . PRO A 1 147 ? 7.596 2.331 16.974 1.00 92.62 147 PRO A O 1
ATOM 1186 N N . SER A 1 148 ? 9.720 3.030 16.701 1.00 93.50 148 SER A N 1
ATOM 1187 C CA . SER A 1 148 ? 9.394 4.388 16.278 1.00 93.50 148 SER A CA 1
ATOM 1188 C C . SER A 1 148 ? 8.920 4.491 14.826 1.00 93.50 148 SER A C 1
ATOM 1190 O O . SER A 1 148 ? 8.491 5.577 14.449 1.00 93.50 148 SER A O 1
ATOM 1192 N N . SER A 1 149 ? 8.942 3.415 14.028 1.00 94.69 149 SER A N 1
ATOM 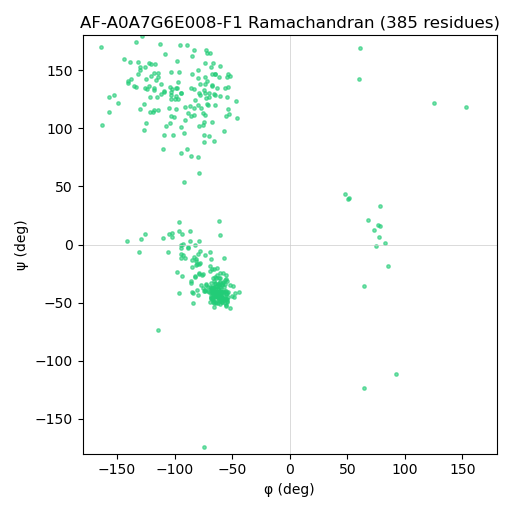1193 C CA . SER A 1 149 ? 8.580 3.463 12.604 1.00 94.69 149 SER A CA 1
ATOM 1194 C C . SER A 1 149 ? 7.191 4.071 12.364 1.00 94.69 149 SER A C 1
ATOM 1196 O O . SER A 1 149 ? 6.265 3.859 13.158 1.00 94.69 149 SER A O 1
ATOM 1198 N N . ILE A 1 150 ? 7.030 4.820 11.273 1.00 94.62 150 ILE A N 1
ATOM 1199 C CA . ILE A 1 150 ? 5.751 5.434 10.881 1.00 94.62 150 ILE A CA 1
ATOM 1200 C C . ILE A 1 150 ? 4.811 4.476 10.134 1.00 94.62 150 ILE A C 1
ATOM 1202 O O . ILE A 1 150 ? 3.698 4.870 9.787 1.00 94.62 150 ILE A O 1
ATOM 1206 N N . MET A 1 151 ? 5.219 3.225 9.907 1.00 95.00 151 MET A N 1
ATOM 1207 C CA . MET A 1 151 ? 4.401 2.206 9.248 1.00 95.00 151 MET A CA 1
ATOM 1208 C C . MET A 1 151 ? 3.032 2.041 9.930 1.00 95.00 151 MET A C 1
ATOM 1210 O O . MET A 1 151 ? 2.922 1.928 11.157 1.00 95.00 151 MET A O 1
ATOM 1214 N N . HIS A 1 152 ? 1.972 1.964 9.124 1.00 94.31 152 HIS A N 1
ATOM 1215 C CA . HIS A 1 152 ? 0.607 1.792 9.615 1.00 94.31 152 HIS A CA 1
ATOM 1216 C C . HIS A 1 152 ? 0.252 0.325 9.882 1.00 94.31 152 HIS A C 1
ATOM 1218 O O . HIS A 1 152 ? -0.384 0.021 10.896 1.00 94.31 152 HIS A O 1
ATOM 1224 N N . CYS A 1 153 ? 0.646 -0.588 9.003 1.00 95.50 153 CYS A N 1
ATOM 1225 C CA . CYS A 1 153 ? 0.411 -2.026 9.133 1.00 95.50 153 CYS A CA 1
ATOM 1226 C C . CYS A 1 153 ? 1.322 -2.801 8.177 1.00 95.50 153 CYS A C 1
ATOM 1228 O O . CYS A 1 153 ? 1.918 -2.205 7.281 1.00 95.50 153 CYS A O 1
ATOM 1230 N N . CYS A 1 154 ? 1.366 -4.124 8.329 1.00 95.94 154 CYS A N 1
ATOM 1231 C CA . CYS A 1 154 ? 1.862 -5.003 7.274 1.00 95.94 154 CYS A CA 1
ATOM 1232 C C . CYS A 1 154 ? 0.692 -5.666 6.552 1.00 95.94 154 CYS A C 1
ATOM 1234 O O . CYS A 1 154 ? -0.213 -6.198 7.197 1.00 95.94 154 CYS A O 1
ATOM 1236 N N . LEU A 1 155 ? 0.736 -5.671 5.225 1.00 94.44 155 LEU A N 1
ATOM 1237 C CA . LEU A 1 155 ? -0.115 -6.502 4.384 1.00 94.44 155 LEU A CA 1
ATOM 1238 C C . LEU A 1 155 ? 0.656 -7.754 3.981 1.00 94.44 155 LEU A C 1
ATOM 1240 O O . LEU A 1 155 ? 1.847 -7.691 3.700 1.00 94.44 155 LEU A O 1
ATOM 1244 N N . ILE A 1 156 ? -0.028 -8.889 3.975 1.00 94.25 156 ILE A N 1
ATOM 1245 C CA . ILE A 1 156 ? 0.514 -10.178 3.563 1.00 94.25 156 ILE A CA 1
ATOM 1246 C C . ILE A 1 156 ? -0.356 -10.665 2.416 1.00 94.25 156 ILE A C 1
ATOM 1248 O O . ILE A 1 156 ? -1.548 -10.934 2.607 1.00 94.25 156 ILE A O 1
ATOM 1252 N N . SER A 1 157 ? 0.227 -10.754 1.234 1.00 90.12 157 SER A N 1
ATOM 1253 C CA . SER A 1 157 ? -0.454 -11.220 0.032 1.00 90.12 157 SER A CA 1
ATOM 1254 C C . SER A 1 157 ? -0.713 -12.733 0.069 1.00 90.12 157 SER A C 1
ATOM 1256 O O . SER A 1 157 ? -0.150 -13.455 0.903 1.00 90.12 157 SER A O 1
ATOM 1258 N N . PRO A 1 158 ? -1.590 -13.250 -0.812 1.00 85.44 158 PRO A N 1
ATOM 1259 C CA . PRO A 1 158 ? -1.868 -14.684 -0.909 1.00 85.44 158 PRO A CA 1
ATOM 1260 C C . PRO A 1 158 ? -0.628 -15.542 -1.211 1.00 85.44 158 PRO A C 1
ATOM 1262 O O . PRO A 1 158 ? -0.519 -16.660 -0.710 1.00 85.44 158 PRO A O 1
ATOM 1265 N N . ASP A 1 159 ? 0.329 -14.999 -1.965 1.00 82.88 159 ASP A N 1
ATOM 1266 C CA . ASP A 1 159 ? 1.642 -15.595 -2.264 1.00 82.88 159 ASP A CA 1
ATOM 1267 C C . ASP A 1 159 ? 2.665 -15.449 -1.115 1.00 82.88 159 ASP A C 1
ATOM 1269 O O . ASP A 1 159 ? 3.787 -15.938 -1.218 1.00 82.88 159 ASP A O 1
ATOM 1273 N N . LYS A 1 160 ? 2.248 -14.880 0.025 1.00 89.50 160 LYS A N 1
ATOM 1274 C CA . LYS A 1 160 ? 3.028 -14.684 1.259 1.00 89.50 160 LYS A CA 1
ATOM 1275 C C . LYS A 1 160 ? 4.091 -13.581 1.191 1.00 89.50 160 LYS A C 1
ATOM 1277 O O . LYS A 1 160 ? 4.885 -13.488 2.130 1.00 89.50 160 LYS A O 1
ATOM 1282 N N . GLU A 1 161 ? 4.085 -12.722 0.173 1.00 88.56 161 GLU A N 1
ATOM 1283 C CA . GLU A 1 161 ? 4.883 -11.492 0.211 1.00 88.56 161 GLU A CA 1
ATOM 1284 C C . GLU A 1 161 ? 4.381 -10.550 1.319 1.00 88.56 161 GLU A C 1
ATOM 1286 O O . GLU A 1 161 ? 3.195 -10.510 1.659 1.00 88.56 161 GLU A O 1
ATOM 1291 N N . ILE A 1 162 ? 5.306 -9.809 1.931 1.00 92.50 162 ILE A N 1
ATOM 1292 C CA . ILE A 1 162 ? 5.023 -8.915 3.058 1.00 92.50 162 ILE A CA 1
ATOM 1293 C C . ILE A 1 162 ? 5.284 -7.481 2.619 1.00 92.50 162 ILE A C 1
ATOM 1295 O O . ILE A 1 162 ? 6.385 -7.153 2.182 1.00 92.50 162 ILE A O 1
ATOM 1299 N N . TYR A 1 163 ? 4.283 -6.627 2.815 1.00 93.62 163 TYR A N 1
ATOM 1300 C CA . TYR A 1 163 ? 4.320 -5.218 2.457 1.00 93.62 163 TYR A CA 1
ATOM 1301 C C . TYR A 1 163 ? 4.166 -4.344 3.692 1.00 93.62 163 TYR A C 1
ATOM 1303 O O . TYR A 1 163 ? 3.101 -4.315 4.318 1.00 93.62 163 TYR A O 1
ATOM 1311 N N . GLN A 1 164 ? 5.199 -3.574 4.013 1.00 95.50 164 GLN A N 1
ATOM 1312 C CA . GLN A 1 164 ? 5.083 -2.500 4.992 1.00 95.50 164 GLN A CA 1
ATOM 1313 C C . GLN A 1 164 ? 4.277 -1.356 4.389 1.00 95.50 164 GLN A C 1
ATOM 1315 O O . GLN A 1 164 ? 4.629 -0.830 3.338 1.00 95.50 164 GLN A O 1
ATOM 1320 N N . THR A 1 165 ? 3.165 -0.999 5.026 1.00 94.88 165 THR A N 1
ATOM 1321 C CA . THR A 1 165 ? 2.199 -0.058 4.454 1.00 94.88 165 THR A CA 1
ATOM 1322 C C . THR A 1 165 ? 2.320 1.324 5.082 1.00 94.88 165 THR A C 1
ATOM 1324 O O . THR A 1 165 ? 2.234 1.484 6.304 1.00 94.88 165 THR A O 1
ATOM 1327 N N . TYR A 1 166 ? 2.430 2.329 4.222 1.00 94.56 166 TYR A N 1
ATOM 1328 C CA . TYR A 1 166 ? 2.537 3.746 4.544 1.00 94.56 166 TYR A CA 1
ATOM 1329 C C . TYR A 1 166 ? 1.404 4.523 3.875 1.00 94.56 166 TYR A C 1
ATOM 1331 O O . TYR A 1 166 ? 0.863 4.084 2.859 1.00 94.56 166 TYR A O 1
ATOM 1339 N N . ARG A 1 167 ? 1.059 5.693 4.419 1.00 91.25 167 ARG A N 1
ATOM 1340 C CA . ARG A 1 167 ? 0.186 6.662 3.752 1.00 91.25 167 ARG A CA 1
ATOM 1341 C C . ARG A 1 167 ? 0.957 7.947 3.512 1.00 91.25 167 ARG A C 1
ATOM 1343 O O . ARG A 1 167 ? 1.612 8.461 4.415 1.00 91.25 167 ARG A O 1
ATOM 1350 N N . MET A 1 168 ? 0.829 8.476 2.308 1.00 90.56 168 MET A N 1
ATOM 1351 C CA . MET A 1 168 ? 1.379 9.760 1.912 1.00 90.56 168 MET A CA 1
ATOM 1352 C C . MET A 1 168 ? 0.233 10.657 1.445 1.00 90.56 168 MET A C 1
ATOM 1354 O O . MET A 1 168 ? -0.585 10.253 0.625 1.00 90.56 168 MET A O 1
ATOM 1358 N N . GLY A 1 169 ? 0.125 11.857 2.014 1.00 86.88 169 GLY A N 1
ATOM 1359 C CA . GLY A 1 169 ? -0.862 12.841 1.566 1.00 86.88 169 GLY A CA 1
ATOM 1360 C C . GLY A 1 169 ? -0.471 13.485 0.232 1.00 86.88 169 GLY A C 1
ATOM 1361 O O . GLY A 1 169 ? 0.546 13.136 -0.358 1.00 86.88 169 GLY A O 1
ATOM 1362 N N . VAL A 1 170 ? -1.247 14.485 -0.198 1.00 85.38 170 VAL A N 1
ATOM 1363 C CA . VAL A 1 170 ? -0.876 15.361 -1.331 1.00 85.38 170 VAL A CA 1
ATOM 1364 C C . VAL A 1 170 ? 0.429 16.111 -1.039 1.00 85.38 170 VAL A C 1
ATOM 1366 O O . VAL A 1 170 ? 1.257 16.298 -1.927 1.00 85.38 170 VAL A O 1
ATOM 1369 N N . THR A 1 171 ? 0.614 16.502 0.224 1.00 88.00 171 THR A N 1
ATOM 1370 C CA . THR A 1 171 ? 1.847 17.073 0.767 1.00 88.00 171 THR A CA 1
ATOM 1371 C C . THR A 1 171 ? 2.362 16.199 1.908 1.00 88.00 171 THR A C 1
ATOM 1373 O O . THR A 1 171 ? 1.601 15.466 2.555 1.00 88.00 171 THR A O 1
ATOM 1376 N N . ILE A 1 172 ? 3.666 16.269 2.164 1.00 90.56 172 ILE A N 1
ATOM 1377 C CA . ILE A 1 172 ? 4.331 15.557 3.255 1.00 90.56 172 ILE A CA 1
ATOM 1378 C C . ILE A 1 172 ? 5.266 16.521 3.981 1.00 90.56 172 ILE A C 1
ATOM 1380 O O . ILE A 1 172 ? 5.979 17.301 3.360 1.00 90.56 172 ILE A O 1
ATOM 1384 N N . LYS A 1 173 ? 5.251 16.495 5.317 1.00 92.69 173 LYS A N 1
ATOM 1385 C CA . LYS A 1 173 ? 6.198 17.292 6.106 1.00 92.69 173 LYS A CA 1
ATOM 1386 C C . LYS A 1 173 ? 7.604 16.744 5.897 1.00 92.69 173 LYS A C 1
ATOM 1388 O O . LYS A 1 173 ? 7.788 15.534 6.001 1.00 92.69 173 LYS A O 1
ATOM 1393 N N . GLU A 1 174 ? 8.583 17.624 5.732 1.00 93.75 174 GLU A N 1
ATOM 1394 C CA . GLU A 1 174 ? 9.990 17.262 5.516 1.00 93.75 174 GLU A CA 1
ATOM 1395 C C . GLU A 1 174 ? 10.514 16.256 6.555 1.00 93.75 174 GLU A C 1
ATOM 1397 O O . GLU A 1 174 ? 11.089 15.234 6.200 1.00 93.75 174 GLU A O 1
ATOM 1402 N N . SER A 1 175 ? 10.207 16.454 7.841 1.00 94.62 175 SER A N 1
ATOM 1403 C CA . SER A 1 175 ? 10.610 15.519 8.902 1.00 94.62 175 SER A CA 1
ATOM 1404 C C . SER A 1 175 ? 9.973 14.130 8.783 1.00 94.62 175 SER A C 1
ATOM 1406 O O . SER A 1 175 ? 10.586 13.126 9.139 1.00 94.62 175 SER A O 1
ATOM 1408 N N . THR A 1 176 ? 8.736 14.052 8.282 1.00 93.94 176 THR A N 1
ATOM 1409 C CA . THR A 1 176 ? 8.051 12.775 8.025 1.00 93.94 176 THR A CA 1
ATOM 1410 C C . THR A 1 176 ? 8.606 12.112 6.773 1.00 93.94 176 THR A C 1
ATOM 1412 O O . THR A 1 176 ? 8.776 10.898 6.761 1.00 93.94 176 THR A O 1
ATOM 1415 N N . LEU A 1 177 ? 8.928 12.904 5.751 1.00 95.44 177 LEU A N 1
ATOM 1416 C CA . LEU A 1 177 ? 9.543 12.437 4.518 1.00 95.44 177 LEU A CA 1
ATOM 1417 C C . LEU A 1 177 ? 10.943 11.865 4.761 1.00 95.44 177 LEU A C 1
ATOM 1419 O O . LEU A 1 177 ? 11.206 10.736 4.361 1.00 95.44 177 LEU A O 1
ATOM 1423 N N . ALA A 1 178 ? 11.808 12.593 5.469 1.00 94.44 178 ALA A N 1
ATOM 1424 C CA . ALA A 1 178 ? 13.151 12.128 5.809 1.00 94.44 178 ALA A CA 1
ATOM 1425 C C . ALA A 1 178 ? 13.101 10.796 6.571 1.00 94.44 178 ALA A C 1
ATOM 1427 O O . ALA A 1 178 ? 13.861 9.871 6.284 1.00 94.44 178 ALA A O 1
ATOM 1428 N N . LYS A 1 179 ? 12.146 10.670 7.500 1.00 95.50 179 LYS A N 1
ATOM 1429 C CA . LYS A 1 179 ? 11.913 9.432 8.241 1.00 95.50 179 LYS A CA 1
ATOM 1430 C C . LYS A 1 179 ? 11.392 8.301 7.355 1.00 95.50 179 LYS A C 1
ATOM 1432 O O . LYS A 1 179 ? 11.888 7.187 7.464 1.00 95.50 179 LYS A O 1
ATOM 1437 N N . LEU A 1 180 ? 10.431 8.580 6.472 1.00 95.69 180 LEU A N 1
ATOM 1438 C CA . LEU A 1 180 ? 9.935 7.610 5.497 1.00 95.69 180 LEU A CA 1
ATOM 1439 C C . LEU A 1 180 ? 11.083 7.076 4.637 1.00 95.69 180 LEU A C 1
ATOM 1441 O O . LEU A 1 180 ? 11.246 5.870 4.536 1.00 95.69 180 LEU A O 1
ATOM 1445 N N . VAL A 1 181 ? 11.903 7.958 4.063 1.00 95.19 181 VAL A N 1
ATOM 1446 C CA . VAL A 1 181 ? 13.031 7.581 3.197 1.00 95.19 181 VAL A CA 1
ATOM 1447 C C . VAL A 1 181 ? 14.074 6.749 3.944 1.00 95.19 181 VAL A C 1
ATOM 1449 O O . VAL A 1 181 ? 14.513 5.726 3.423 1.00 95.19 181 VAL A O 1
ATOM 1452 N N . SER A 1 182 ? 14.406 7.127 5.181 1.00 94.06 182 SER A N 1
ATOM 1453 C CA . SER A 1 182 ? 15.281 6.326 6.046 1.00 94.06 182 SER A CA 1
ATOM 1454 C C . SER A 1 182 ? 14.706 4.926 6.294 1.00 94.06 182 SER A C 1
ATOM 1456 O O . SER A 1 182 ? 15.414 3.939 6.109 1.00 94.06 182 SER A O 1
ATOM 1458 N N . GLU A 1 183 ? 13.414 4.813 6.619 1.00 94.50 183 GLU A N 1
ATOM 1459 C CA . GLU A 1 183 ? 12.758 3.511 6.804 1.00 94.50 183 GLU A CA 1
ATOM 1460 C C . GLU A 1 183 ? 12.757 2.677 5.514 1.00 94.50 183 GLU A C 1
ATOM 1462 O O . GLU A 1 183 ? 13.041 1.482 5.555 1.00 94.50 183 GLU A O 1
ATOM 1467 N N . LEU A 1 184 ? 12.504 3.295 4.356 1.00 93.25 184 LEU A N 1
ATOM 1468 C CA . LEU A 1 184 ? 12.531 2.609 3.061 1.00 93.25 184 LEU A CA 1
ATOM 1469 C C . LEU A 1 184 ? 13.911 2.019 2.732 1.00 93.25 184 LEU A C 1
ATOM 1471 O O . LEU A 1 184 ? 13.971 0.956 2.118 1.00 93.25 184 LEU A O 1
ATOM 1475 N N . GLY A 1 185 ? 15.000 2.680 3.137 1.00 90.44 185 GLY A N 1
ATOM 1476 C CA . GLY A 1 185 ? 16.367 2.194 2.918 1.00 90.44 185 GLY A CA 1
ATOM 1477 C C . GLY A 1 185 ? 16.801 1.069 3.854 1.00 90.44 185 GLY A C 1
ATOM 1478 O O . GLY A 1 185 ? 17.642 0.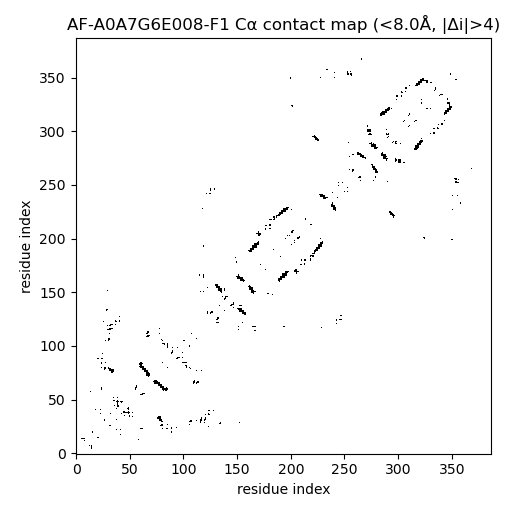252 3.490 1.00 90.44 185 GLY A O 1
ATOM 1479 N N . GLU A 1 186 ? 16.215 0.995 5.047 1.00 89.75 186 GLU A N 1
ATOM 1480 C CA . GLU A 1 186 ? 16.500 -0.057 6.032 1.00 89.75 186 GLU A CA 1
ATOM 1481 C C . GLU A 1 186 ? 15.567 -1.274 5.887 1.00 89.75 186 GLU A C 1
ATOM 1483 O O . GLU A 1 186 ? 15.793 -2.337 6.480 1.00 89.75 186 GLU A O 1
ATOM 1488 N N . ASN A 1 187 ? 14.502 -1.135 5.094 1.00 86.31 187 ASN A N 1
ATOM 1489 C CA . ASN A 1 187 ? 13.454 -2.133 4.973 1.00 86.31 187 ASN A CA 1
ATOM 1490 C C . ASN A 1 187 ? 13.905 -3.389 4.219 1.00 86.31 187 ASN A C 1
ATOM 1492 O O . ASN A 1 187 ? 14.211 -3.381 3.030 1.00 86.31 187 ASN A O 1
ATOM 1496 N N . ARG A 1 188 ? 13.822 -4.529 4.913 1.00 87.56 188 ARG A N 1
ATOM 1497 C CA . ARG A 1 188 ? 14.043 -5.864 4.326 1.00 87.56 188 ARG A CA 1
ATOM 1498 C C . ARG A 1 188 ? 12.853 -6.384 3.517 1.00 87.56 188 ARG A C 1
ATOM 1500 O O . ARG A 1 188 ? 13.004 -7.349 2.778 1.00 87.56 188 ARG A O 1
ATOM 1507 N N . TYR A 1 189 ? 11.683 -5.781 3.695 1.00 90.19 189 TYR A N 1
ATOM 1508 C CA . TYR A 1 189 ? 10.426 -6.185 3.066 1.00 90.19 189 TYR A CA 1
ATOM 1509 C C . TYR A 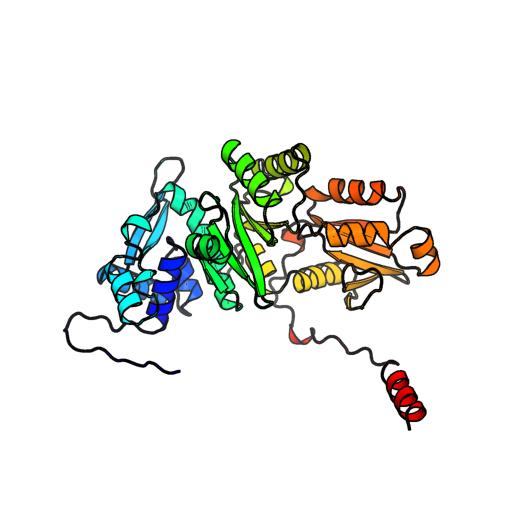1 189 ? 10.019 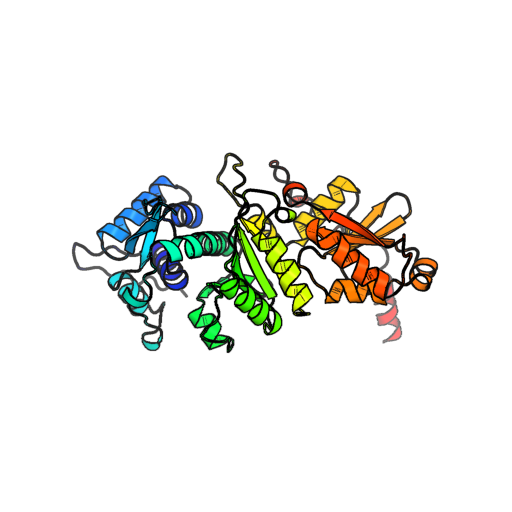-5.179 1.990 1.00 90.19 189 TYR A C 1
ATOM 1511 O O . TYR A 1 189 ? 10.495 -4.041 1.989 1.00 90.19 189 TYR A O 1
ATOM 1519 N N . SER A 1 190 ? 9.096 -5.577 1.116 1.00 90.88 190 SER A N 1
ATOM 1520 C CA . SER A 1 190 ? 8.507 -4.669 0.137 1.00 90.88 190 SER A CA 1
ATOM 1521 C C . SER A 1 190 ? 7.772 -3.536 0.851 1.00 90.88 190 SER A C 1
ATOM 1523 O O . SER A 1 190 ? 7.177 -3.716 1.918 1.00 90.88 190 SER A O 1
ATOM 1525 N N . SER A 1 191 ? 7.826 -2.340 0.279 1.00 92.81 191 SER A N 1
ATOM 1526 C CA . SER A 1 191 ? 7.158 -1.165 0.831 1.00 92.81 191 SER A CA 1
ATOM 1527 C C . SER A 1 191 ? 5.976 -0.789 -0.049 1.00 92.81 191 SER A C 1
ATOM 1529 O O . SER A 1 191 ? 6.102 -0.713 -1.267 1.00 92.81 191 SER A O 1
ATOM 1531 N N . LEU A 1 192 ? 4.821 -0.557 0.566 1.00 91.75 192 LEU A N 1
ATOM 1532 C CA . LEU A 1 192 ? 3.606 -0.099 -0.090 1.00 91.75 192 LEU A CA 1
ATOM 1533 C C . LEU A 1 192 ? 3.264 1.305 0.404 1.00 91.75 192 LEU A C 1
ATOM 1535 O O . LEU A 1 192 ? 2.919 1.486 1.570 1.00 91.75 192 LEU A O 1
ATOM 1539 N N . ILE A 1 193 ? 3.300 2.290 -0.487 1.00 91.44 193 ILE A N 1
ATOM 1540 C CA . ILE A 1 193 ? 2.876 3.656 -0.181 1.00 91.44 193 ILE A CA 1
ATOM 1541 C C . ILE A 1 193 ? 1.516 3.907 -0.818 1.00 91.44 193 ILE A C 1
ATOM 1543 O O . ILE A 1 193 ? 1.365 3.900 -2.039 1.00 91.44 193 ILE A O 1
ATOM 1547 N N . LEU A 1 194 ? 0.533 4.161 0.037 1.00 87.94 194 LEU A N 1
ATOM 1548 C CA . LEU A 1 194 ? -0.804 4.592 -0.334 1.00 87.94 194 LEU A CA 1
ATOM 1549 C C . LEU A 1 194 ? -0.817 6.114 -0.417 1.00 87.94 194 LEU A C 1
ATOM 1551 O O . LEU A 1 194 ? -0.653 6.791 0.596 1.00 87.94 194 LEU A O 1
ATOM 1555 N N . TYR A 1 195 ? -0.990 6.657 -1.611 1.00 84.06 195 TYR A N 1
ATOM 1556 C CA . TYR A 1 195 ? -0.839 8.084 -1.861 1.00 84.06 195 TYR A CA 1
ATOM 1557 C C . TYR A 1 195 ? -2.197 8.750 -2.137 1.00 84.06 195 TYR A C 1
ATOM 1559 O O . TYR A 1 195 ? -2.981 8.252 -2.939 1.00 84.06 195 TYR A O 1
ATOM 1567 N N . ASP A 1 196 ? -2.488 9.865 -1.468 1.00 78.44 196 ASP A N 1
ATOM 1568 C CA . ASP A 1 196 ? -3.722 10.642 -1.644 1.00 78.44 196 ASP A CA 1
ATOM 1569 C C . ASP A 1 196 ? -3.688 11.441 -2.957 1.00 78.44 196 ASP A C 1
ATOM 1571 O O . ASP A 1 196 ? -2.976 12.441 -3.091 1.00 78.44 196 ASP A O 1
ATOM 1575 N N . ALA A 1 197 ? -4.452 10.965 -3.936 1.00 67.06 197 ALA A N 1
ATOM 1576 C CA . ALA A 1 197 ? -4.346 11.362 -5.327 1.00 67.06 197 ALA A CA 1
ATOM 1577 C C . ALA A 1 197 ? -5.534 12.218 -5.770 1.00 67.06 197 ALA A C 1
ATOM 1579 O O . ALA A 1 197 ? -6.561 11.697 -6.205 1.00 67.06 197 ALA A O 1
ATOM 1580 N N . LYS A 1 198 ? -5.397 13.546 -5.700 1.00 70.31 198 LYS A N 1
ATOM 1581 C CA . LYS A 1 198 ? -6.349 14.470 -6.356 1.00 70.31 198 LYS A CA 1
ATOM 1582 C C . LYS A 1 198 ? -6.019 14.735 -7.824 1.00 70.31 198 LYS A C 1
ATOM 1584 O O . LYS A 1 198 ? -6.873 15.175 -8.584 1.00 70.31 198 LYS A O 1
ATOM 1589 N N . GLU A 1 199 ? -4.778 14.470 -8.198 1.00 69.00 199 GLU A N 1
ATOM 1590 C CA . GLU A 1 199 ? -4.196 14.655 -9.524 1.00 69.00 199 GLU A CA 1
ATOM 1591 C C . GLU A 1 199 ? -3.417 13.380 -9.890 1.00 69.00 199 GLU A C 1
ATOM 1593 O O . GLU A 1 199 ? -3.316 12.493 -9.046 1.00 69.00 199 GLU A O 1
ATOM 1598 N N . PRO A 1 200 ? -2.875 13.228 -11.111 1.00 70.06 200 PRO A N 1
ATOM 1599 C CA . PRO A 1 200 ? -1.908 12.167 -11.400 1.00 70.06 200 PRO A CA 1
ATOM 1600 C C . PRO A 1 200 ? -0.740 12.161 -10.397 1.00 70.06 200 PRO A C 1
ATOM 1602 O O . PRO A 1 200 ? -0.310 13.228 -9.953 1.00 70.06 200 PRO A O 1
ATOM 1605 N N . LEU A 1 201 ? -0.224 10.970 -10.060 1.00 71.81 201 LEU A N 1
ATOM 1606 C CA . LEU A 1 201 ? 0.840 10.752 -9.061 1.00 71.81 201 LEU A CA 1
ATOM 1607 C C . LEU A 1 201 ? 2.022 11.696 -9.273 1.00 71.81 201 LEU A C 1
ATOM 1609 O O . LEU A 1 201 ? 2.482 12.364 -8.348 1.00 71.81 201 LEU A O 1
ATOM 1613 N N . GLU A 1 202 ? 2.423 11.809 -10.530 1.00 73.69 202 GLU A N 1
ATOM 1614 C CA . GLU A 1 202 ? 3.558 12.572 -11.022 1.00 73.69 202 GLU A CA 1
ATOM 1615 C C . GLU A 1 202 ? 3.428 14.075 -10.778 1.00 73.69 202 GLU A C 1
ATOM 1617 O O . GLU A 1 202 ? 4.425 14.784 -10.803 1.00 73.69 202 GLU A O 1
ATOM 1622 N N . LYS A 1 203 ? 2.219 14.588 -10.547 1.00 78.94 203 LYS A N 1
ATOM 1623 C CA . LYS A 1 203 ? 1.996 16.020 -10.314 1.00 78.94 203 LYS A CA 1
ATOM 1624 C C . LYS A 1 203 ? 1.975 16.390 -8.839 1.00 78.94 203 LYS A C 1
ATOM 1626 O O . LYS A 1 203 ? 1.927 17.569 -8.507 1.00 78.94 203 LYS A O 1
ATOM 1631 N N . THR A 1 204 ? 1.993 15.404 -7.947 1.00 82.69 204 THR A N 1
ATOM 1632 C CA . THR A 1 204 ? 1.805 15.677 -6.524 1.00 82.69 204 THR A CA 1
ATOM 1633 C C . THR A 1 204 ? 3.114 16.041 -5.844 1.00 82.69 204 THR A C 1
ATOM 1635 O O . THR A 1 204 ? 4.135 15.383 -6.040 1.00 82.69 204 THR A O 1
ATOM 1638 N N . GLU A 1 205 ? 3.074 17.095 -5.026 1.00 88.75 205 GLU A N 1
ATOM 1639 C CA . GLU A 1 205 ? 4.243 17.620 -4.316 1.00 88.75 205 GLU A CA 1
ATOM 1640 C C . GLU A 1 205 ? 4.900 16.533 -3.466 1.00 88.75 205 GLU A C 1
ATOM 1642 O O . GLU A 1 205 ? 6.101 16.317 -3.573 1.00 88.75 205 GLU A O 1
ATOM 1647 N N . ALA A 1 206 ? 4.113 15.773 -2.696 1.00 88.25 206 ALA A N 1
ATOM 1648 C CA . ALA A 1 206 ? 4.655 14.714 -1.853 1.00 88.25 206 ALA A CA 1
ATOM 1649 C C . ALA A 1 206 ? 5.408 13.635 -2.641 1.00 88.25 206 ALA A C 1
ATOM 1651 O O . ALA A 1 206 ? 6.440 13.152 -2.177 1.00 88.25 206 ALA A O 1
ATOM 1652 N N . TYR A 1 207 ? 4.917 13.269 -3.828 1.00 86.62 207 TYR A N 1
ATOM 1653 C CA . TYR A 1 207 ? 5.602 12.315 -4.694 1.00 86.62 207 TYR A CA 1
ATOM 1654 C C . TYR A 1 207 ? 6.917 12.889 -5.227 1.00 86.62 207 TYR A C 1
ATOM 1656 O O . TYR A 1 207 ? 7.951 12.237 -5.120 1.00 86.62 207 TYR A O 1
ATOM 1664 N N . GLN A 1 208 ? 6.903 14.125 -5.725 1.00 87.69 208 GLN A N 1
ATOM 1665 C CA . GLN A 1 208 ? 8.109 14.789 -6.225 1.00 87.69 208 GLN A CA 1
ATOM 1666 C C . GLN A 1 208 ? 9.165 14.973 -5.128 1.00 87.69 208 GLN A C 1
ATOM 1668 O O . GLN A 1 208 ? 10.349 14.710 -5.353 1.00 87.69 208 GLN A O 1
ATOM 1673 N N . SER A 1 209 ? 8.739 15.333 -3.914 1.00 92.00 209 SER A N 1
ATOM 1674 C CA . SER A 1 209 ? 9.620 15.401 -2.750 1.00 92.00 209 SER A CA 1
ATOM 1675 C C . SER A 1 209 ? 10.173 14.024 -2.384 1.00 92.00 209 SER A C 1
ATOM 1677 O O . SER A 1 209 ? 11.360 13.915 -2.097 1.00 92.00 209 SER A O 1
ATOM 1679 N N . LEU A 1 210 ? 9.357 12.964 -2.440 1.00 91.50 210 LEU A N 1
ATOM 1680 C CA . LEU A 1 210 ? 9.815 11.592 -2.208 1.00 91.50 210 LEU A CA 1
ATOM 1681 C C . LEU A 1 210 ? 10.895 11.169 -3.206 1.00 91.50 210 LEU A C 1
ATOM 1683 O O . LEU A 1 210 ? 11.921 10.643 -2.784 1.00 91.50 210 LEU A O 1
ATOM 1687 N N . LEU A 1 211 ? 10.689 11.415 -4.502 1.00 87.44 211 LEU A N 1
ATOM 1688 C CA . LEU A 1 211 ? 11.681 11.098 -5.531 1.00 87.44 211 LEU A CA 1
ATOM 1689 C C . LEU A 1 211 ? 12.989 11.851 -5.311 1.00 87.44 211 LEU A C 1
ATOM 1691 O O . LEU A 1 211 ? 14.052 11.234 -5.249 1.00 87.44 211 LEU A O 1
ATOM 1695 N N . SER A 1 212 ? 12.888 13.169 -5.132 1.00 89.69 212 SER A N 1
ATOM 1696 C CA . SER A 1 212 ? 14.037 14.040 -4.882 1.00 89.69 212 SER A CA 1
ATOM 1697 C C . SER A 1 212 ? 14.834 13.563 -3.672 1.00 89.69 212 SER A C 1
ATOM 1699 O O . SER A 1 212 ? 16.059 13.499 -3.708 1.00 89.69 212 SER A O 1
ATOM 1701 N N . GLU A 1 213 ? 14.142 13.175 -2.602 1.00 92.56 213 GLU A N 1
ATOM 1702 C CA . GLU A 1 213 ? 14.772 12.757 -1.356 1.00 92.56 213 GLU A CA 1
ATOM 1703 C C . GLU A 1 213 ? 15.406 11.361 -1.450 1.00 92.56 213 GLU A C 1
ATOM 1705 O O . GLU A 1 213 ? 16.517 11.159 -0.957 1.00 92.56 213 GLU A O 1
ATOM 1710 N N . LEU A 1 214 ? 14.753 10.412 -2.130 1.00 89.75 214 LEU A N 1
ATOM 1711 C CA . LEU A 1 214 ? 15.325 9.094 -2.423 1.00 89.75 214 LEU A CA 1
ATOM 1712 C C . LEU A 1 214 ? 16.614 9.218 -3.245 1.00 89.75 214 LEU A C 1
ATOM 1714 O O . LEU A 1 214 ? 17.600 8.546 -2.941 1.00 89.75 214 LEU A O 1
ATOM 1718 N N . GLN A 1 215 ? 16.615 10.092 -4.256 1.00 86.44 215 GLN A N 1
ATOM 1719 C CA . GLN A 1 215 ? 17.791 10.384 -5.078 1.00 86.44 215 GLN A CA 1
ATOM 1720 C C . GLN A 1 215 ? 18.889 11.065 -4.256 1.00 86.44 215 GLN A C 1
ATOM 1722 O O . GLN A 1 215 ? 20.036 10.616 -4.267 1.00 86.44 215 GLN A O 1
ATOM 1727 N N . ARG A 1 216 ? 18.539 12.106 -3.488 1.00 89.06 216 ARG A N 1
ATOM 1728 C CA . ARG A 1 216 ? 19.472 12.867 -2.645 1.00 89.06 216 ARG A CA 1
ATOM 1729 C C . ARG A 1 216 ? 20.186 11.983 -1.626 1.00 89.06 216 ARG A C 1
ATOM 1731 O O . ARG A 1 216 ? 21.379 12.162 -1.400 1.00 89.06 216 ARG A O 1
ATOM 1738 N N . GLN A 1 217 ? 19.466 11.046 -1.012 1.00 89.31 217 GLN A N 1
ATOM 1739 C CA . GLN A 1 217 ? 20.023 10.117 -0.027 1.00 89.31 217 GLN A CA 1
ATOM 1740 C C . GLN A 1 217 ? 20.605 8.835 -0.649 1.00 89.31 217 GLN A C 1
ATOM 1742 O O . GLN A 1 217 ? 21.134 8.003 0.082 1.00 89.31 217 GLN A O 1
ATOM 1747 N N . GLN A 1 218 ? 20.514 8.663 -1.975 1.00 84.88 218 GLN A N 1
ATOM 1748 C CA . GLN A 1 218 ? 20.934 7.450 -2.692 1.00 84.88 218 GLN A CA 1
ATOM 1749 C C . GLN A 1 218 ? 20.349 6.166 -2.083 1.00 84.88 218 GLN A C 1
ATOM 1751 O O . GLN A 1 218 ? 21.018 5.137 -1.967 1.00 84.88 218 GLN A O 1
ATOM 1756 N N . VAL A 1 219 ? 19.086 6.230 -1.656 1.00 83.94 219 VAL A N 1
ATOM 1757 C CA . VAL A 1 219 ? 18.440 5.120 -0.960 1.00 83.94 219 VAL A CA 1
ATOM 1758 C C . VAL A 1 219 ? 18.033 4.042 -1.956 1.00 83.94 219 VAL A C 1
ATOM 1760 O O . VAL A 1 219 ? 17.183 4.245 -2.828 1.00 83.94 219 VAL A O 1
ATOM 1763 N N . PHE A 1 220 ? 18.618 2.859 -1.781 1.00 77.56 220 PHE A N 1
ATOM 1764 C CA . PHE A 1 220 ? 18.245 1.660 -2.515 1.00 77.56 220 PHE A CA 1
ATOM 1765 C C . PHE A 1 220 ? 17.082 0.969 -1.813 1.00 77.56 220 PHE A C 1
ATOM 1767 O O . PHE A 1 220 ? 17.239 0.407 -0.733 1.00 77.56 220 PHE A O 1
ATOM 1774 N N . VAL A 1 221 ? 15.913 0.999 -2.447 1.00 77.19 221 VAL A N 1
ATOM 1775 C CA . VAL A 1 221 ? 14.724 0.293 -1.962 1.00 77.19 221 VAL A CA 1
ATOM 1776 C C . VAL A 1 221 ? 14.607 -1.021 -2.725 1.00 77.19 221 VAL A C 1
ATOM 1778 O O . VAL A 1 221 ? 14.623 -1.005 -3.955 1.00 77.19 221 VAL A O 1
ATOM 1781 N N . ASN A 1 222 ? 14.481 -2.145 -2.011 1.00 70.25 222 ASN A N 1
ATOM 1782 C CA . ASN A 1 222 ? 14.303 -3.465 -2.631 1.00 70.25 222 ASN A CA 1
ATOM 1783 C C . ASN A 1 222 ? 13.098 -3.470 -3.576 1.00 70.25 222 ASN A C 1
ATOM 1785 O O . ASN A 1 222 ? 13.203 -3.836 -4.745 1.00 70.25 222 ASN A O 1
ATOM 1789 N N . GLU A 1 223 ? 11.954 -3.037 -3.048 1.00 81.94 223 GLU A N 1
ATOM 1790 C CA . GLU A 1 223 ? 10.722 -2.922 -3.802 1.00 81.94 223 GLU A CA 1
ATOM 1791 C C . GLU A 1 223 ? 9.822 -1.834 -3.216 1.00 81.94 223 GLU A C 1
ATOM 1793 O O . GLU A 1 223 ? 9.535 -1.827 -2.013 1.00 81.94 223 GLU A O 1
ATOM 1798 N N . LEU A 1 224 ? 9.365 -0.926 -4.079 1.00 86.25 224 LEU A N 1
ATOM 1799 C CA . LEU A 1 224 ? 8.516 0.199 -3.713 1.00 86.25 224 LEU A CA 1
ATOM 1800 C C . LEU A 1 224 ? 7.258 0.213 -4.580 1.00 86.25 224 LEU A C 1
ATOM 1802 O O . LEU A 1 224 ? 7.244 0.714 -5.702 1.00 86.25 224 LEU A O 1
ATOM 1806 N N . CYS A 1 225 ? 6.173 -0.309 -4.023 1.00 85.25 225 CYS A N 1
ATOM 1807 C CA . CYS A 1 225 ? 4.852 -0.241 -4.620 1.00 85.25 225 CYS A CA 1
ATOM 1808 C C . CYS A 1 225 ? 4.209 1.102 -4.277 1.00 85.25 225 CYS A C 1
ATOM 1810 O O . CYS A 1 225 ? 3.939 1.396 -3.112 1.00 85.25 225 CYS A O 1
ATOM 1812 N N . LEU A 1 226 ? 3.929 1.908 -5.295 1.00 82.81 226 LEU A N 1
ATOM 1813 C CA . LEU A 1 226 ? 3.187 3.154 -5.142 1.00 82.81 226 LEU A CA 1
ATOM 1814 C C . LEU A 1 226 ? 1.764 2.947 -5.628 1.00 82.81 226 LEU A C 1
ATOM 1816 O O . LEU A 1 226 ? 1.545 2.508 -6.757 1.00 82.81 226 LEU A O 1
ATOM 1820 N N . ILE A 1 227 ? 0.796 3.248 -4.767 1.00 78.62 227 ILE A N 1
ATOM 1821 C CA . ILE A 1 227 ? -0.611 3.043 -5.073 1.00 78.62 227 ILE A CA 1
ATOM 1822 C C . ILE A 1 227 ? -1.408 4.320 -4.851 1.00 78.62 227 ILE A C 1
ATOM 1824 O O . ILE A 1 227 ? -1.481 4.812 -3.722 1.00 78.62 227 ILE A O 1
ATOM 1828 N N . PRO A 1 228 ? -2.079 4.825 -5.895 1.00 75.50 228 PRO A N 1
ATOM 1829 C CA . PRO A 1 228 ? -2.923 5.990 -5.766 1.00 75.50 228 PRO A CA 1
ATOM 1830 C C . PRO A 1 228 ? -4.266 5.633 -5.117 1.00 75.50 228 PRO A C 1
ATOM 1832 O O . PRO A 1 228 ? -4.988 4.728 -5.546 1.00 75.50 228 PRO A O 1
ATOM 1835 N N . LEU A 1 229 ? -4.623 6.389 -4.083 1.00 74.69 229 LEU A N 1
ATOM 1836 C CA . LEU A 1 229 ? -5.936 6.420 -3.448 1.00 74.69 229 LEU A CA 1
ATOM 1837 C C . LEU A 1 229 ? -6.886 7.270 -4.300 1.00 74.69 229 LEU A C 1
ATOM 1839 O O . LEU A 1 229 ? -7.383 8.300 -3.859 1.00 74.69 229 LEU A O 1
ATOM 1843 N N . VAL A 1 230 ? -7.118 6.855 -5.546 1.00 64.62 230 VAL A N 1
ATOM 1844 C CA . VAL A 1 230 ? -8.149 7.468 -6.394 1.00 64.62 230 VAL A CA 1
ATOM 1845 C C . VAL A 1 230 ? -9.441 6.700 -6.186 1.00 64.62 230 VAL A C 1
ATOM 1847 O O . VAL A 1 230 ? -9.519 5.509 -6.498 1.00 64.62 230 VAL A O 1
ATOM 1850 N N . ASP A 1 231 ? -10.466 7.379 -5.685 1.00 57.16 231 ASP A N 1
ATOM 1851 C CA . ASP A 1 231 ? -11.831 6.870 -5.719 1.00 57.16 231 ASP A CA 1
ATOM 1852 C C . ASP A 1 231 ? -12.369 7.000 -7.152 1.00 57.16 231 ASP A C 1
ATOM 1854 O O . ASP A 1 231 ? -12.885 8.047 -7.540 1.00 57.16 231 ASP A O 1
ATOM 1858 N N . TYR A 1 232 ? -12.258 5.938 -7.957 1.00 48.38 232 TYR A N 1
ATOM 1859 C CA . TYR A 1 232 ? -13.044 5.847 -9.188 1.00 48.38 232 TYR A CA 1
ATOM 1860 C C . TYR A 1 232 ? -14.488 5.507 -8.810 1.00 48.38 232 TYR A C 1
ATOM 1862 O O . TYR A 1 232 ? -14.792 4.431 -8.289 1.00 48.38 232 TYR A O 1
ATOM 1870 N N . PHE A 1 233 ? -15.387 6.459 -9.047 1.00 38.44 233 PHE A N 1
ATOM 1871 C CA . PHE A 1 233 ? -16.826 6.255 -8.943 1.00 38.44 233 PHE A CA 1
ATOM 1872 C C . PHE A 1 233 ? -17.334 5.555 -10.210 1.00 38.44 233 PHE A C 1
ATOM 1874 O O . PHE A 1 233 ? -17.955 6.183 -11.060 1.00 38.44 233 PHE A O 1
ATOM 1881 N N . ALA A 1 234 ? -17.089 4.252 -10.340 1.00 35.56 234 ALA A N 1
ATOM 1882 C CA . ALA A 1 234 ? -17.935 3.412 -11.185 1.00 35.56 234 ALA A CA 1
ATOM 1883 C C . ALA A 1 234 ? -19.165 3.015 -10.350 1.00 35.56 234 ALA A C 1
ATOM 1885 O O . ALA A 1 234 ? -19.032 2.669 -9.173 1.00 35.56 234 ALA A O 1
ATOM 1886 N N . GLY A 1 235 ? -20.367 3.125 -10.917 1.00 34.22 235 GLY A N 1
ATOM 1887 C CA . GLY A 1 235 ? -21.673 3.162 -10.233 1.00 34.22 235 GLY A CA 1
ATOM 1888 C C . GLY A 1 235 ? -22.108 1.947 -9.391 1.00 34.22 235 GLY A C 1
ATOM 1889 O O . GLY A 1 235 ? -23.295 1.808 -9.119 1.00 34.22 235 GLY A O 1
ATOM 1890 N N . LEU A 1 236 ? -21.196 1.080 -8.946 1.00 35.44 236 LEU A N 1
ATOM 1891 C CA . LEU A 1 236 ? -21.469 -0.115 -8.133 1.00 35.44 236 LEU A CA 1
ATOM 1892 C C . LEU A 1 236 ? -20.667 -0.190 -6.819 1.00 35.44 236 LEU A C 1
ATOM 1894 O O . LEU A 1 236 ? -20.736 -1.187 -6.102 1.00 35.44 236 LEU A O 1
ATOM 1898 N N . GLY A 1 237 ? -19.971 0.887 -6.455 1.00 47.03 237 GLY A N 1
ATOM 1899 C CA . GLY A 1 237 ? -19.245 1.008 -5.193 1.00 47.03 237 GLY A CA 1
ATOM 1900 C C . GLY A 1 237 ? -17.792 1.358 -5.453 1.00 47.03 237 GLY A C 1
ATOM 1901 O O . GLY A 1 237 ? -17.096 0.640 -6.161 1.00 47.03 237 GLY A O 1
ATOM 1902 N N . SER A 1 238 ? -17.348 2.481 -4.896 1.00 49.53 238 SER A N 1
ATOM 1903 C CA . SER A 1 238 ? -16.025 3.059 -5.116 1.00 49.53 238 SER A CA 1
ATOM 1904 C C . SER A 1 238 ? -14.925 2.055 -4.744 1.00 49.53 238 SER A C 1
ATOM 1906 O O . SER A 1 238 ? -14.579 1.891 -3.570 1.00 49.53 238 SER A O 1
ATOM 1908 N N . PHE A 1 239 ? -14.381 1.360 -5.740 1.00 54.94 239 PHE A N 1
ATOM 1909 C CA . PHE A 1 239 ? -13.186 0.540 -5.601 1.00 54.94 239 PHE A CA 1
ATOM 1910 C C . PHE A 1 239 ? -12.018 1.362 -6.121 1.00 54.94 239 PHE A C 1
ATOM 1912 O O . PHE A 1 239 ? -11.992 1.732 -7.293 1.00 54.94 239 PHE A O 1
ATOM 1919 N N . SER A 1 240 ? -11.057 1.681 -5.252 1.00 63.59 240 SER A N 1
ATOM 1920 C CA . SER A 1 240 ? -9.858 2.360 -5.723 1.00 63.59 240 SER A CA 1
ATOM 1921 C C . SER A 1 240 ? -9.088 1.413 -6.638 1.00 63.59 240 SER A C 1
ATOM 1923 O O . SER A 1 240 ? -8.835 0.259 -6.285 1.00 63.59 240 SER A O 1
ATOM 1925 N N . LEU A 1 241 ? -8.724 1.901 -7.824 1.00 64.88 241 LEU A N 1
ATOM 1926 C CA . LEU A 1 241 ? -7.934 1.182 -8.829 1.00 64.88 241 LEU A CA 1
ATOM 1927 C C . LEU A 1 241 ? -6.740 0.445 -8.201 1.00 64.88 241 LEU A C 1
ATOM 1929 O O . LEU A 1 241 ? -6.471 -0.711 -8.515 1.00 64.88 241 LEU A O 1
ATOM 1933 N N . GLY A 1 242 ? -6.080 1.102 -7.248 1.00 65.12 242 GLY A N 1
ATOM 1934 C CA . GLY A 1 242 ? -4.987 0.550 -6.465 1.00 65.12 242 GLY A CA 1
ATOM 1935 C C . GLY A 1 242 ? -5.298 -0.749 -5.727 1.00 65.12 242 GLY A C 1
ATOM 1936 O O . GLY A 1 242 ? -4.503 -1.686 -5.733 1.00 65.12 242 GLY A O 1
ATOM 1937 N N . VAL A 1 243 ? -6.480 -0.838 -5.115 1.00 68.81 243 VAL A N 1
ATOM 1938 C CA . VAL A 1 243 ? -6.930 -2.072 -4.465 1.00 68.81 243 VAL A CA 1
ATOM 1939 C C . VAL A 1 243 ? -7.149 -3.157 -5.508 1.00 68.81 243 VAL A C 1
ATOM 1941 O O . VAL A 1 243 ? -6.762 -4.294 -5.271 1.00 68.81 243 VAL A O 1
ATOM 1944 N N . THR A 1 244 ? -7.733 -2.830 -6.660 1.00 67.81 244 THR A N 1
ATOM 1945 C CA . THR A 1 244 ? -7.935 -3.797 -7.749 1.00 67.81 244 THR A CA 1
ATOM 1946 C C . THR A 1 244 ? -6.600 -4.353 -8.253 1.00 67.81 244 THR A C 1
ATOM 1948 O O . THR A 1 244 ? -6.463 -5.571 -8.364 1.00 67.81 244 THR A O 1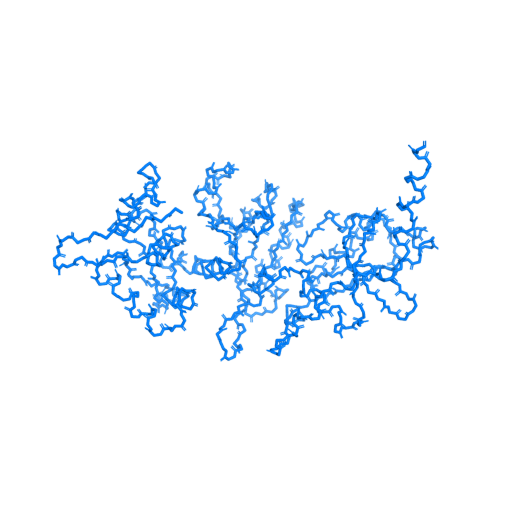
ATOM 1951 N N . MET A 1 245 ? -5.593 -3.489 -8.430 1.00 69.25 245 MET A N 1
ATOM 1952 C CA . MET A 1 245 ? -4.239 -3.896 -8.825 1.00 69.25 245 MET A CA 1
ATOM 1953 C C . MET A 1 245 ? -3.594 -4.864 -7.826 1.00 69.25 245 MET A C 1
ATOM 1955 O O . MET A 1 245 ? -2.964 -5.836 -8.236 1.00 69.25 245 MET A O 1
ATOM 1959 N N . LEU A 1 246 ? -3.776 -4.643 -6.520 1.00 73.69 246 LEU A N 1
ATOM 1960 C CA . LEU A 1 246 ? -3.291 -5.574 -5.494 1.00 73.69 246 LEU A CA 1
ATOM 1961 C C . LEU A 1 246 ? -4.109 -6.871 -5.435 1.00 73.69 246 LEU A C 1
ATOM 1963 O O . LEU A 1 246 ? -3.562 -7.939 -5.175 1.00 73.69 246 LEU A O 1
ATOM 1967 N N . LYS A 1 247 ? -5.422 -6.812 -5.674 1.00 67.44 247 LYS A N 1
ATOM 1968 C CA . LYS A 1 247 ? -6.298 -7.993 -5.619 1.00 67.44 247 LYS A CA 1
ATOM 1969 C C . LYS A 1 247 ? -6.011 -9.007 -6.713 1.00 67.44 247 LYS A C 1
ATOM 1971 O O . LYS A 1 247 ? -5.974 -10.197 -6.426 1.00 67.44 247 LYS A O 1
ATOM 1976 N N . ASN A 1 248 ? -5.855 -8.538 -7.946 1.00 56.91 248 ASN A N 1
ATOM 1977 C CA . ASN A 1 248 ? -5.855 -9.400 -9.127 1.00 56.91 248 ASN A CA 1
ATOM 1978 C C . ASN A 1 248 ? -4.445 -9.799 -9.585 1.00 56.91 248 ASN A C 1
ATOM 1980 O O . ASN A 1 248 ? -4.290 -10.334 -10.681 1.00 56.91 248 ASN A O 1
ATOM 1984 N N . SER A 1 249 ? -3.427 -9.546 -8.754 1.00 60.41 249 SER A N 1
ATOM 1985 C CA . SER A 1 249 ? -2.014 -9.440 -9.135 1.00 60.41 249 SER A CA 1
ATOM 1986 C C . SER A 1 249 ? -1.764 -8.314 -10.148 1.00 60.41 249 SER A C 1
ATOM 1988 O O . SER A 1 249 ? -2.536 -8.080 -11.081 1.00 60.41 249 SER A O 1
ATOM 1990 N N . THR A 1 250 ? -0.636 -7.621 -10.003 1.00 62.72 250 THR A N 1
ATOM 1991 C CA . THR A 1 250 ? -0.179 -6.613 -10.973 1.00 62.72 250 THR A CA 1
ATOM 1992 C C . THR A 1 250 ? -0.073 -7.196 -12.384 1.00 62.72 250 THR A C 1
ATOM 1994 O O . THR A 1 250 ? -0.336 -6.491 -13.356 1.00 62.72 250 THR A O 1
ATOM 1997 N N . ASN A 1 251 ? 0.212 -8.495 -12.500 1.00 74.25 251 ASN A N 1
ATOM 1998 C CA . ASN A 1 251 ? 0.356 -9.182 -13.778 1.00 74.25 251 ASN A CA 1
ATOM 1999 C C . ASN A 1 251 ? -0.929 -9.179 -14.615 1.00 74.25 251 ASN A C 1
ATOM 2001 O O . ASN A 1 251 ? -0.831 -8.963 -15.812 1.00 74.25 251 ASN A O 1
ATOM 2005 N N . MET A 1 252 ? -2.128 -9.328 -14.034 1.00 79.56 252 MET A N 1
ATOM 2006 C CA . MET A 1 252 ? -3.368 -9.359 -14.833 1.00 79.56 252 MET A CA 1
ATOM 2007 C C . MET A 1 252 ? -3.695 -8.001 -15.472 1.00 79.56 252 MET A C 1
ATOM 2009 O O . MET A 1 252 ? -4.163 -7.938 -16.609 1.00 79.56 252 MET A O 1
ATOM 2013 N N . HIS A 1 253 ? -3.445 -6.910 -14.746 1.00 81.62 253 HIS A N 1
ATOM 2014 C CA . HIS A 1 253 ? -3.647 -5.548 -15.250 1.00 81.62 253 HIS A CA 1
ATOM 2015 C C . HIS A 1 253 ? -2.627 -5.191 -16.326 1.00 81.62 253 HIS A C 1
ATOM 2017 O O . HIS A 1 253 ? -2.983 -4.604 -17.345 1.00 81.62 253 HIS A O 1
ATOM 2023 N N . ILE A 1 254 ? -1.371 -5.586 -16.115 1.00 86.12 254 ILE A N 1
ATOM 2024 C CA . ILE A 1 254 ? -0.312 -5.434 -17.112 1.00 86.12 254 ILE A CA 1
ATOM 2025 C C . ILE A 1 254 ? -0.642 -6.251 -18.355 1.00 86.12 254 ILE A C 1
ATOM 2027 O O . ILE A 1 254 ? -0.572 -5.713 -19.451 1.00 86.12 254 ILE A O 1
ATOM 2031 N N . TRP A 1 255 ? -1.068 -7.503 -18.186 1.00 89.56 255 TRP A N 1
ATOM 2032 C CA . TRP A 1 255 ? -1.489 -8.368 -19.282 1.00 89.56 255 TRP A CA 1
ATOM 2033 C C . TRP A 1 255 ? -2.584 -7.696 -20.112 1.00 89.56 255 TRP A C 1
ATOM 2035 O O . TRP A 1 255 ? -2.432 -7.567 -21.319 1.00 89.56 255 TRP A O 1
ATOM 2045 N N . HIS A 1 256 ? -3.638 -7.168 -19.476 1.00 88.00 256 HIS A N 1
ATOM 2046 C CA . HIS A 1 256 ? -4.721 -6.480 -20.192 1.00 88.00 256 HIS A CA 1
ATOM 2047 C C . HIS A 1 256 ? -4.248 -5.209 -20.892 1.00 88.00 256 HIS A C 1
ATOM 2049 O O . HIS A 1 256 ? -4.657 -4.946 -22.021 1.00 88.00 256 HIS A O 1
ATOM 2055 N N . TYR A 1 257 ? -3.404 -4.415 -20.234 1.00 90.62 257 TYR A N 1
ATOM 2056 C CA . TYR A 1 257 ? -2.832 -3.220 -20.839 1.00 90.62 257 TYR A CA 1
ATOM 2057 C C . TYR A 1 257 ? -2.008 -3.580 -22.077 1.00 90.62 257 TYR A C 1
ATOM 2059 O O . TYR A 1 257 ? -2.217 -2.991 -23.136 1.00 90.62 257 TYR A O 1
ATOM 2067 N N . ILE A 1 258 ? -1.120 -4.569 -21.980 1.00 93.75 258 ILE A N 1
ATOM 2068 C CA . ILE A 1 258 ? -0.296 -4.993 -23.112 1.00 93.75 258 ILE A CA 1
ATOM 2069 C C . ILE A 1 258 ? -1.177 -5.582 -24.209 1.00 93.75 258 ILE A C 1
ATOM 2071 O O . ILE A 1 258 ? -1.056 -5.166 -25.355 1.00 93.75 258 ILE A O 1
ATOM 2075 N N . HIS A 1 259 ? -2.148 -6.425 -23.861 1.00 92.75 259 HIS A N 1
ATOM 2076 C CA . HIS A 1 259 ? -3.053 -7.016 -24.837 1.00 92.75 259 HIS A CA 1
ATOM 2077 C C . HIS A 1 259 ? -3.859 -5.960 -25.598 1.00 92.75 259 HIS A C 1
ATOM 2079 O O . HIS A 1 259 ? -3.981 -6.003 -26.818 1.00 92.75 259 HIS A O 1
ATOM 2085 N N . ARG A 1 260 ? -4.381 -4.953 -24.889 1.00 92.88 260 ARG A N 1
ATOM 2086 C CA . ARG A 1 260 ? -5.154 -3.865 -25.499 1.00 92.88 260 ARG A CA 1
ATOM 2087 C C . ARG A 1 260 ? -4.326 -3.019 -26.466 1.00 92.88 260 ARG A C 1
ATOM 2089 O O . ARG A 1 260 ? -4.873 -2.551 -27.457 1.00 92.88 260 ARG A O 1
ATOM 2096 N N . ASN A 1 261 ? -3.057 -2.764 -26.150 1.00 93.81 261 ASN A N 1
ATOM 2097 C CA . ASN A 1 261 ? -2.221 -1.853 -26.936 1.00 93.81 261 ASN A CA 1
ATOM 2098 C C . ASN A 1 261 ? -1.388 -2.569 -28.011 1.00 93.81 261 ASN A C 1
ATOM 2100 O O . ASN A 1 261 ? -1.061 -1.949 -29.018 1.00 93.81 261 ASN A O 1
ATOM 2104 N N . PHE A 1 262 ? -1.056 -3.847 -27.811 1.00 94.81 262 PHE A N 1
ATOM 2105 C CA . PHE A 1 262 ? -0.094 -4.584 -28.639 1.00 94.81 262 PHE A CA 1
ATOM 2106 C C . PHE A 1 262 ? -0.594 -5.958 -29.113 1.00 94.81 262 PHE A C 1
ATOM 2108 O O . PHE A 1 262 ? 0.051 -6.577 -29.951 1.00 94.81 262 PHE A O 1
ATOM 2115 N N . GLY A 1 263 ? -1.755 -6.429 -28.645 1.00 92.44 263 GLY A N 1
ATOM 2116 C CA . GLY A 1 263 ? -2.368 -7.674 -29.107 1.00 92.44 263 GLY A CA 1
ATOM 2117 C C . GLY A 1 263 ? -1.979 -8.892 -28.271 1.00 92.44 263 GLY A C 1
ATOM 2118 O O . GLY A 1 263 ? -2.439 -9.053 -27.148 1.00 92.44 263 GLY A O 1
ATOM 2119 N N . PHE A 1 264 ? -1.202 -9.816 -28.824 1.00 93.62 264 PHE A N 1
ATOM 2120 C CA . PHE A 1 264 ? -0.928 -11.091 -28.157 1.00 93.62 264 PHE A CA 1
ATOM 2121 C C . PHE A 1 264 ? -0.085 -10.916 -26.885 1.00 93.62 264 PHE A C 1
ATOM 2123 O O . PHE A 1 264 ? 0.933 -10.236 -26.915 1.00 93.62 264 PHE A O 1
ATOM 2130 N N . VAL A 1 265 ? -0.444 -11.601 -25.792 1.00 94.00 265 VAL A N 1
ATOM 2131 C CA . VAL A 1 265 ? 0.382 -11.653 -24.575 1.00 94.00 265 VAL A CA 1
ATOM 2132 C C . VAL A 1 265 ? 0.559 -13.091 -24.123 1.00 94.00 265 VAL A C 1
ATOM 2134 O O . VAL A 1 265 ? -0.401 -13.755 -23.730 1.00 94.00 265 VAL A O 1
ATOM 2137 N N . GLY A 1 266 ? 1.807 -13.546 -24.135 1.00 93.12 266 GLY A N 1
ATOM 2138 C CA . GLY A 1 266 ? 2.195 -14.879 -23.701 1.00 93.12 266 GLY A CA 1
ATOM 2139 C C . GLY A 1 266 ? 3.035 -14.860 -22.429 1.00 93.12 266 GLY A C 1
ATOM 2140 O O . GLY A 1 266 ? 3.471 -13.810 -21.947 1.00 93.12 266 GLY A O 1
ATOM 2141 N N . HIS A 1 267 ? 3.293 -16.056 -21.906 1.00 91.88 267 HIS A N 1
ATOM 2142 C CA . HIS A 1 267 ? 4.274 -16.275 -20.853 1.00 91.88 267 HIS A CA 1
ATOM 2143 C C . HIS A 1 267 ? 5.462 -17.066 -21.390 1.00 91.88 267 HIS A C 1
ATOM 2145 O O . HIS A 1 267 ? 5.276 -18.037 -22.118 1.00 91.88 267 HIS A O 1
ATOM 2151 N N . MET A 1 268 ? 6.674 -16.670 -21.008 1.00 88.56 268 MET A N 1
ATOM 2152 C CA . MET A 1 268 ? 7.880 -17.446 -21.278 1.00 88.56 268 MET A CA 1
ATOM 2153 C C . MET A 1 268 ? 8.831 -17.404 -20.088 1.00 88.56 268 MET A C 1
ATOM 2155 O O . MET A 1 268 ? 9.011 -16.366 -19.447 1.00 88.56 268 MET A O 1
ATOM 2159 N N . SER A 1 269 ? 9.453 -18.547 -19.805 1.00 85.88 269 SER A N 1
ATOM 2160 C CA . SER A 1 269 ? 10.655 -18.573 -18.980 1.00 85.88 269 SER A CA 1
ATOM 2161 C C . SER A 1 269 ? 11.794 -18.013 -19.819 1.00 85.88 269 SER A C 1
ATOM 2163 O O . SER A 1 269 ? 12.016 -18.473 -20.937 1.00 85.88 269 SER A O 1
ATOM 2165 N N . ASN A 1 270 ? 12.499 -17.008 -19.309 1.00 83.12 270 ASN A N 1
ATOM 2166 C CA . ASN A 1 270 ? 13.653 -16.451 -19.998 1.00 83.12 270 ASN A CA 1
ATOM 2167 C C . ASN A 1 270 ? 14.906 -16.582 -19.132 1.00 83.12 270 ASN A C 1
ATOM 2169 O O . ASN A 1 270 ? 14.871 -16.455 -17.907 1.00 83.12 270 ASN A O 1
ATOM 2173 N N . ARG A 1 271 ? 16.040 -16.807 -19.797 1.00 85.25 271 ARG A N 1
ATOM 2174 C CA . ARG A 1 271 ? 17.356 -16.922 -19.153 1.00 85.25 271 ARG A CA 1
ATOM 2175 C C . ARG A 1 271 ? 17.870 -15.607 -18.565 1.00 85.25 271 ARG A C 1
ATOM 2177 O O . ARG A 1 271 ? 18.857 -15.607 -17.839 1.00 85.25 271 ARG A O 1
ATOM 2184 N N . TYR A 1 272 ? 17.229 -14.492 -18.905 1.00 85.38 272 TYR A N 1
ATOM 2185 C CA . TYR A 1 272 ? 17.642 -13.156 -18.496 1.00 85.38 272 TYR A CA 1
ATOM 2186 C C . TYR A 1 272 ? 17.230 -12.827 -17.057 1.00 85.38 272 TYR A C 1
ATOM 2188 O O . TYR A 1 272 ? 17.769 -11.901 -16.450 1.00 85.38 272 TYR A O 1
ATOM 2196 N N . GLY A 1 273 ? 16.294 -13.603 -16.498 1.00 80.62 273 GLY A N 1
ATOM 2197 C CA . GLY A 1 273 ? 15.865 -13.504 -15.107 1.00 80.62 273 GLY A CA 1
ATOM 2198 C C . GLY A 1 273 ? 15.107 -12.214 -14.785 1.00 80.62 273 GLY A C 1
ATOM 2199 O O . GLY A 1 273 ? 15.026 -11.828 -13.621 1.00 80.62 273 GLY A O 1
ATOM 2200 N N . PHE A 1 274 ? 14.539 -11.550 -15.796 1.00 86.19 274 PHE A N 1
ATOM 2201 C CA . PHE A 1 274 ? 13.612 -10.437 -15.612 1.00 86.19 274 PHE A CA 1
ATOM 2202 C C . PHE A 1 274 ? 12.295 -10.732 -16.331 1.00 86.19 274 PHE A C 1
ATOM 2204 O O . PHE A 1 274 ? 12.285 -11.149 -17.486 1.00 86.19 274 PHE A O 1
ATOM 2211 N N . GLY A 1 275 ? 11.174 -10.488 -15.649 1.00 82.81 275 GLY A N 1
ATOM 2212 C CA . GLY A 1 275 ? 9.840 -10.684 -16.217 1.00 82.81 275 GLY A CA 1
ATOM 2213 C C . GLY A 1 275 ? 9.536 -12.130 -16.636 1.00 82.81 275 GLY A C 1
ATOM 2214 O O . GLY A 1 275 ? 10.393 -13.005 -16.660 1.00 82.81 275 GLY A O 1
ATOM 2215 N N . SER A 1 276 ? 8.274 -12.394 -16.950 1.00 87.44 276 SER A N 1
ATOM 2216 C CA . SER A 1 276 ? 7.836 -13.681 -17.517 1.00 87.44 276 SER A CA 1
ATOM 2217 C C . SER A 1 276 ? 6.763 -13.517 -18.586 1.00 87.44 276 SER A C 1
ATOM 2219 O O . SER A 1 276 ? 6.225 -14.506 -19.071 1.00 87.44 276 SER A O 1
ATOM 2221 N N . MET A 1 277 ? 6.412 -12.275 -18.921 1.00 92.62 277 MET A N 1
ATOM 2222 C CA . MET A 1 277 ? 5.441 -11.939 -19.957 1.00 92.62 277 MET A CA 1
ATOM 2223 C C . MET A 1 277 ? 6.187 -11.475 -21.203 1.00 92.62 277 MET A C 1
ATOM 2225 O O . MET A 1 277 ? 7.248 -10.856 -21.092 1.00 92.62 277 MET A O 1
ATOM 2229 N N . TYR A 1 278 ? 5.611 -11.732 -22.368 1.00 95.19 278 TYR A N 1
ATOM 2230 C CA . TYR A 1 278 ? 6.086 -11.197 -23.638 1.00 95.19 278 TYR A CA 1
ATOM 2231 C C . TYR A 1 278 ? 4.904 -10.871 -24.558 1.00 95.19 278 TYR A C 1
ATOM 2233 O O . TYR A 1 278 ? 3.796 -11.373 -24.355 1.00 95.19 278 TYR A O 1
ATOM 2241 N N . THR A 1 279 ? 5.136 -10.015 -25.548 1.00 96.50 279 THR A N 1
ATOM 2242 C CA . THR A 1 279 ? 4.171 -9.658 -26.598 1.00 96.50 279 THR A CA 1
ATOM 2243 C C . THR A 1 279 ? 4.839 -9.743 -27.962 1.00 96.50 279 THR A C 1
ATOM 2245 O O . THR A 1 279 ? 6.060 -9.625 -28.053 1.00 96.50 279 THR A O 1
ATOM 2248 N N . LYS A 1 280 ? 4.039 -9.917 -29.016 1.00 96.19 280 LYS A N 1
ATOM 2249 C CA . LYS A 1 280 ? 4.501 -9.909 -30.411 1.00 96.19 280 LYS A CA 1
ATOM 2250 C C . LYS A 1 280 ? 3.972 -8.685 -31.140 1.00 96.19 280 LYS A C 1
ATOM 2252 O O . LYS A 1 280 ? 2.771 -8.431 -31.090 1.00 96.19 280 LYS A O 1
ATOM 2257 N N . ILE A 1 281 ? 4.848 -7.945 -31.816 1.00 95.94 281 ILE A N 1
ATOM 2258 C CA . ILE A 1 281 ? 4.472 -6.815 -32.676 1.00 95.94 281 ILE A CA 1
ATOM 2259 C C . ILE A 1 281 ? 5.055 -7.075 -34.062 1.00 95.94 281 ILE A C 1
ATOM 2261 O O . ILE A 1 281 ? 6.257 -6.952 -34.277 1.00 95.94 281 ILE A O 1
ATOM 2265 N N . GLY A 1 282 ? 4.200 -7.468 -35.008 1.00 94.25 282 GLY A N 1
ATOM 2266 C CA . GLY A 1 282 ? 4.672 -7.974 -36.297 1.00 94.25 282 GLY A CA 1
ATOM 2267 C C . GLY A 1 282 ? 5.458 -9.275 -36.111 1.00 94.25 282 GLY A C 1
ATOM 2268 O O . GLY A 1 282 ? 4.931 -10.229 -35.543 1.00 94.25 282 GLY A O 1
ATOM 2269 N N . GLU A 1 283 ? 6.706 -9.296 -36.576 1.00 93.81 283 GLU A N 1
ATOM 2270 C CA . GLU A 1 283 ? 7.625 -10.439 -36.442 1.00 93.81 283 GLU A CA 1
ATOM 2271 C C . GLU A 1 283 ? 8.552 -10.330 -35.219 1.00 93.81 283 GLU A C 1
ATOM 2273 O O . GLU A 1 283 ? 9.360 -11.220 -34.973 1.00 93.81 283 GLU A O 1
ATOM 2278 N N . GLU A 1 284 ? 8.441 -9.251 -34.443 1.00 96.12 284 GLU A N 1
ATOM 2279 C CA . GLU A 1 284 ? 9.334 -8.975 -33.323 1.00 96.12 284 GLU A CA 1
ATOM 2280 C C . GLU A 1 284 ? 8.733 -9.407 -31.980 1.00 96.12 284 GLU A C 1
ATOM 2282 O O . GLU A 1 284 ? 7.581 -9.096 -31.655 1.00 96.12 284 GLU A O 1
ATOM 2287 N N . ASP A 1 285 ? 9.557 -10.065 -31.164 1.00 95.94 285 ASP A N 1
ATOM 2288 C CA . ASP A 1 285 ? 9.233 -10.458 -29.794 1.00 95.94 285 ASP A CA 1
ATOM 2289 C C . ASP A 1 285 ? 9.724 -9.413 -28.783 1.00 95.94 285 ASP A C 1
ATOM 2291 O O . ASP A 1 285 ? 10.893 -9.019 -28.778 1.00 95.94 285 ASP A O 1
ATOM 2295 N N . TYR A 1 286 ? 8.835 -9.002 -27.877 1.00 97.19 286 TYR A N 1
ATOM 2296 C CA . TYR A 1 286 ? 9.112 -8.022 -26.830 1.00 97.19 286 TYR A CA 1
ATOM 2297 C C . TYR A 1 286 ? 8.918 -8.631 -25.444 1.00 97.19 286 TYR A C 1
ATOM 2299 O O . TYR A 1 286 ? 7.795 -8.926 -25.027 1.00 97.19 286 TYR A O 1
ATOM 2307 N N . LEU A 1 287 ? 10.008 -8.758 -24.689 1.00 96.25 287 LEU A N 1
ATOM 2308 C CA . LEU A 1 287 ? 9.984 -9.165 -23.286 1.00 96.25 287 LEU A CA 1
ATOM 2309 C C . LEU A 1 287 ? 9.455 -8.036 -22.401 1.00 96.25 287 LEU A C 1
ATOM 2311 O O . LEU A 1 287 ? 9.839 -6.879 -22.552 1.00 96.25 287 LEU A O 1
ATOM 2315 N N . ILE A 1 288 ? 8.611 -8.365 -21.426 1.00 95.50 288 ILE A N 1
ATOM 2316 C CA . ILE A 1 288 ? 7.996 -7.373 -20.544 1.00 95.50 288 ILE A CA 1
ATOM 2317 C C . ILE A 1 288 ? 8.720 -7.312 -19.196 1.00 95.50 288 ILE A C 1
ATOM 2319 O O . ILE A 1 288 ? 8.575 -8.189 -18.341 1.00 95.50 288 ILE A O 1
ATOM 2323 N N . CYS A 1 289 ? 9.432 -6.213 -18.956 1.00 94.12 289 CYS A N 1
ATOM 2324 C CA . CYS A 1 289 ? 9.961 -5.854 -17.647 1.00 94.12 289 CYS A CA 1
ATOM 2325 C C . CYS A 1 289 ? 8.948 -4.980 -16.890 1.00 94.12 289 CYS A C 1
ATOM 2327 O O . CYS A 1 289 ? 8.750 -3.802 -17.195 1.00 94.12 289 CYS A O 1
ATOM 2329 N N . ASN A 1 290 ? 8.305 -5.553 -15.870 1.00 89.88 290 ASN A N 1
ATOM 2330 C CA . ASN A 1 290 ? 7.376 -4.829 -15.003 1.00 89.88 290 ASN A CA 1
ATOM 2331 C C . ASN A 1 290 ? 8.128 -3.992 -13.956 1.00 89.88 290 ASN A C 1
ATOM 2333 O O . ASN A 1 290 ? 8.545 -4.511 -12.918 1.00 89.88 290 ASN A O 1
ATOM 2337 N N . TYR A 1 291 ? 8.232 -2.687 -14.193 1.00 89.62 291 TYR A N 1
ATOM 2338 C CA . TYR A 1 291 ? 8.829 -1.730 -13.264 1.00 89.62 291 TYR A CA 1
ATOM 2339 C C . TYR A 1 291 ? 7.788 -0.895 -12.492 1.00 89.62 291 TYR A C 1
ATOM 2341 O O . TYR A 1 291 ? 8.139 0.008 -11.738 1.00 89.62 291 TYR A O 1
ATOM 2349 N N . LEU A 1 292 ? 6.494 -1.227 -12.565 1.00 83.69 292 LEU A N 1
ATOM 2350 C CA . LEU A 1 292 ? 5.436 -0.505 -11.833 1.00 83.69 292 LEU A CA 1
ATOM 2351 C C . LEU A 1 292 ? 5.537 -0.653 -10.306 1.00 83.69 292 LEU A C 1
ATOM 2353 O O . LEU A 1 292 ? 5.012 0.174 -9.560 1.00 83.69 292 LEU A O 1
ATOM 2357 N N . ARG A 1 293 ? 6.226 -1.699 -9.835 1.00 81.06 293 ARG A N 1
ATOM 2358 C CA . ARG A 1 293 ? 6.570 -1.926 -8.418 1.00 81.06 293 ARG A CA 1
ATOM 2359 C C . ARG A 1 293 ? 7.963 -1.379 -8.052 1.00 81.06 293 ARG A C 1
ATOM 2361 O O . ARG A 1 293 ? 8.483 -1.687 -6.983 1.00 81.06 293 ARG A O 1
ATOM 2368 N N . ARG A 1 294 ? 8.592 -0.619 -8.963 1.00 83.38 294 ARG A N 1
A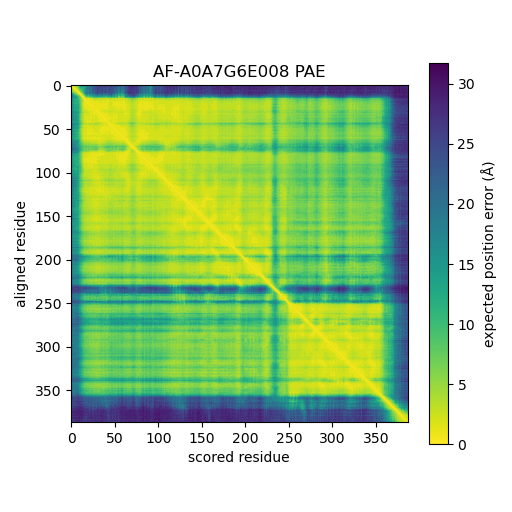TOM 2369 C CA . ARG A 1 294 ? 9.969 -0.108 -8.866 1.00 83.38 294 ARG A CA 1
ATOM 2370 C C . ARG A 1 294 ? 10.974 -1.202 -8.471 1.00 83.38 294 ARG A C 1
ATOM 2372 O O . ARG A 1 294 ? 11.830 -1.007 -7.611 1.00 83.38 294 ARG A O 1
ATOM 2379 N N . ASN A 1 295 ? 10.844 -2.384 -9.078 1.00 84.62 295 ASN A N 1
ATOM 2380 C CA . ASN A 1 295 ? 11.750 -3.507 -8.842 1.00 84.62 295 ASN A CA 1
ATOM 2381 C C . ASN A 1 295 ? 13.086 -3.242 -9.558 1.00 84.62 295 ASN A C 1
ATOM 2383 O O . ASN A 1 295 ? 13.286 -3.610 -10.719 1.00 84.62 295 ASN A O 1
ATOM 2387 N N . LEU A 1 296 ? 13.994 -2.557 -8.860 1.00 83.31 296 LEU A N 1
ATOM 2388 C CA . LEU A 1 296 ? 15.298 -2.161 -9.392 1.00 83.31 296 LEU A CA 1
ATOM 2389 C C . LEU A 1 296 ? 16.180 -3.364 -9.730 1.00 83.31 296 LEU A C 1
ATOM 2391 O O . LEU A 1 296 ? 16.986 -3.286 -10.653 1.00 83.31 296 LEU A O 1
ATOM 2395 N N . THR A 1 297 ? 16.007 -4.484 -9.030 1.00 85.88 297 THR A N 1
ATOM 2396 C CA . THR A 1 297 ? 16.716 -5.729 -9.339 1.00 85.88 297 THR A CA 1
ATOM 2397 C C . THR A 1 297 ? 16.350 -6.228 -10.733 1.00 85.88 297 THR A C 1
ATOM 2399 O O . THR A 1 297 ? 17.249 -6.449 -11.540 1.00 85.88 297 THR A O 1
ATOM 2402 N N . ALA A 1 298 ? 15.056 -6.317 -11.057 1.00 88.69 298 ALA A N 1
ATOM 2403 C CA . ALA A 1 298 ? 14.598 -6.730 -12.384 1.00 88.69 298 ALA A CA 1
ATOM 2404 C C . ALA A 1 298 ? 15.092 -5.776 -13.487 1.00 88.69 298 ALA A C 1
ATOM 2406 O O . ALA A 1 298 ? 15.588 -6.235 -14.515 1.00 88.69 298 ALA A O 1
ATOM 2407 N N . LEU A 1 299 ? 15.044 -4.458 -13.248 1.00 92.75 299 LEU A N 1
ATOM 2408 C CA . LEU A 1 299 ? 15.554 -3.463 -14.199 1.00 92.75 299 LEU A CA 1
ATOM 2409 C C . LEU A 1 299 ? 17.065 -3.604 -14.430 1.00 92.75 299 LEU A C 1
ATOM 2411 O O . LEU A 1 299 ? 17.525 -3.578 -15.568 1.00 92.75 299 LEU A O 1
ATOM 2415 N N . LYS A 1 300 ? 17.848 -3.803 -13.364 1.00 91.25 300 LYS A N 1
ATOM 2416 C CA . LYS A 1 300 ? 19.296 -4.034 -13.465 1.00 91.25 300 LYS A CA 1
ATOM 2417 C C . LYS A 1 300 ? 19.617 -5.345 -14.170 1.00 91.25 300 LYS A C 1
ATOM 2419 O O . LYS A 1 300 ? 20.597 -5.403 -14.909 1.00 91.25 300 LYS A O 1
ATOM 2424 N N . MET A 1 301 ? 18.820 -6.390 -13.950 1.00 92.38 301 MET A N 1
ATOM 2425 C CA . MET A 1 301 ? 18.966 -7.662 -14.657 1.00 92.38 301 MET A CA 1
ATOM 2426 C C . MET A 1 301 ? 18.711 -7.480 -16.150 1.00 92.38 301 MET A C 1
ATOM 2428 O O . MET A 1 301 ? 19.590 -7.834 -16.931 1.00 92.38 301 MET A O 1
ATOM 2432 N N . LEU A 1 302 ? 17.614 -6.8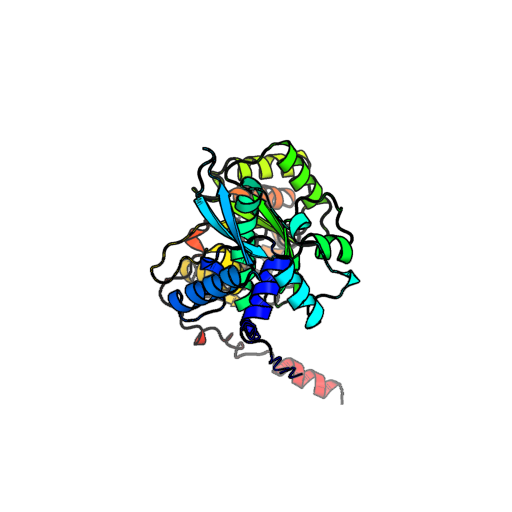25 -16.546 1.00 94.81 302 LEU A N 1
ATOM 2433 C CA . LEU A 1 302 ? 17.373 -6.418 -17.936 1.00 94.81 302 LEU A CA 1
ATOM 2434 C C . LEU A 1 302 ? 18.566 -5.646 -18.503 1.00 94.81 302 LEU A C 1
ATOM 2436 O O . LEU A 1 302 ? 19.141 -6.043 -19.514 1.00 94.81 302 LEU A O 1
ATOM 2440 N N . ALA A 1 303 ? 18.979 -4.580 -17.816 1.00 93.69 303 ALA A N 1
ATOM 2441 C CA . ALA A 1 303 ? 20.030 -3.697 -18.293 1.00 93.69 303 ALA A CA 1
ATOM 2442 C C . ALA A 1 303 ? 21.377 -4.419 -18.467 1.00 93.69 303 ALA A C 1
ATOM 2444 O O . ALA A 1 303 ? 22.127 -4.061 -19.370 1.00 93.69 303 ALA A O 1
ATOM 2445 N N . ARG A 1 304 ? 21.694 -5.420 -17.638 1.00 93.38 304 ARG A N 1
ATOM 2446 C CA . ARG A 1 304 ? 22.958 -6.173 -17.706 1.00 93.38 304 ARG A CA 1
ATOM 2447 C C . ARG A 1 304 ? 22.933 -7.342 -18.681 1.00 93.38 304 ARG A C 1
ATOM 2449 O O . ARG A 1 304 ? 23.982 -7.689 -19.211 1.00 93.38 304 ARG A O 1
ATOM 2456 N N . THR A 1 305 ? 21.781 -7.976 -18.865 1.00 94.25 305 THR A N 1
ATOM 2457 C CA . THR A 1 305 ? 21.681 -9.231 -19.622 1.00 94.25 305 THR A CA 1
ATOM 2458 C C . THR A 1 305 ? 21.287 -8.997 -21.076 1.00 94.25 305 THR A C 1
ATOM 2460 O O . THR A 1 305 ? 21.910 -9.575 -21.964 1.00 94.25 305 THR A O 1
ATOM 2463 N N . LEU A 1 306 ? 20.341 -8.092 -21.346 1.00 94.25 306 LEU A N 1
ATOM 2464 C CA . LEU A 1 306 ? 19.932 -7.738 -22.705 1.00 94.25 306 LEU A CA 1
ATOM 2465 C C . LEU A 1 306 ? 20.850 -6.635 -23.266 1.00 94.25 306 LEU A C 1
ATOM 2467 O O . LEU A 1 306 ? 20.534 -5.442 -23.287 1.00 94.25 306 LEU A O 1
ATOM 2471 N N . THR A 1 307 ? 22.058 -7.049 -23.647 1.00 94.12 307 THR A N 1
ATOM 2472 C CA . THR A 1 307 ? 23.082 -6.203 -24.287 1.00 94.12 307 THR A CA 1
ATOM 2473 C C . THR A 1 307 ? 22.856 -6.092 -25.799 1.00 94.12 307 THR A C 1
ATOM 2475 O O . THR A 1 307 ? 22.121 -6.894 -26.366 1.00 94.12 307 THR A O 1
ATOM 2478 N N . ILE A 1 308 ? 23.535 -5.163 -26.489 1.00 94.81 308 ILE A N 1
ATOM 2479 C CA . ILE A 1 308 ? 23.486 -5.077 -27.970 1.00 94.81 308 ILE A CA 1
ATOM 2480 C C . ILE A 1 308 ? 23.869 -6.413 -28.628 1.00 94.81 308 ILE A C 1
ATOM 2482 O O . ILE A 1 308 ? 23.253 -6.827 -29.607 1.00 94.81 308 ILE A O 1
ATOM 2486 N N . SER A 1 309 ? 24.894 -7.088 -28.099 1.00 93.94 309 SER A N 1
ATOM 2487 C CA . SER A 1 309 ? 25.330 -8.395 -28.608 1.00 93.94 309 SER A CA 1
ATOM 2488 C C . SER A 1 309 ? 24.230 -9.441 -28.435 1.00 93.94 309 SER A C 1
ATOM 2490 O O . SER A 1 309 ? 23.906 -10.177 -29.360 1.00 93.94 309 SER A O 1
ATOM 2492 N N . GLU A 1 310 ? 23.603 -9.455 -27.260 1.00 94.62 310 GLU A N 1
ATOM 2493 C CA . GLU A 1 310 ? 22.537 -10.399 -26.945 1.00 94.62 310 GLU A CA 1
ATOM 2494 C C . GLU A 1 310 ? 21.277 -10.161 -27.783 1.00 94.62 310 GLU A C 1
ATOM 2496 O O . GLU A 1 310 ? 20.683 -11.117 -28.279 1.00 94.62 310 GLU A O 1
ATOM 2501 N N . HIS A 1 311 ? 20.901 -8.901 -27.999 1.00 95.12 311 HIS A N 1
ATOM 2502 C CA . HIS A 1 311 ? 19.812 -8.536 -28.900 1.00 95.12 311 HIS A CA 1
ATOM 2503 C C . HIS A 1 311 ? 20.094 -9.013 -30.332 1.00 95.12 311 HIS A C 1
ATOM 2505 O O . HIS A 1 311 ? 19.245 -9.657 -30.935 1.00 95.12 311 HIS A O 1
ATOM 2511 N N . ARG A 1 312 ? 21.312 -8.808 -30.854 1.00 95.44 312 ARG A N 1
ATOM 2512 C CA . ARG A 1 312 ? 21.693 -9.298 -32.194 1.00 95.44 312 ARG A CA 1
ATOM 2513 C C . ARG A 1 312 ? 21.645 -10.820 -32.318 1.00 95.44 312 ARG A C 1
ATOM 2515 O O . ARG A 1 312 ? 21.346 -11.323 -33.393 1.00 95.44 312 ARG A O 1
ATOM 2522 N N . ASN A 1 313 ? 21.961 -11.537 -31.242 1.00 95.44 313 ASN A N 1
ATOM 2523 C CA . ASN A 1 313 ? 21.975 -12.998 -31.243 1.00 95.44 313 ASN A CA 1
ATOM 2524 C C . ASN A 1 313 ? 20.577 -13.604 -31.082 1.00 95.44 313 ASN A C 1
ATOM 2526 O O . ASN A 1 313 ? 20.288 -14.633 -31.682 1.00 95.44 313 ASN A O 1
ATOM 2530 N N . SER A 1 314 ? 19.741 -13.008 -30.233 1.00 94.00 314 SER A N 1
ATOM 2531 C CA . SER A 1 314 ? 18.434 -13.562 -29.861 1.00 94.00 314 SER A CA 1
ATOM 2532 C C . SER A 1 314 ? 17.260 -12.963 -30.632 1.00 94.00 314 SER A C 1
ATOM 2534 O O . SER A 1 314 ? 16.216 -13.595 -30.721 1.00 94.00 314 SER A O 1
ATOM 2536 N N . GLY A 1 315 ? 17.413 -11.746 -31.158 1.00 95.00 315 GLY A N 1
ATOM 2537 C CA . GLY A 1 315 ? 16.341 -10.972 -31.781 1.00 95.00 315 GLY A CA 1
ATOM 2538 C C . GLY A 1 315 ? 15.341 -10.359 -30.794 1.00 95.00 315 GLY A C 1
ATOM 2539 O O . GLY A 1 315 ? 14.435 -9.654 -31.224 1.00 95.00 315 GLY A O 1
ATOM 2540 N N . TYR A 1 316 ? 15.484 -10.588 -29.481 1.00 95.38 316 TYR A N 1
ATOM 2541 C CA . TYR A 1 316 ? 14.515 -10.091 -28.504 1.00 95.38 316 TYR A CA 1
ATOM 2542 C C . TYR A 1 316 ? 14.645 -8.588 -28.268 1.00 95.38 316 TYR A C 1
ATOM 2544 O O . TYR A 1 316 ? 15.730 -8.071 -27.981 1.00 95.38 316 TYR A O 1
ATOM 2552 N N . ASN A 1 317 ? 13.504 -7.910 -28.295 1.00 96.88 317 ASN A N 1
ATOM 2553 C CA . ASN A 1 317 ? 13.324 -6.559 -27.786 1.00 96.88 317 ASN A CA 1
ATOM 2554 C C . ASN A 1 317 ? 12.786 -6.606 -26.347 1.00 96.88 317 ASN A C 1
ATOM 2556 O O . ASN A 1 317 ? 12.402 -7.662 -25.831 1.00 96.88 317 ASN A O 1
ATOM 2560 N N . ALA A 1 318 ? 12.727 -5.456 -25.679 1.00 97.00 318 ALA A N 1
ATOM 2561 C CA . ALA A 1 318 ? 12.112 -5.353 -24.362 1.00 97.00 318 ALA A CA 1
ATOM 2562 C C . ALA A 1 318 ? 11.248 -4.103 -24.212 1.00 97.00 318 ALA A C 1
ATOM 2564 O O . ALA A 1 318 ? 11.621 -3.012 -24.636 1.00 97.00 318 ALA A O 1
ATOM 2565 N N . PHE A 1 319 ? 10.129 -4.262 -23.509 1.00 97.50 319 PHE A N 1
ATOM 2566 C CA . PHE A 1 319 ? 9.363 -3.164 -22.943 1.00 97.50 319 PHE A CA 1
ATOM 2567 C C . PHE A 1 319 ? 9.613 -3.046 -21.447 1.00 97.50 319 PHE A C 1
ATOM 2569 O O . PHE A 1 319 ? 9.465 -4.015 -20.701 1.00 97.50 319 PHE A O 1
ATOM 2576 N N . VAL A 1 320 ? 9.903 -1.833 -20.985 1.00 96.62 320 VAL A N 1
ATOM 2577 C CA . VAL A 1 320 ? 9.909 -1.506 -19.558 1.00 96.62 320 VAL A CA 1
ATOM 2578 C C . VAL A 1 320 ? 8.655 -0.719 -19.227 1.00 96.62 320 VAL A C 1
ATOM 2580 O O . VAL A 1 320 ? 8.572 0.469 -19.533 1.00 96.62 320 VAL A O 1
ATOM 2583 N N . LEU A 1 321 ? 7.678 -1.365 -18.587 1.00 94.25 321 LEU A N 1
ATOM 2584 C CA . LEU A 1 321 ? 6.495 -0.655 -18.103 1.00 94.25 321 LEU A CA 1
ATOM 2585 C C . LEU A 1 321 ? 6.836 0.042 -16.800 1.00 94.25 321 LEU A C 1
ATOM 2587 O O . LEU A 1 321 ? 7.164 -0.610 -15.809 1.00 94.25 321 LEU A O 1
ATOM 2591 N N . THR A 1 322 ? 6.697 1.357 -16.789 1.00 90.56 322 THR A N 1
ATOM 2592 C CA . THR A 1 322 ? 7.035 2.197 -15.643 1.00 90.56 322 THR A CA 1
ATOM 2593 C C . THR A 1 322 ? 5.983 3.277 -15.447 1.00 90.56 322 THR A C 1
ATOM 2595 O O . THR A 1 322 ? 5.280 3.630 -16.391 1.00 90.56 322 THR A O 1
ATOM 2598 N N . TRP A 1 323 ? 5.853 3.826 -14.240 1.00 84.56 323 TRP A N 1
ATOM 2599 C CA . TRP A 1 323 ? 5.030 5.025 -14.072 1.00 84.56 323 TRP A CA 1
ATOM 2600 C C . TRP A 1 323 ? 5.658 6.186 -14.835 1.00 84.56 323 TRP A C 1
ATOM 2602 O O . TRP A 1 323 ? 6.883 6.298 -14.901 1.00 84.56 323 TRP A O 1
ATOM 2612 N N . GLN A 1 324 ? 4.831 7.079 -15.375 1.00 84.06 324 GLN A N 1
ATOM 2613 C CA . GLN A 1 324 ? 5.306 8.232 -16.143 1.00 84.06 324 GLN A CA 1
ATOM 2614 C C . GLN A 1 324 ? 6.371 9.048 -15.389 1.00 84.06 324 GLN A C 1
ATOM 2616 O O . GLN A 1 324 ? 7.315 9.537 -16.006 1.00 84.06 324 GLN A O 1
ATOM 2621 N N . GLY A 1 325 ? 6.260 9.152 -14.061 1.00 78.44 325 GLY A N 1
ATOM 2622 C CA . GLY A 1 325 ? 7.214 9.879 -13.216 1.00 78.44 325 GLY A CA 1
ATOM 2623 C C . GLY A 1 325 ? 8.563 9.186 -13.003 1.00 78.44 325 GLY A C 1
ATOM 2624 O O . GLY A 1 325 ? 9.453 9.800 -12.434 1.00 78.44 325 GLY A O 1
ATOM 2625 N N . PHE A 1 326 ? 8.717 7.932 -13.430 1.00 85.06 326 PHE A N 1
ATOM 2626 C CA . PHE A 1 326 ? 9.957 7.153 -13.336 1.00 85.06 326 PHE A CA 1
ATOM 2627 C C . PHE A 1 326 ? 10.609 6.914 -14.701 1.00 85.06 326 PHE A C 1
ATOM 2629 O O . PHE A 1 326 ? 11.577 6.163 -14.790 1.00 85.06 326 PHE A O 1
ATOM 2636 N N . LYS A 1 327 ? 10.081 7.508 -15.779 1.00 91.31 327 LYS A N 1
ATOM 2637 C CA . LYS A 1 327 ? 10.619 7.315 -17.132 1.00 91.31 327 LYS A CA 1
ATOM 2638 C C . LYS A 1 327 ? 12.112 7.651 -17.197 1.00 91.31 327 LYS A C 1
ATOM 2640 O O . LYS A 1 327 ? 12.886 6.843 -17.699 1.00 91.31 327 LYS A O 1
ATOM 2645 N N . ASP A 1 328 ? 12.492 8.803 -16.654 1.00 88.94 328 ASP A N 1
ATOM 2646 C CA . ASP A 1 328 ? 13.869 9.295 -16.730 1.00 88.94 328 ASP A CA 1
ATOM 2647 C C . ASP A 1 328 ? 14.808 8.465 -15.839 1.00 88.94 328 ASP A C 1
ATOM 2649 O O . ASP A 1 328 ? 15.875 8.072 -16.293 1.00 88.94 328 ASP A O 1
ATOM 2653 N N . GLU A 1 329 ? 14.374 8.069 -14.631 1.00 88.12 329 GLU A N 1
ATOM 2654 C CA . GLU A 1 329 ? 15.129 7.142 -13.761 1.00 88.12 329 GLU A CA 1
ATOM 2655 C C . GLU A 1 329 ? 15.412 5.807 -14.467 1.00 88.12 329 GLU A C 1
ATOM 2657 O O . GLU A 1 329 ? 16.529 5.289 -14.420 1.00 88.12 329 GLU A O 1
ATOM 2662 N N . VAL A 1 330 ? 14.402 5.248 -15.140 1.00 92.62 330 VAL A N 1
ATOM 2663 C CA . VAL A 1 330 ? 14.547 3.995 -15.890 1.00 92.62 330 VAL A CA 1
ATOM 2664 C C . VAL A 1 330 ? 15.525 4.169 -17.050 1.00 92.62 330 VAL A C 1
ATOM 2666 O O . VAL A 1 330 ? 16.388 3.312 -17.243 1.00 92.62 330 VAL A O 1
ATOM 2669 N N . GLN A 1 331 ? 15.413 5.271 -17.795 1.00 94.75 331 GLN A N 1
ATOM 2670 C CA . GLN A 1 331 ? 16.304 5.581 -18.912 1.00 94.75 331 GLN A CA 1
ATOM 2671 C C . GLN A 1 331 ? 17.753 5.722 -18.441 1.00 94.75 331 GLN A C 1
ATOM 2673 O O . GLN A 1 331 ? 18.636 5.073 -18.993 1.00 94.75 331 GLN A O 1
ATOM 2678 N N . GLU A 1 332 ? 17.994 6.486 -17.375 1.00 91.44 332 GLU A N 1
ATOM 2679 C CA . GLU A 1 332 ? 19.325 6.670 -16.796 1.00 91.44 332 GLU A CA 1
ATOM 2680 C C . GLU A 1 332 ? 19.946 5.349 -16.321 1.00 91.44 332 GLU A C 1
ATOM 2682 O O . GLU A 1 332 ? 21.134 5.107 -16.544 1.00 91.44 332 GLU A O 1
ATOM 2687 N N . GLU A 1 333 ? 19.169 4.472 -15.675 1.00 91.31 333 GLU A N 1
ATOM 2688 C CA . GLU A 1 333 ? 19.672 3.175 -15.204 1.00 91.31 333 GLU A CA 1
ATOM 2689 C C . GLU A 1 333 ? 20.033 2.243 -16.373 1.00 91.31 333 GLU A C 1
ATOM 2691 O O . GLU A 1 333 ? 21.037 1.527 -16.306 1.00 91.31 333 GLU A O 1
ATOM 2696 N N . ILE A 1 334 ? 19.254 2.271 -17.459 1.00 94.88 334 ILE A N 1
ATOM 2697 C CA . ILE A 1 334 ? 19.563 1.551 -18.700 1.00 94.88 334 ILE A CA 1
ATOM 2698 C C . ILE A 1 334 ? 20.832 2.148 -19.329 1.00 94.88 334 ILE A C 1
ATOM 2700 O O . ILE A 1 334 ? 21.806 1.426 -19.562 1.00 94.88 334 ILE A O 1
ATOM 2704 N N . ASP A 1 335 ? 20.885 3.454 -19.556 1.00 94.12 335 ASP A N 1
ATOM 2705 C CA . ASP A 1 335 ? 22.007 4.088 -20.255 1.00 94.12 335 ASP A CA 1
ATOM 2706 C C . ASP A 1 335 ? 23.327 3.987 -19.486 1.00 94.12 335 ASP A C 1
ATOM 2708 O O . ASP A 1 335 ? 24.392 3.897 -20.100 1.00 94.12 335 ASP A O 1
ATOM 2712 N N . ARG A 1 336 ? 23.276 3.897 -18.150 1.00 92.56 336 ARG A N 1
ATOM 2713 C CA . ARG A 1 336 ? 24.458 3.674 -17.306 1.00 92.56 336 ARG A CA 1
ATOM 2714 C C . ARG A 1 336 ? 25.207 2.386 -17.655 1.00 92.56 336 ARG A C 1
ATOM 2716 O O . ARG A 1 336 ? 26.423 2.339 -17.489 1.00 92.56 336 ARG A O 1
ATOM 2723 N N . VAL A 1 337 ? 24.505 1.336 -18.088 1.00 91.25 337 VAL A N 1
ATOM 2724 C CA . VAL A 1 337 ? 25.148 0.063 -18.459 1.00 91.25 337 VAL A CA 1
ATOM 2725 C C . VAL A 1 337 ? 25.655 0.109 -19.896 1.00 91.25 337 VAL A C 1
ATOM 2727 O O . VAL A 1 337 ? 26.805 -0.240 -20.155 1.00 91.25 337 VAL A O 1
ATOM 2730 N N . GLN A 1 338 ? 24.797 0.522 -20.828 1.00 88.69 338 GLN A N 1
ATOM 2731 C CA . GLN A 1 338 ? 25.144 0.669 -22.237 1.00 88.69 338 GLN A CA 1
ATOM 2732 C C . GLN A 1 338 ? 24.174 1.669 -22.886 1.00 88.69 338 GLN A C 1
ATOM 2734 O O . GLN A 1 338 ? 22.983 1.352 -22.979 1.00 88.69 338 GLN A O 1
ATOM 2739 N N . PRO A 1 339 ? 24.651 2.848 -23.328 1.00 90.69 339 PRO A N 1
ATOM 2740 C CA . PRO A 1 339 ? 23.806 3.843 -23.979 1.00 90.69 339 PRO A CA 1
ATOM 2741 C C . PRO A 1 339 ? 23.427 3.416 -25.402 1.00 90.69 339 PRO A C 1
ATOM 2743 O O . PRO A 1 339 ? 24.148 2.647 -26.043 1.00 90.69 339 PRO A O 1
ATOM 2746 N N . GLY A 1 340 ? 22.316 3.957 -25.912 1.00 87.38 340 GLY A N 1
ATOM 2747 C CA . GLY A 1 340 ? 21.889 3.762 -27.305 1.00 87.38 340 GLY A CA 1
ATOM 2748 C C . GLY A 1 340 ? 21.220 2.412 -27.581 1.00 87.38 340 GLY A C 1
ATOM 2749 O O . GLY A 1 340 ? 21.395 1.855 -28.660 1.00 87.38 340 GLY A O 1
ATOM 2750 N N . ARG A 1 341 ? 20.484 1.870 -26.603 1.00 91.25 341 ARG A N 1
ATOM 2751 C CA . ARG A 1 341 ? 19.725 0.615 -26.731 1.00 91.25 341 ARG A CA 1
ATOM 2752 C C . ARG A 1 341 ? 18.276 0.881 -27.121 1.00 91.25 341 ARG A C 1
ATOM 2754 O O . ARG A 1 341 ? 17.379 0.841 -26.287 1.00 91.25 341 ARG A O 1
ATOM 2761 N N . ASP A 1 342 ? 18.073 1.153 -28.399 1.00 94.06 342 ASP A N 1
ATOM 2762 C CA . ASP A 1 342 ? 16.767 1.368 -29.034 1.00 94.06 342 ASP A CA 1
ATOM 2763 C C . ASP A 1 342 ? 15.816 0.159 -28.942 1.00 94.06 342 ASP A C 1
ATOM 2765 O O . ASP A 1 342 ? 14.604 0.339 -28.838 1.00 94.06 342 ASP A O 1
ATOM 2769 N N . PHE A 1 343 ? 16.356 -1.061 -28.874 1.00 95.50 343 PHE A N 1
ATOM 2770 C CA . PHE A 1 343 ? 15.593 -2.296 -28.640 1.00 95.50 343 PHE A CA 1
ATOM 2771 C C . PHE A 1 343 ? 15.009 -2.428 -27.218 1.00 95.50 343 PHE A C 1
ATOM 2773 O O . PHE A 1 343 ? 14.252 -3.363 -26.945 1.00 95.50 343 PHE A O 1
ATOM 2780 N N . ILE A 1 344 ? 15.341 -1.518 -26.290 1.00 97.12 344 ILE A N 1
ATOM 2781 C CA . ILE A 1 344 ? 14.694 -1.419 -24.974 1.00 97.12 344 ILE A CA 1
ATOM 2782 C C . ILE A 1 344 ? 13.811 -0.174 -24.955 1.00 97.12 344 ILE A C 1
ATOM 2784 O O . ILE A 1 344 ? 14.276 0.949 -24.768 1.00 97.12 344 ILE A O 1
ATOM 2788 N N . GLN A 1 345 ? 12.508 -0.379 -25.102 1.00 97.12 345 GLN A N 1
ATOM 2789 C CA . GLN A 1 345 ? 11.529 0.695 -25.147 1.00 97.12 345 GLN A CA 1
ATOM 2790 C C . GLN A 1 345 ? 10.893 0.909 -23.770 1.00 97.12 345 GLN A C 1
ATOM 2792 O O . GLN A 1 345 ? 10.330 -0.002 -23.159 1.00 97.12 345 GLN A O 1
ATOM 2797 N N . ILE A 1 346 ? 10.952 2.141 -23.269 1.00 97.38 346 ILE A N 1
ATOM 2798 C CA . ILE A 1 346 ? 10.307 2.513 -22.007 1.00 97.38 346 ILE A CA 1
ATOM 2799 C C . ILE A 1 346 ? 8.862 2.910 -22.294 1.00 97.38 346 ILE A C 1
ATOM 2801 O O . ILE A 1 346 ? 8.608 3.879 -23.009 1.00 97.38 346 ILE A O 1
ATOM 2805 N N . LEU A 1 347 ? 7.922 2.183 -21.693 1.00 96.00 347 LEU A N 1
ATOM 2806 C CA . LEU A 1 347 ? 6.490 2.440 -21.777 1.00 96.00 347 LEU A CA 1
ATOM 2807 C C . LEU A 1 347 ? 6.023 3.132 -20.492 1.00 96.00 347 LEU A C 1
ATOM 2809 O O . LEU A 1 347 ? 5.732 2.454 -19.498 1.00 96.00 347 LEU A O 1
ATOM 2813 N N . PRO A 1 348 ? 5.963 4.475 -20.467 1.00 91.75 348 PRO A N 1
ATOM 2814 C CA . PRO A 1 348 ? 5.378 5.169 -19.339 1.00 91.75 348 PRO A CA 1
ATOM 2815 C C . PRO A 1 348 ? 3.862 4.946 -19.325 1.00 91.75 348 PRO A C 1
ATOM 2817 O O . PRO A 1 348 ? 3.184 5.144 -20.332 1.00 91.75 348 PRO A O 1
ATOM 2820 N N . VAL A 1 349 ? 3.326 4.559 -18.172 1.00 87.12 349 VAL A N 1
ATOM 2821 C CA . VAL A 1 349 ? 1.890 4.350 -17.971 1.00 87.12 349 VAL A CA 1
ATOM 2822 C C . VAL A 1 349 ? 1.345 5.307 -16.923 1.00 87.12 349 VAL A C 1
ATOM 2824 O O . VAL A 1 349 ? 2.017 5.660 -15.949 1.00 87.12 349 VAL A O 1
ATOM 2827 N N . LEU A 1 350 ? 0.090 5.697 -17.109 1.00 82.00 350 LEU A N 1
ATOM 2828 C CA . LEU A 1 350 ? -0.715 6.390 -16.117 1.00 82.00 350 LEU A CA 1
ATOM 2829 C C . LEU A 1 350 ? -1.612 5.382 -15.400 1.00 82.00 350 LEU A C 1
ATOM 2831 O O . LEU A 1 350 ? -1.967 4.332 -15.932 1.00 82.00 350 LEU A O 1
ATOM 2835 N N . SER A 1 351 ? -2.058 5.728 -14.195 1.00 70.94 351 SER A N 1
ATOM 2836 C CA . SER A 1 351 ? -2.967 4.875 -13.416 1.00 70.94 351 SER A CA 1
ATOM 2837 C C . SER A 1 351 ? -4.221 4.491 -14.212 1.00 70.94 351 SER A C 1
ATOM 2839 O O . SER A 1 351 ? -4.570 3.317 -14.301 1.00 70.94 351 SER A O 1
ATOM 2841 N N . LYS A 1 352 ? -4.843 5.458 -14.894 1.00 74.69 352 LYS A N 1
ATOM 2842 C CA . LYS A 1 352 ? -6.014 5.229 -15.757 1.00 74.69 352 LYS A CA 1
ATOM 2843 C C . LYS A 1 352 ? -5.772 4.217 -16.885 1.00 74.69 352 LYS A C 1
ATOM 2845 O O . LYS A 1 352 ? -6.729 3.610 -17.352 1.00 74.69 352 LYS A O 1
ATOM 2850 N N . ASP A 1 353 ? -4.527 4.022 -17.317 1.00 81.94 353 ASP A N 1
ATOM 2851 C CA . ASP A 1 353 ? -4.219 3.126 -18.430 1.00 81.94 353 ASP A CA 1
ATOM 2852 C C . ASP A 1 353 ? -4.314 1.653 -18.012 1.00 81.94 353 ASP A C 1
ATOM 2854 O O . ASP A 1 353 ? -4.618 0.803 -18.846 1.00 81.94 353 ASP A O 1
ATOM 2858 N N . LEU A 1 354 ? -4.123 1.371 -16.718 1.00 78.25 354 LEU A N 1
ATOM 2859 C CA . LEU A 1 354 ? -4.203 0.039 -16.108 1.00 78.25 354 LEU A CA 1
ATOM 2860 C C . LEU A 1 354 ? -5.599 -0.292 -15.552 1.00 78.25 354 LEU A C 1
ATOM 2862 O O . LEU A 1 354 ? -5.805 -1.370 -14.979 1.00 78.25 354 LEU A O 1
ATOM 2866 N N . ALA A 1 355 ? -6.557 0.631 -15.680 1.00 73.44 355 ALA A N 1
ATOM 2867 C CA . ALA A 1 355 ? -7.942 0.371 -15.323 1.00 73.44 355 ALA A CA 1
ATOM 2868 C C . ALA A 1 355 ? -8.519 -0.704 -16.253 1.00 73.44 355 ALA A C 1
ATOM 2870 O O . ALA A 1 355 ? -8.416 -0.606 -17.477 1.00 73.44 355 ALA A O 1
ATOM 2871 N N . LEU A 1 356 ? -9.115 -1.743 -15.661 1.00 68.88 356 LEU A N 1
ATOM 2872 C CA . LEU A 1 356 ? -9.869 -2.725 -16.435 1.00 68.88 356 LEU A CA 1
ATOM 2873 C C . LEU A 1 356 ? -11.128 -2.046 -16.993 1.00 68.88 356 LEU A C 1
ATOM 2875 O O . LEU A 1 356 ? -11.674 -1.171 -16.314 1.00 68.88 356 LEU A O 1
ATOM 2879 N N . PRO A 1 357 ? -11.596 -2.436 -18.189 1.00 67.06 357 PRO A N 1
ATOM 2880 C CA . PRO A 1 357 ? -12.905 -2.018 -18.675 1.00 67.06 357 PRO A CA 1
ATOM 2881 C C . PRO A 1 357 ? -13.987 -2.353 -17.638 1.00 67.06 357 PRO A C 1
ATOM 2883 O O . PRO A 1 357 ? -13.886 -3.368 -16.945 1.00 67.06 357 PRO A O 1
ATOM 2886 N N . ASP A 1 358 ? -15.024 -1.517 -17.539 1.00 58.75 358 ASP A N 1
ATOM 2887 C CA . ASP A 1 358 ? -16.169 -1.774 -16.648 1.00 58.75 358 ASP A CA 1
ATOM 2888 C C . ASP A 1 358 ? -16.902 -3.081 -17.013 1.00 58.75 358 ASP A C 1
ATOM 2890 O O . ASP A 1 358 ? -17.514 -3.730 -16.157 1.00 58.75 358 ASP A O 1
ATOM 2894 N N . ASP A 1 359 ? -16.780 -3.510 -18.269 1.00 53.44 359 ASP A N 1
ATOM 2895 C CA . ASP A 1 359 ? -17.214 -4.819 -18.730 1.00 53.44 359 ASP A CA 1
ATOM 2896 C C . ASP A 1 359 ? -16.246 -5.881 -18.216 1.00 53.44 359 ASP A C 1
ATOM 2898 O O . ASP A 1 359 ? -15.085 -5.933 -18.621 1.00 53.44 359 ASP A O 1
ATOM 2902 N N . LYS A 1 360 ? -16.733 -6.727 -17.298 1.00 50.50 360 LYS A N 1
ATOM 2903 C CA . LYS A 1 360 ? -15.996 -7.875 -16.755 1.00 50.50 360 LYS A CA 1
ATOM 2904 C C . LYS A 1 360 ? -15.342 -8.627 -17.921 1.00 50.50 360 LYS A C 1
ATOM 2906 O O . LYS A 1 360 ? -16.084 -9.273 -18.664 1.00 50.50 360 LYS A O 1
ATOM 2911 N N . PRO A 1 361 ? -14.006 -8.589 -18.091 1.00 47.41 361 PRO A N 1
ATOM 2912 C CA . PRO A 1 361 ? -13.376 -9.449 -19.075 1.00 47.41 361 PRO A CA 1
ATOM 2913 C C . PRO A 1 361 ? -13.775 -10.878 -18.720 1.00 47.41 361 PRO A C 1
ATOM 2915 O O . PRO A 1 361 ? -13.817 -11.234 -17.536 1.00 47.41 361 PRO A O 1
ATOM 2918 N N . ASP A 1 362 ? -14.163 -11.663 -19.719 1.00 48.03 362 ASP A N 1
ATOM 2919 C CA . ASP A 1 362 ? -14.589 -13.039 -19.511 1.00 48.03 362 ASP A CA 1
ATOM 2920 C C . ASP A 1 362 ? -13.368 -13.829 -19.015 1.00 48.03 362 ASP A C 1
ATOM 2922 O O . ASP A 1 362 ? -12.566 -14.345 -19.790 1.00 48.03 362 ASP A O 1
ATOM 2926 N N . LEU A 1 363 ? -13.177 -13.863 -17.688 1.00 49.53 363 LEU A N 1
ATOM 2927 C CA . LEU A 1 363 ? -12.009 -14.439 -17.002 1.00 49.53 363 LEU A CA 1
ATOM 2928 C C . LEU A 1 363 ? -11.801 -15.923 -17.356 1.00 49.53 363 LEU A C 1
ATOM 2930 O O . LEU A 1 363 ? -10.762 -16.498 -17.048 1.00 49.53 363 LEU A O 1
ATOM 2934 N N . LYS A 1 364 ? -12.786 -16.548 -18.011 1.00 50.75 364 LYS A N 1
ATOM 2935 C CA . LYS A 1 364 ? -12.721 -17.905 -18.554 1.00 50.75 364 LYS A CA 1
ATOM 2936 C C . LYS A 1 364 ? -11.752 -18.054 -19.731 1.00 50.75 364 LYS A C 1
ATOM 2938 O O . LYS A 1 364 ? -11.311 -19.175 -19.962 1.00 50.75 364 LYS A O 1
ATOM 2943 N N . LEU A 1 365 ? -11.396 -16.968 -20.421 1.00 47.97 365 LEU A N 1
ATOM 2944 C CA . LEU A 1 365 ? -10.377 -16.967 -21.482 1.00 47.97 365 LEU A CA 1
ATOM 2945 C C . LEU A 1 365 ? -8.942 -16.936 -20.929 1.00 47.97 365 LEU A C 1
ATOM 2947 O O . LEU A 1 365 ? -7.993 -17.138 -21.673 1.00 47.97 365 LEU A O 1
ATOM 2951 N N . ILE A 1 366 ? -8.767 -16.743 -19.615 1.00 51.50 366 ILE A N 1
ATOM 2952 C CA . ILE A 1 366 ? -7.460 -16.735 -18.940 1.00 51.50 366 ILE A CA 1
ATOM 2953 C C . ILE A 1 366 ? -7.128 -18.146 -18.440 1.00 51.50 366 ILE A C 1
ATOM 2955 O O . ILE A 1 366 ? -6.860 -18.378 -17.260 1.00 51.50 366 ILE A O 1
ATOM 2959 N N . LYS A 1 367 ? -7.179 -19.133 -19.329 1.00 46.06 367 LYS A N 1
ATOM 2960 C CA . LYS A 1 367 ? -6.336 -20.312 -19.153 1.00 46.06 367 LYS A CA 1
ATOM 2961 C C . LYS A 1 367 ? -5.149 -20.087 -20.074 1.00 46.06 367 LYS A C 1
ATOM 2963 O O . LYS A 1 367 ? -5.399 -19.813 -21.243 1.00 46.06 367 LYS A O 1
ATOM 2968 N N . PRO A 1 368 ? -3.897 -20.146 -19.584 1.00 44.47 368 PRO A N 1
ATOM 2969 C CA . PRO A 1 368 ? -2.772 -20.190 -20.498 1.00 44.47 368 PRO A CA 1
ATOM 2970 C C . PRO A 1 368 ? -3.052 -21.361 -21.433 1.00 44.47 368 PRO A C 1
ATOM 2972 O O . PRO A 1 368 ? -3.206 -22.493 -20.963 1.00 44.47 368 PRO A O 1
ATOM 2975 N N . GLU A 1 369 ? -3.225 -21.076 -22.722 1.00 42.84 369 GLU A N 1
ATOM 2976 C CA . GLU A 1 369 ? -3.137 -22.118 -23.729 1.00 42.84 369 GLU A CA 1
ATOM 2977 C C . GLU A 1 369 ? -1.791 -22.780 -23.456 1.00 42.84 369 GLU A C 1
ATOM 2979 O O . GLU A 1 369 ? -0.741 -22.130 -23.508 1.00 42.84 369 GLU A O 1
ATOM 2984 N N . LYS A 1 370 ? -1.826 -24.041 -23.003 1.00 44.41 370 LYS A N 1
ATOM 2985 C CA . LYS A 1 370 ? -0.608 -24.839 -22.994 1.00 44.41 370 LYS A CA 1
ATOM 2986 C C . LYS A 1 370 ? -0.107 -24.764 -24.435 1.00 44.41 370 LYS A C 1
ATOM 2988 O O . LYS A 1 370 ? -0.926 -25.012 -25.319 1.00 44.41 370 LYS A O 1
ATOM 2993 N N . PRO A 1 371 ? 1.154 -24.383 -24.682 1.00 42.97 371 PRO A N 1
ATOM 2994 C CA . PRO A 1 371 ? 1.679 -24.428 -26.032 1.00 42.97 371 PRO A CA 1
ATOM 2995 C C . PRO A 1 371 ? 1.485 -25.859 -26.541 1.00 42.97 371 PRO A C 1
ATOM 2997 O O . PRO A 1 371 ? 2.070 -26.800 -26.008 1.00 42.97 371 PRO A O 1
ATOM 3000 N N . GLU A 1 372 ? 0.579 -26.032 -27.502 1.00 46.50 372 GLU A N 1
ATOM 3001 C CA . GLU A 1 372 ? 0.448 -27.273 -28.250 1.00 46.50 372 GLU A CA 1
ATOM 3002 C C . GLU A 1 372 ? 1.687 -27.352 -29.140 1.00 46.50 372 GLU A C 1
ATOM 3004 O O . GLU A 1 372 ? 1.737 -26.742 -30.205 1.00 46.50 372 GLU A O 1
ATOM 3009 N N . GLY A 1 373 ? 2.732 -28.024 -28.659 1.00 50.06 373 GLY A N 1
ATOM 3010 C CA . GLY A 1 373 ? 3.934 -28.247 -29.453 1.00 50.06 373 GLY A CA 1
ATOM 3011 C C . GLY A 1 373 ? 5.214 -28.428 -28.644 1.00 50.06 373 GLY A C 1
ATOM 3012 O O . GLY A 1 373 ? 5.682 -27.515 -27.972 1.00 50.06 373 GLY A O 1
ATOM 3013 N N . GLU A 1 374 ? 5.794 -29.614 -28.813 1.00 44.69 374 GLU A N 1
ATOM 3014 C CA . GLU A 1 374 ? 7.234 -29.928 -28.785 1.00 44.69 374 GLU A CA 1
ATOM 3015 C C . GLU A 1 374 ? 7.945 -30.216 -27.456 1.00 44.69 374 GLU A C 1
ATOM 3017 O O . GLU A 1 374 ? 8.946 -30.918 -27.500 1.00 44.69 374 GLU A O 1
ATOM 3022 N N . TRP A 1 375 ? 7.428 -29.852 -26.280 1.00 47.62 375 TRP A N 1
ATOM 3023 C CA . TRP A 1 375 ? 8.161 -30.146 -25.027 1.00 47.62 375 TRP A CA 1
ATOM 3024 C C . TRP A 1 375 ? 7.938 -31.551 -24.441 1.00 47.62 375 TRP A C 1
ATOM 3026 O O . TRP A 1 375 ? 8.702 -31.962 -23.576 1.00 47.62 375 TRP A O 1
ATOM 3036 N N . GLU A 1 376 ? 6.936 -32.306 -24.906 1.00 46.22 376 GLU A N 1
ATOM 3037 C CA . GLU A 1 376 ? 6.699 -33.683 -24.426 1.00 46.22 376 GLU A CA 1
ATOM 3038 C C . GLU A 1 376 ? 7.570 -34.738 -25.135 1.00 46.22 376 GLU A C 1
ATOM 3040 O O . GLU A 1 376 ? 7.650 -35.863 -24.657 1.00 46.22 376 GLU A O 1
ATOM 3045 N N . LYS A 1 377 ? 8.273 -34.397 -26.229 1.00 47.97 377 LYS A N 1
ATOM 3046 C CA . LYS A 1 377 ? 9.168 -35.357 -26.907 1.00 47.97 377 LYS A CA 1
ATOM 3047 C C . LYS A 1 377 ? 10.553 -35.473 -26.264 1.00 47.97 377 LYS A C 1
ATOM 3049 O O . LYS A 1 377 ? 11.136 -36.550 -26.297 1.00 47.97 377 LYS A O 1
ATOM 3054 N N . ASP A 1 378 ? 11.038 -34.414 -25.619 1.00 49.66 378 ASP A N 1
ATOM 3055 C CA . ASP A 1 378 ? 12.379 -34.408 -25.016 1.00 49.66 378 ASP A CA 1
ATOM 3056 C C . ASP A 1 378 ? 12.434 -35.105 -23.639 1.00 49.66 378 ASP A C 1
ATOM 3058 O O . ASP A 1 378 ? 13.519 -35.447 -23.164 1.00 49.66 378 ASP A O 1
ATOM 3062 N N . GLU A 1 379 ? 11.288 -35.325 -22.976 1.00 45.81 379 GLU A N 1
ATOM 3063 C CA . GLU A 1 379 ? 11.224 -36.108 -21.729 1.00 45.81 379 GLU A CA 1
ATOM 3064 C C . GLU A 1 379 ? 11.100 -37.620 -21.987 1.00 45.81 379 GLU A C 1
ATOM 3066 O O . GLU A 1 379 ? 11.706 -38.392 -21.247 1.00 45.81 379 GLU A O 1
ATOM 3071 N N . GLU A 1 380 ? 10.421 -38.057 -23.058 1.00 47.59 380 GLU A N 1
ATOM 3072 C CA . GLU A 1 380 ? 10.360 -39.486 -23.423 1.00 47.59 380 GLU A CA 1
ATOM 3073 C C . GLU A 1 380 ? 11.703 -40.018 -23.961 1.00 47.59 380 GLU A C 1
ATOM 3075 O O . GLU A 1 380 ? 12.092 -41.128 -23.602 1.00 47.59 380 GLU A O 1
ATOM 3080 N N . GLU A 1 381 ? 12.477 -39.230 -24.723 1.00 49.91 381 GLU A N 1
ATOM 3081 C CA . GLU A 1 381 ? 13.807 -39.667 -25.200 1.00 49.91 381 GLU A CA 1
ATOM 3082 C C . GLU A 1 381 ? 14.853 -39.773 -24.071 1.00 49.91 381 GLU A C 1
ATOM 3084 O O . GLU A 1 381 ? 15.800 -40.550 -24.178 1.00 49.91 381 GLU A O 1
ATOM 3089 N N . ARG A 1 382 ? 14.678 -39.070 -22.941 1.00 49.69 382 ARG A N 1
ATOM 3090 C CA . ARG A 1 382 ? 15.575 -39.212 -21.777 1.00 49.69 382 ARG A CA 1
ATOM 3091 C C . ARG A 1 382 ? 15.293 -40.445 -20.922 1.00 49.69 382 ARG A C 1
ATOM 3093 O O . ARG A 1 382 ? 16.211 -40.927 -20.266 1.00 49.69 382 ARG A O 1
ATOM 3100 N N . GLU A 1 383 ? 14.067 -40.967 -20.922 1.00 48.97 383 GLU A N 1
ATOM 3101 C CA . GLU A 1 383 ? 13.739 -42.196 -20.183 1.00 48.97 383 GLU A CA 1
ATOM 3102 C C . GLU A 1 383 ? 14.124 -43.484 -20.936 1.00 48.97 383 GLU A C 1
ATOM 3104 O O . GLU A 1 383 ? 14.229 -44.541 -20.307 1.00 48.97 383 GLU A O 1
ATOM 3109 N N . GLU A 1 384 ? 14.364 -43.421 -22.252 1.00 49.56 384 GLU A N 1
ATOM 3110 C CA . GLU A 1 384 ? 14.902 -44.554 -23.023 1.00 49.56 384 GLU A CA 1
ATOM 3111 C C . GLU A 1 384 ? 16.430 -44.678 -22.929 1.00 49.56 384 GLU A C 1
ATOM 3113 O O . GLU A 1 384 ? 16.936 -45.796 -22.969 1.00 49.56 384 GLU A O 1
ATOM 3118 N N . ASP A 1 385 ? 17.158 -43.580 -22.699 1.00 49.31 385 ASP A N 1
ATOM 3119 C CA . ASP A 1 385 ? 18.616 -43.606 -22.489 1.00 49.31 385 ASP A CA 1
ATOM 3120 C C . ASP A 1 385 ? 19.028 -43.976 -21.042 1.00 49.31 385 ASP A C 1
ATOM 3122 O O . ASP A 1 385 ? 20.198 -44.273 -20.781 1.00 49.31 385 ASP A O 1
ATOM 3126 N N . GLU A 1 386 ? 18.086 -43.983 -20.088 1.00 53.47 386 GLU A N 1
ATOM 3127 C CA . GLU A 1 386 ? 18.315 -44.368 -18.680 1.00 53.47 386 GLU A CA 1
ATOM 3128 C C . GLU A 1 386 ? 17.829 -45.794 -18.317 1.00 53.47 386 GLU A C 1
ATOM 3130 O O . GLU A 1 386 ? 17.908 -46.193 -17.148 1.00 53.47 386 GLU A O 1
ATOM 3135 N N . LYS A 1 387 ? 17.376 -46.597 -19.291 1.00 51.53 387 LYS A N 1
ATOM 3136 C CA . LYS A 1 387 ? 17.056 -48.033 -19.127 1.00 51.53 387 LYS A CA 1
ATOM 3137 C C . LYS A 1 387 ? 18.033 -48.922 -19.882 1.00 51.53 387 LYS A C 1
ATOM 3139 O O . LYS A 1 387 ? 18.319 -50.022 -19.349 1.00 51.53 387 LYS A O 1
#

Solvent-accessible surface area (backbone atoms only — not comparable to full-atom values): 21727 Å² total; per-residue (Å²): 137,88,83,85,79,84,78,79,92,58,105,82,70,74,78,74,48,72,68,52,52,52,50,52,52,49,26,60,50,48,33,30,31,40,55,66,53,49,9,64,60,79,33,92,48,49,70,59,29,44,55,51,52,50,52,38,36,76,71,43,34,26,41,84,48,50,23,43,42,97,86,70,42,79,70,46,65,28,34,28,48,25,55,60,30,50,53,51,37,38,76,73,62,79,38,53,78,92,70,64,70,58,34,78,81,48,60,68,53,38,62,56,35,56,62,35,31,61,55,31,44,50,52,54,59,38,40,78,62,60,28,47,73,38,27,34,67,60,41,22,66,77,67,71,41,64,86,82,56,85,54,61,27,32,40,30,44,77,90,64,52,52,27,46,28,39,76,41,50,50,60,64,56,66,76,57,47,56,50,50,49,53,49,46,46,72,42,91,53,35,35,33,38,41,29,48,40,92,57,64,67,70,75,30,57,27,50,52,51,49,53,53,48,34,60,74,67,65,49,65,48,68,28,46,34,69,32,52,54,34,76,45,80,53,100,86,61,70,54,31,61,38,56,52,40,66,56,62,41,60,62,53,38,50,46,51,39,46,28,74,77,53,46,57,70,50,76,48,93,54,94,58,71,39,54,44,41,31,35,45,59,90,94,40,44,28,38,36,36,73,34,61,39,43,32,52,62,42,52,51,31,42,39,68,53,65,34,75,71,46,28,72,74,69,60,53,31,32,34,36,40,26,40,56,76,43,46,65,62,52,48,51,60,33,40,72,70,53,67,88,56,78,57,56,40,77,44,61,43,56,76,78,63,50,54,74,68,91,65,74,70,68,68,82,72,74,55,81,75,71,76,90,70,77,72,74,59,65,58,58,60,54,58,64,77,74,110

pLDDT: mean 83.81, std 16.39, range [34.22, 98.0]

Mean predicted aligned error: 9.12 Å

InterPro domains:
  IPR036390 Winged helix DNA-binding domain superfamily [SSF46785] (15-89)

Foldseek 3Di:
DDDPDDDDDDPLDDPQDPLNLVVLLLLAQLLKEALQLSLVQSHPDSVVSSVVVVVCCVSQQWDWDFAADPVRDGDGIIIGGAQVVQVVCCVVPVAPPVRRDHSVVSDDDNHVNVQRHLVSSLQRLLVVLVKHKGAPVRCCVVVVNDPPQQFGIWIAAPVGAIEREGEAELDDDPVNLLRVLVSQLVDPGAYEYEYAPPDFLLPRPRSVSNVVNCVVVVRDGQWAAYAYPDQDCPPPDGDGLRSVCRSVPVVVLVQVLCCVPQNDKAFDDDPLPAAGIWGDHPNAIEGEHECNRVNVVNLLSCLQRVDPVNCVVPVYAYEYEYAPNCQVVSQVSNVVSPPDPPSYHYDHDTSVSSDDPPPPDPCVVPDRPPPPDDPVVVVVVVVVVVD

Radius of gyration: 24.39 Å; Cα contacts (8 Å, |Δi|>4): 590; chains: 1; bounding box: 57×72×67 Å

Organism: Thermanaerosceptrum fracticalcis (NCBI:txid1712410)